Protein AF-A0A317N8S2-F1 (afdb_monomer)

pLDDT: mean 84.53, std 12.38, range [30.86, 96.38]

Structure (mmCIF, N/CA/C/O backbone):
data_AF-A0A317N8S2-F1
#
_entry.id   AF-A0A317N8S2-F1
#
loop_
_atom_site.group_PDB
_atom_site.id
_atom_site.type_symbol
_atom_site.label_atom_id
_atom_site.label_alt_id
_atom_site.label_comp_id
_atom_site.label_asym_id
_atom_site.label_entity_id
_atom_site.label_seq_id
_atom_site.pdbx_PDB_ins_code
_atom_site.Cartn_x
_atom_site.Cartn_y
_atom_site.Cartn_z
_atom_site.occupancy
_atom_site.B_iso_or_equiv
_atom_site.auth_seq_id
_atom_site.auth_comp_id
_atom_site.auth_asym_id
_atom_site.auth_atom_id
_atom_site.pdbx_PDB_model_num
ATOM 1 N N . MET A 1 1 ? -11.056 4.245 36.051 1.00 41.59 1 MET A N 1
ATOM 2 C CA . MET A 1 1 ? -9.838 5.083 36.009 1.00 41.59 1 MET A CA 1
ATOM 3 C C . MET A 1 1 ? -10.290 6.467 35.596 1.00 41.59 1 MET A C 1
ATOM 5 O O . MET A 1 1 ? -11.075 6.555 34.664 1.00 41.59 1 MET A O 1
ATOM 9 N N . SER A 1 2 ? -9.984 7.472 36.409 1.00 33.59 2 SER A N 1
ATOM 10 C CA . SER A 1 2 ? -10.695 8.750 36.468 1.00 33.59 2 SER A CA 1
ATOM 11 C C . SER A 1 2 ? -10.551 9.591 35.199 1.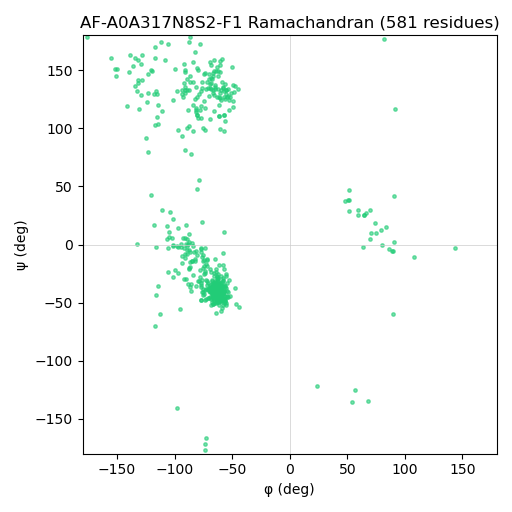00 33.59 2 SER A C 1
ATOM 13 O O . SER A 1 2 ? -9.474 9.685 34.622 1.00 33.59 2 SER A O 1
ATOM 15 N N . GLU A 1 3 ? -11.621 10.306 34.852 1.00 42.97 3 GLU A N 1
ATOM 16 C CA . GLU A 1 3 ? -11.682 11.401 33.867 1.00 42.97 3 GLU A CA 1
ATOM 17 C C . GLU A 1 3 ? -10.714 12.578 34.171 1.00 42.97 3 GLU A C 1
ATOM 19 O O . GLU A 1 3 ? -10.807 13.633 33.558 1.00 42.97 3 GLU A O 1
ATOM 24 N N . SER A 1 4 ? -9.783 12.438 35.125 1.00 50.69 4 SER A N 1
ATOM 25 C CA . SER A 1 4 ? -9.026 13.536 35.743 1.00 50.69 4 SER A CA 1
ATOM 26 C C . SER A 1 4 ? -7.596 13.732 35.229 1.00 50.69 4 SER A C 1
ATOM 28 O O . SER A 1 4 ? -6.905 14.603 35.747 1.00 50.69 4 SER A O 1
ATOM 30 N N . VAL A 1 5 ? -7.113 12.910 34.291 1.00 60.38 5 VAL A N 1
ATOM 31 C CA . VAL A 1 5 ? -5.731 13.012 33.761 1.00 60.38 5 VAL A CA 1
ATOM 32 C C . VAL A 1 5 ? -5.689 13.738 32.413 1.00 60.38 5 VAL A C 1
ATOM 34 O O . VAL A 1 5 ? -4.665 14.298 32.030 1.00 60.38 5 VAL A O 1
ATOM 37 N N . PHE A 1 6 ? -6.808 13.771 31.690 1.00 64.75 6 PHE A N 1
ATOM 38 C CA . PHE A 1 6 ? -6.904 14.443 30.399 1.00 64.75 6 PHE A CA 1
ATOM 39 C C . PHE A 1 6 ? -7.356 15.898 30.576 1.00 64.75 6 PHE A C 1
ATOM 41 O O . PHE A 1 6 ? -8.271 16.189 31.339 1.00 64.75 6 PHE A O 1
ATOM 48 N N . GLY A 1 7 ? -6.705 16.826 29.868 1.00 65.56 7 GLY A N 1
ATOM 49 C CA . GLY A 1 7 ? -7.027 18.261 29.911 1.00 65.56 7 GLY A CA 1
ATOM 50 C C . GLY A 1 7 ? -6.296 19.072 30.990 1.00 65.56 7 GLY A C 1
ATOM 51 O O . GLY A 1 7 ? -6.385 20.296 30.982 1.00 65.56 7 GLY A O 1
ATOM 52 N N . THR A 1 8 ? -5.530 18.424 31.872 1.00 72.75 8 THR A N 1
ATOM 53 C CA . THR A 1 8 ? -4.672 19.082 32.880 1.00 72.75 8 THR A CA 1
ATOM 54 C C . THR A 1 8 ? -3.206 19.203 32.453 1.00 72.75 8 THR A C 1
ATOM 56 O O . THR A 1 8 ? -2.386 19.743 33.197 1.00 72.75 8 THR A O 1
ATOM 59 N N . ASP A 1 9 ? -2.860 18.690 31.270 1.00 80.69 9 ASP A N 1
ATOM 60 C CA . ASP A 1 9 ? -1.496 18.717 30.749 1.00 80.69 9 ASP A CA 1
ATOM 61 C C . ASP A 1 9 ? -1.071 20.153 30.392 1.00 80.69 9 ASP A C 1
ATOM 63 O O . ASP A 1 9 ? -1.818 20.878 29.727 1.00 80.69 9 ASP A O 1
ATOM 67 N N . PRO A 1 10 ? 0.143 20.587 30.775 1.00 86.06 10 PRO A N 1
ATOM 68 C CA . PRO A 1 10 ? 0.639 21.897 30.383 1.00 86.06 10 PRO A CA 1
ATOM 69 C C . PRO A 1 10 ? 0.863 21.957 28.865 1.00 86.06 10 PRO A C 1
ATOM 71 O O . PRO A 1 10 ? 1.263 20.977 28.236 1.00 86.06 10 PRO A O 1
ATOM 74 N N . LEU A 1 11 ? 0.667 23.136 28.266 1.00 86.88 11 LEU A N 1
ATOM 75 C CA . LEU A 1 11 ? 0.679 23.311 26.806 1.00 86.88 11 LEU A CA 1
ATOM 76 C C . LEU A 1 11 ? 1.983 22.835 26.140 1.00 86.88 11 LEU A C 1
ATOM 78 O O . LEU A 1 11 ? 1.939 22.234 25.070 1.00 86.88 11 LEU A O 1
ATOM 82 N N . TRP A 1 12 ? 3.138 23.033 26.785 1.00 88.25 12 TRP A N 1
ATOM 83 C CA . TRP A 1 12 ? 4.425 22.547 26.268 1.00 88.25 12 TRP A CA 1
ATOM 84 C C . TRP A 1 12 ? 4.465 21.018 26.139 1.00 88.25 12 TRP A C 1
ATOM 86 O O . TRP A 1 12 ? 5.063 20.492 25.202 1.00 88.25 12 TRP A O 1
ATOM 96 N N . LEU A 1 13 ? 3.802 20.302 27.050 1.00 87.00 13 LEU A N 1
ATOM 97 C CA . LEU A 1 13 ? 3.746 18.847 27.045 1.00 87.00 13 LEU A CA 1
ATOM 98 C C . LEU A 1 13 ? 2.764 18.341 25.988 1.00 87.00 13 LEU A C 1
ATOM 100 O O . LEU A 1 13 ? 3.057 17.357 25.314 1.00 87.00 13 LEU A O 1
ATOM 104 N N . VAL A 1 14 ? 1.650 19.047 25.776 1.00 88.06 14 VAL A N 1
ATOM 105 C CA . VAL A 1 14 ? 0.721 18.771 24.667 1.00 88.06 14 VAL A CA 1
ATOM 106 C C . VAL A 1 14 ? 1.433 18.925 23.321 1.00 88.06 14 VAL A C 1
ATOM 108 O O . VAL A 1 14 ? 1.338 18.038 22.475 1.00 88.06 14 VAL A O 1
ATOM 111 N N . VAL A 1 15 ? 2.210 19.999 23.137 1.00 90.25 15 VAL A N 1
ATOM 112 C CA . VAL A 1 15 ? 3.013 20.212 21.920 1.00 90.25 15 VAL A CA 1
ATOM 113 C C . VAL A 1 15 ? 4.070 19.118 21.755 1.00 90.25 15 VAL A C 1
ATOM 115 O O . VAL A 1 15 ? 4.224 18.586 20.658 1.00 90.25 15 VAL A O 1
ATOM 118 N N . LEU A 1 16 ? 4.759 18.725 22.832 1.00 90.25 16 LEU A N 1
ATOM 119 C CA . LEU A 1 16 ? 5.744 17.641 22.791 1.00 90.25 16 LEU A CA 1
ATOM 120 C C . LEU A 1 16 ? 5.107 16.298 22.402 1.00 90.25 16 LEU A C 1
ATOM 122 O O . LEU A 1 16 ? 5.663 15.573 21.579 1.00 90.25 16 LEU A O 1
ATOM 126 N N . LYS A 1 17 ? 3.929 15.974 22.949 1.00 89.19 17 LYS A N 1
ATOM 127 C CA . LYS A 1 17 ? 3.160 14.775 22.582 1.00 89.19 17 LYS A CA 1
ATOM 128 C C . LYS A 1 17 ? 2.715 14.818 21.125 1.00 89.19 17 LYS A C 1
ATOM 130 O O . LYS A 1 17 ? 2.898 13.834 20.416 1.00 89.19 17 LYS A O 1
ATOM 135 N N . ALA A 1 18 ? 2.175 15.948 20.669 1.00 91.19 18 ALA A N 1
ATOM 136 C CA . ALA A 1 18 ? 1.756 16.128 19.282 1.00 91.19 18 ALA A CA 1
ATOM 137 C C . ALA A 1 18 ? 2.937 15.961 18.313 1.00 91.19 18 ALA A C 1
ATOM 139 O O . ALA A 1 18 ? 2.818 15.242 17.323 1.00 91.19 18 ALA A O 1
ATOM 140 N N . LEU A 1 19 ? 4.099 16.540 18.637 1.00 93.06 19 LEU A N 1
ATOM 141 C CA . LEU A 1 19 ? 5.333 16.343 17.876 1.00 93.06 19 LEU A CA 1
ATOM 142 C C . LEU A 1 19 ? 5.777 14.873 17.899 1.00 93.06 19 LEU A C 1
ATOM 144 O O . LEU A 1 19 ? 6.148 14.337 16.861 1.00 93.06 19 LEU A O 1
ATOM 148 N N . GLY A 1 20 ? 5.707 14.203 19.051 1.00 91.69 20 GLY A N 1
ATOM 149 C CA . GLY A 1 20 ? 6.035 12.782 19.179 1.00 91.69 20 GLY A CA 1
ATOM 150 C C . GLY A 1 20 ? 5.146 11.885 18.312 1.00 91.69 20 GLY A C 1
ATOM 151 O O . GLY A 1 20 ? 5.661 11.022 17.602 1.00 91.69 20 GLY A O 1
ATOM 152 N N . VAL A 1 21 ? 3.831 12.127 18.307 1.00 92.19 21 VAL A N 1
ATOM 153 C CA . VAL A 1 21 ? 2.875 11.429 17.429 1.00 92.19 21 VAL A CA 1
ATOM 154 C C . VAL A 1 21 ? 3.171 11.736 15.962 1.00 92.19 21 VAL A C 1
ATOM 156 O O . VAL A 1 21 ? 3.242 10.816 15.154 1.00 92.19 21 VAL A O 1
ATOM 159 N N . PHE A 1 22 ? 3.418 12.999 15.611 1.00 93.31 22 PHE A N 1
ATOM 160 C CA . PHE A 1 22 ? 3.774 13.387 14.246 1.00 93.31 22 PHE A CA 1
ATOM 161 C C . PHE A 1 22 ? 5.047 12.679 13.759 1.00 93.31 22 PHE A C 1
ATOM 163 O O . PHE A 1 22 ? 5.057 12.100 12.676 1.00 93.31 22 PHE A O 1
ATOM 170 N N . VAL A 1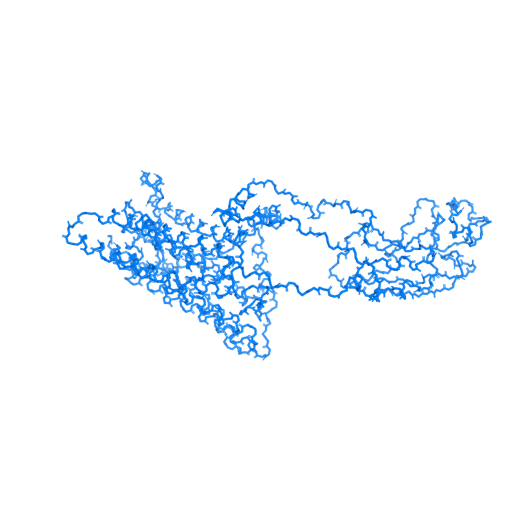 23 ? 6.105 12.653 14.576 1.00 94.31 23 VAL A N 1
ATOM 171 C CA . VAL A 1 23 ? 7.357 11.947 14.260 1.00 94.31 23 VAL A CA 1
ATOM 172 C C . VAL A 1 23 ? 7.117 10.444 14.124 1.00 94.31 23 VAL A C 1
ATOM 174 O O . VAL A 1 23 ? 7.598 9.842 13.166 1.00 94.31 23 VAL A O 1
ATOM 177 N N . TYR A 1 24 ? 6.339 9.834 15.023 1.00 93.56 24 TYR A N 1
ATOM 178 C CA . TYR A 1 24 ? 5.959 8.424 14.916 1.00 93.56 24 TYR A CA 1
ATOM 179 C C . TYR A 1 24 ? 5.260 8.129 13.579 1.00 93.56 24 TYR A C 1
ATOM 181 O O . TYR A 1 24 ? 5.645 7.197 12.873 1.00 93.56 24 TYR A O 1
ATOM 189 N N . LEU A 1 25 ? 4.299 8.965 13.181 1.00 93.56 25 LEU A N 1
ATOM 190 C CA . LEU A 1 25 ? 3.560 8.824 11.924 1.00 93.56 25 LEU A CA 1
ATOM 191 C C . LEU A 1 25 ? 4.368 9.163 10.675 1.00 93.56 25 LEU A C 1
ATOM 193 O O . LEU A 1 25 ? 3.988 8.731 9.598 1.00 93.56 25 LEU A O 1
ATOM 197 N N . MET A 1 26 ? 5.479 9.885 10.790 1.00 92.56 26 MET A N 1
ATOM 198 C CA . MET A 1 26 ? 6.426 10.057 9.685 1.00 92.56 26 MET A CA 1
ATOM 199 C C . MET A 1 26 ? 7.370 8.854 9.559 1.00 92.56 26 MET A C 1
ATOM 201 O O . MET A 1 26 ? 7.725 8.447 8.453 1.00 92.56 26 MET A O 1
ATOM 205 N N . LEU A 1 27 ? 7.758 8.248 10.685 1.00 93.31 27 LEU A N 1
ATOM 206 C CA . LEU A 1 27 ? 8.646 7.084 10.704 1.00 93.31 27 LEU A CA 1
ATOM 207 C C . LEU A 1 27 ? 7.943 5.801 10.250 1.00 93.31 27 LEU A C 1
ATOM 209 O O . LEU A 1 27 ? 8.550 5.006 9.533 1.00 93.31 27 LEU A O 1
ATOM 213 N N . VAL A 1 28 ? 6.679 5.593 10.635 1.00 93.62 28 VAL A N 1
ATOM 214 C CA . VAL A 1 28 ? 5.936 4.368 10.293 1.00 93.62 28 VAL A CA 1
ATOM 215 C C . VAL A 1 28 ? 5.840 4.154 8.772 1.00 93.62 28 VAL A C 1
ATOM 217 O O . VAL A 1 28 ? 6.314 3.111 8.327 1.00 93.62 28 VAL A O 1
ATOM 220 N N . PRO A 1 29 ? 5.343 5.099 7.946 1.00 91.62 29 PRO A N 1
ATOM 221 C CA . PRO A 1 29 ? 5.327 4.977 6.487 1.00 91.62 29 PRO A CA 1
ATOM 222 C C . PRO A 1 29 ? 6.717 4.779 5.884 1.00 91.62 29 PRO A C 1
ATOM 224 O O . PRO A 1 29 ? 6.897 3.926 5.021 1.00 91.62 29 PRO A O 1
ATOM 227 N N . LEU A 1 30 ? 7.721 5.523 6.361 1.00 92.25 30 LEU A N 1
ATOM 228 C CA . LEU A 1 30 ? 9.088 5.450 5.838 1.00 92.25 30 LEU A CA 1
ATOM 229 C C . LEU A 1 30 ? 9.668 4.037 5.980 1.00 92.25 30 LEU A C 1
ATOM 231 O O . LEU A 1 30 ? 10.250 3.499 5.029 1.00 92.25 30 LEU A O 1
ATOM 235 N N . ILE A 1 31 ? 9.479 3.429 7.154 1.00 93.44 31 ILE A N 1
ATOM 236 C CA . ILE A 1 31 ? 9.900 2.054 7.431 1.00 93.44 31 ILE A CA 1
ATOM 237 C C . ILE A 1 31 ? 8.979 1.064 6.706 1.00 93.44 31 ILE A C 1
ATOM 239 O O . ILE A 1 31 ? 9.474 0.073 6.174 1.00 93.44 31 ILE A O 1
ATOM 243 N N . ALA A 1 32 ? 7.669 1.326 6.640 1.00 92.94 32 ALA A N 1
ATOM 244 C CA . ALA A 1 32 ? 6.690 0.425 6.034 1.00 92.94 32 ALA A CA 1
ATOM 245 C C . ALA A 1 32 ? 6.937 0.255 4.533 1.00 92.94 32 ALA A C 1
ATOM 247 O O . ALA A 1 32 ? 6.977 -0.876 4.066 1.00 92.94 32 ALA A O 1
ATOM 248 N N . VAL A 1 33 ? 7.223 1.337 3.800 1.00 92.00 33 VAL A N 1
ATOM 249 C CA . VAL A 1 33 ? 7.585 1.292 2.371 1.00 92.00 33 VAL A CA 1
ATOM 250 C C . VAL A 1 33 ? 8.838 0.441 2.142 1.00 92.00 33 VAL A C 1
ATOM 252 O O . VAL A 1 33 ? 8.892 -0.383 1.227 1.00 92.00 33 VAL A O 1
ATOM 255 N N . TYR A 1 34 ? 9.861 0.613 2.982 1.00 92.88 34 TYR A N 1
ATOM 256 C CA . TYR A 1 34 ? 11.088 -0.181 2.894 1.00 92.88 34 TYR A CA 1
ATOM 257 C C . TYR A 1 34 ? 10.833 -1.663 3.212 1.00 92.88 34 TYR A C 1
ATOM 259 O O . TYR A 1 34 ? 11.289 -2.545 2.476 1.00 92.88 34 TYR A O 1
ATOM 267 N N . ALA A 1 35 ? 10.080 -1.939 4.280 1.00 92.50 35 ALA A N 1
ATOM 268 C CA . ALA A 1 35 ? 9.712 -3.288 4.690 1.00 92.50 35 ALA A CA 1
ATOM 269 C C . ALA A 1 35 ? 8.867 -3.985 3.616 1.00 92.50 35 ALA A C 1
ATOM 271 O O . ALA A 1 35 ? 9.172 -5.116 3.249 1.00 92.50 35 ALA A O 1
ATOM 272 N N . GLU A 1 36 ? 7.876 -3.297 3.048 1.00 92.38 36 GLU A N 1
ATOM 273 C CA . GLU A 1 36 ? 7.023 -3.796 1.970 1.00 92.38 36 GLU A CA 1
ATOM 274 C C . GLU A 1 36 ? 7.855 -4.231 0.761 1.00 92.38 36 GLU A C 1
ATOM 276 O O . GLU A 1 36 ? 7.719 -5.364 0.295 1.00 92.38 36 GLU A O 1
ATOM 281 N N . ARG A 1 37 ? 8.795 -3.392 0.301 1.00 92.19 37 ARG A N 1
ATOM 282 C CA . ARG A 1 37 ? 9.680 -3.734 -0.825 1.00 92.19 37 ARG A CA 1
ATOM 283 C C . ARG A 1 37 ? 10.501 -4.994 -0.562 1.00 92.19 37 ARG A C 1
ATOM 285 O O . ARG A 1 37 ? 10.671 -5.805 -1.469 1.00 92.19 37 ARG A O 1
ATOM 292 N N . LYS A 1 38 ? 11.022 -5.171 0.655 1.00 90.75 38 LYS A N 1
ATOM 293 C CA . LYS A 1 38 ? 11.816 -6.358 1.011 1.00 90.75 38 LYS A CA 1
ATOM 294 C C . LYS A 1 38 ? 10.975 -7.614 1.168 1.00 90.75 38 LYS A C 1
ATOM 296 O O . LYS A 1 38 ? 11.329 -8.649 0.614 1.00 90.75 38 LYS A O 1
ATOM 301 N N . VAL A 1 39 ? 9.873 -7.518 1.898 1.00 91.31 39 VAL A N 1
ATOM 302 C CA . VAL A 1 39 ? 9.007 -8.658 2.203 1.00 91.31 39 VAL A CA 1
ATOM 303 C C . VAL A 1 39 ? 8.356 -9.193 0.926 1.00 91.31 39 VAL A C 1
ATOM 305 O O . VAL A 1 39 ? 8.381 -10.401 0.698 1.00 91.31 39 VAL A O 1
ATOM 308 N N . VAL A 1 40 ? 7.868 -8.317 0.039 1.00 90.56 40 VAL A N 1
ATOM 309 C CA . VAL A 1 40 ? 7.331 -8.735 -1.269 1.00 90.56 40 VAL A CA 1
ATOM 310 C C . VAL A 1 40 ? 8.423 -9.346 -2.148 1.00 90.56 40 VAL A C 1
ATOM 312 O O . VAL A 1 40 ? 8.184 -10.360 -2.799 1.00 90.56 40 VAL A O 1
ATOM 315 N N . ALA A 1 41 ? 9.638 -8.785 -2.144 1.00 88.94 41 ALA A N 1
ATOM 316 C CA . ALA A 1 41 ? 10.762 -9.370 -2.871 1.00 88.94 41 ALA A CA 1
ATOM 317 C C . ALA A 1 41 ? 11.071 -10.801 -2.391 1.00 88.94 41 ALA A C 1
ATOM 319 O O . ALA A 1 41 ? 11.224 -11.695 -3.223 1.00 88.94 41 ALA A O 1
ATOM 320 N N . TRP A 1 42 ? 11.061 -11.047 -1.077 1.00 88.31 42 TRP A N 1
ATOM 321 C CA . TRP A 1 42 ? 11.250 -12.385 -0.508 1.00 88.31 42 TRP A CA 1
ATOM 322 C C . TRP A 1 42 ? 10.133 -13.360 -0.889 1.00 88.31 42 TRP A C 1
ATOM 324 O O . TRP A 1 42 ? 10.429 -14.481 -1.296 1.00 88.31 42 TRP A O 1
ATOM 334 N N . MET A 1 43 ? 8.864 -12.936 -0.852 1.00 88.12 43 MET A N 1
ATOM 335 C CA . MET A 1 43 ? 7.745 -13.766 -1.330 1.00 88.12 43 MET A CA 1
ATOM 336 C C . MET A 1 43 ? 7.911 -14.154 -2.809 1.00 88.12 43 MET A C 1
ATOM 338 O O . MET A 1 43 ? 7.584 -15.277 -3.193 1.00 88.12 43 MET A O 1
ATOM 342 N N . GLN A 1 44 ? 8.465 -13.245 -3.617 1.00 88.25 44 GLN A N 1
ATOM 343 C CA . GLN A 1 44 ? 8.729 -13.408 -5.051 1.00 88.25 44 GLN A CA 1
ATOM 344 C C . GLN A 1 44 ? 10.091 -14.054 -5.366 1.00 88.25 44 GLN A C 1
ATOM 346 O O . GLN A 1 44 ? 10.494 -14.076 -6.527 1.00 88.25 44 GLN A O 1
ATOM 351 N N . MET A 1 45 ? 10.818 -14.574 -4.367 1.00 85.88 45 MET A N 1
ATOM 352 C CA . MET A 1 45 ? 12.137 -15.208 -4.539 1.00 85.88 45 MET A CA 1
ATOM 353 C C . MET A 1 45 ? 13.216 -14.299 -5.160 1.00 85.88 45 MET A C 1
ATOM 355 O O . MET A 1 45 ? 14.200 -14.798 -5.723 1.00 85.88 45 MET A O 1
ATOM 359 N N . ARG A 1 46 ? 13.074 -12.975 -5.007 1.00 86.56 46 ARG A N 1
ATOM 360 C CA . ARG A 1 46 ? 14.030 -11.958 -5.464 1.00 86.56 46 ARG A CA 1
ATOM 361 C C . ARG A 1 46 ? 14.632 -11.142 -4.334 1.00 86.56 46 ARG A C 1
ATOM 363 O O . ARG A 1 46 ? 14.135 -11.105 -3.211 1.00 86.56 46 ARG A O 1
ATOM 370 N N . VAL A 1 47 ? 15.760 -10.506 -4.629 1.00 85.62 47 VAL A N 1
ATOM 371 C CA . VAL A 1 47 ? 16.458 -9.651 -3.667 1.00 85.62 47 VAL A CA 1
ATOM 372 C C . VAL A 1 47 ? 15.773 -8.282 -3.649 1.00 85.62 47 VAL A C 1
ATOM 374 O O . VAL A 1 47 ? 15.563 -7.674 -4.694 1.00 85.62 47 VAL A O 1
ATOM 377 N N . GLY A 1 48 ? 15.379 -7.814 -2.461 1.00 87.75 48 GLY A N 1
ATOM 378 C CA . GLY A 1 48 ? 14.856 -6.457 -2.270 1.00 87.75 48 GLY A CA 1
ATOM 379 C C . GLY A 1 48 ? 15.959 -5.386 -2.339 1.00 87.75 48 GLY A C 1
ATOM 380 O O . GLY A 1 48 ? 17.109 -5.703 -2.639 1.00 87.75 48 GLY A O 1
ATOM 381 N N . PRO A 1 49 ? 15.655 -4.118 -2.011 1.00 88.69 49 PRO A N 1
ATOM 382 C CA . PRO A 1 49 ? 16.645 -3.039 -2.036 1.00 88.69 49 PRO A CA 1
ATOM 383 C C . PRO A 1 49 ? 17.906 -3.382 -1.220 1.00 88.69 49 PRO A C 1
ATOM 385 O O . PRO A 1 49 ? 17.803 -3.707 -0.036 1.00 88.69 49 PRO A O 1
ATOM 388 N N . ASN A 1 50 ? 19.090 -3.314 -1.844 1.00 87.75 50 ASN A N 1
ATOM 389 C CA . ASN A 1 50 ? 20.378 -3.674 -1.227 1.00 87.75 50 ASN A CA 1
ATOM 390 C C . ASN A 1 50 ? 21.511 -2.643 -1.437 1.00 87.75 50 ASN A C 1
ATOM 392 O O . ASN A 1 50 ? 22.617 -2.880 -0.959 1.00 87.75 50 ASN A O 1
ATOM 396 N N . ARG A 1 51 ? 21.259 -1.518 -2.128 1.00 86.19 51 ARG A N 1
ATOM 397 C CA . ARG A 1 51 ? 22.303 -0.552 -2.537 1.00 86.19 51 ARG A CA 1
ATOM 398 C C . ARG A 1 51 ? 22.494 0.625 -1.589 1.00 86.19 51 ARG A C 1
ATOM 400 O O . ARG A 1 51 ? 23.608 0.882 -1.147 1.00 86.19 51 ARG A O 1
ATOM 407 N N . ILE A 1 52 ? 21.426 1.370 -1.302 1.00 86.62 52 ILE A N 1
ATOM 408 C CA . ILE A 1 52 ? 21.541 2.631 -0.559 1.00 86.62 52 ILE A CA 1
ATOM 409 C C . ILE A 1 52 ? 21.572 2.344 0.950 1.00 86.62 52 ILE A C 1
ATOM 411 O O . ILE A 1 52 ? 20.536 2.163 1.594 1.00 86.62 52 ILE A O 1
ATOM 415 N N . GLY A 1 53 ? 22.780 2.302 1.515 1.00 86.44 53 GLY A N 1
ATOM 416 C CA . GLY A 1 53 ? 23.021 1.973 2.922 1.00 86.44 53 GLY A CA 1
ATOM 417 C C . GLY A 1 53 ? 23.039 0.466 3.212 1.00 86.44 53 GLY A C 1
ATOM 418 O O . GLY A 1 53 ? 22.791 -0.347 2.316 1.00 86.44 53 GLY A O 1
ATOM 419 N N . PRO A 1 54 ? 23.311 0.062 4.468 1.00 85.88 54 PRO A N 1
ATOM 420 C CA . PRO A 1 54 ? 23.372 -1.345 4.853 1.00 85.88 54 PRO A CA 1
ATOM 421 C C . PRO A 1 54 ? 22.015 -2.015 4.614 1.00 85.88 54 PRO A C 1
ATOM 423 O O . PRO A 1 54 ? 21.014 -1.699 5.256 1.00 85.88 54 PRO A O 1
ATOM 426 N N . GLY A 1 55 ? 21.970 -2.910 3.625 1.00 82.69 55 GLY A N 1
ATOM 427 C CA . GLY A 1 55 ? 20.744 -3.584 3.213 1.00 82.69 55 GLY A CA 1
ATOM 428 C C . GLY A 1 55 ? 19.670 -2.657 2.633 1.00 82.69 55 GLY A C 1
ATOM 429 O O . GLY A 1 55 ? 18.504 -3.016 2.727 1.00 82.69 55 GLY A O 1
ATOM 430 N N . GLY A 1 56 ? 20.013 -1.495 2.066 1.00 87.50 56 GLY A N 1
ATOM 431 C CA . GLY A 1 56 ? 19.043 -0.609 1.404 1.00 87.50 56 GLY A CA 1
ATOM 432 C C . GLY A 1 56 ? 18.200 0.272 2.337 1.00 87.50 56 GLY A C 1
ATOM 433 O O . GLY A 1 56 ? 17.206 0.843 1.891 1.00 87.50 56 GLY A O 1
ATOM 434 N N . MET A 1 57 ? 18.561 0.380 3.621 1.00 88.19 57 MET A N 1
ATOM 435 C CA . MET A 1 57 ? 17.776 1.094 4.642 1.00 88.19 57 MET A CA 1
ATOM 436 C C . MET A 1 57 ? 17.515 2.575 4.315 1.00 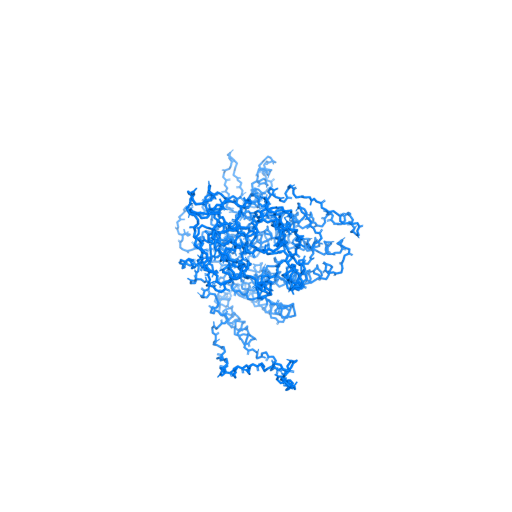88.19 57 MET A C 1
ATOM 438 O O . MET A 1 57 ? 16.490 3.120 4.715 1.00 88.19 57 MET A O 1
ATOM 442 N N . PHE A 1 58 ? 18.408 3.234 3.573 1.00 91.31 58 PHE A N 1
ATOM 443 C CA . PHE A 1 58 ? 18.267 4.655 3.239 1.00 91.31 58 PHE A CA 1
ATOM 444 C C . PHE A 1 58 ? 17.484 4.907 1.941 1.00 91.31 58 PHE A C 1
ATOM 446 O O . PHE A 1 58 ? 17.338 6.057 1.530 1.00 91.31 58 PHE A O 1
ATOM 453 N N . GLN A 1 59 ? 16.930 3.865 1.309 1.00 92.81 59 GLN A N 1
ATOM 454 C CA . GLN A 1 59 ? 16.164 4.003 0.069 1.00 92.81 59 GLN A CA 1
ATOM 455 C C . GLN A 1 59 ? 14.946 4.924 0.225 1.00 92.81 59 GLN A C 1
ATOM 457 O O . GLN A 1 59 ? 14.759 5.818 -0.593 1.00 92.81 59 GLN A O 1
ATOM 462 N N . SER A 1 60 ? 14.137 4.751 1.276 1.00 90.62 60 SER A N 1
ATOM 463 C CA . SER A 1 60 ? 12.943 5.585 1.486 1.00 90.62 60 SER A CA 1
ATOM 464 C C . SER A 1 60 ? 13.293 7.067 1.682 1.00 90.62 60 SER A C 1
ATOM 466 O O . SER A 1 60 ? 12.536 7.941 1.272 1.00 90.62 60 SER A O 1
ATOM 468 N N . ILE A 1 61 ? 14.460 7.362 2.271 1.00 90.62 61 ILE A N 1
ATOM 469 C CA . ILE A 1 61 ? 14.957 8.738 2.421 1.00 90.62 61 ILE A CA 1
ATOM 470 C C . ILE A 1 61 ? 15.347 9.306 1.054 1.00 90.62 61 ILE A C 1
ATOM 472 O O . ILE A 1 61 ? 14.959 10.426 0.730 1.00 90.62 61 ILE A O 1
ATOM 476 N N . ALA A 1 62 ? 16.064 8.531 0.233 1.00 92.38 62 ALA A N 1
ATOM 477 C CA . ALA A 1 62 ? 16.421 8.935 -1.126 1.00 92.38 62 ALA A CA 1
ATOM 478 C C . ALA A 1 62 ? 15.177 9.206 -1.990 1.00 92.38 62 ALA A C 1
ATOM 480 O O . ALA A 1 62 ? 15.146 10.189 -2.729 1.00 92.38 62 ALA A O 1
ATOM 481 N N . ASP A 1 63 ? 14.127 8.393 -1.844 1.00 91.62 63 ASP A N 1
ATOM 482 C CA . ASP A 1 63 ? 12.848 8.605 -2.524 1.00 91.62 63 ASP A CA 1
ATOM 483 C C . ASP A 1 63 ? 12.171 9.906 -2.056 1.00 91.62 63 ASP A C 1
ATOM 485 O O . ASP A 1 63 ? 11.676 10.670 -2.881 1.00 91.62 63 ASP A O 1
ATOM 489 N N . GLY A 1 64 ? 12.207 10.211 -0.754 1.00 90.06 64 GLY A N 1
ATOM 490 C CA . GLY A 1 64 ? 11.702 11.477 -0.212 1.00 90.06 64 GLY A CA 1
ATOM 491 C C . GLY A 1 64 ? 12.455 12.701 -0.746 1.00 90.06 64 GLY A C 1
ATOM 492 O O . GLY A 1 64 ? 11.833 13.665 -1.191 1.00 90.06 64 GLY A O 1
ATOM 493 N N . VAL A 1 65 ? 13.792 12.645 -0.780 1.00 92.00 65 VAL A N 1
ATOM 494 C CA . VAL A 1 65 ? 14.636 13.709 -1.358 1.00 92.00 65 VAL A CA 1
ATOM 495 C C . VAL A 1 65 ? 14.350 13.879 -2.848 1.00 92.00 65 VAL A C 1
ATOM 497 O O . VAL A 1 65 ? 14.206 15.004 -3.323 1.00 92.00 65 VAL A O 1
ATOM 500 N N . LYS A 1 66 ? 14.196 12.772 -3.584 1.00 92.56 66 LYS A N 1
ATOM 501 C CA . LYS A 1 66 ? 13.791 12.797 -4.991 1.00 92.56 66 LYS A CA 1
ATOM 502 C C . LYS A 1 66 ? 12.463 13.525 -5.162 1.00 92.56 66 LYS A C 1
ATOM 504 O O . LYS A 1 66 ? 12.379 14.378 -6.034 1.00 92.56 66 LYS A O 1
ATOM 509 N N . MET A 1 67 ? 11.450 13.215 -4.353 1.00 92.31 67 MET A N 1
ATOM 510 C CA . MET A 1 67 ? 10.148 13.880 -4.461 1.00 92.31 67 MET A CA 1
ATOM 511 C C . MET A 1 67 ? 10.228 15.373 -4.134 1.00 92.31 67 MET A C 1
ATOM 513 O O . MET A 1 67 ? 9.537 16.146 -4.781 1.00 92.31 67 MET A O 1
ATOM 517 N N . ALA A 1 68 ? 11.094 15.791 -3.206 1.00 91.06 68 ALA A N 1
ATOM 518 C CA . ALA A 1 68 ? 11.293 17.205 -2.880 1.00 91.06 68 ALA A CA 1
ATOM 519 C C . ALA A 1 68 ? 12.032 17.994 -3.978 1.00 91.06 68 ALA A C 1
ATOM 521 O O . ALA A 1 68 ? 11.740 19.166 -4.191 1.00 91.06 68 ALA A O 1
ATOM 522 N N . LEU A 1 69 ? 12.987 17.362 -4.671 1.00 93.12 69 LEU A N 1
ATOM 523 C CA . LEU A 1 69 ? 13.746 17.976 -5.770 1.00 93.12 69 LEU A CA 1
ATOM 524 C C . LEU A 1 69 ? 13.051 17.844 -7.130 1.00 93.12 69 LEU A C 1
ATOM 526 O O . LEU A 1 69 ? 13.445 18.498 -8.096 1.00 93.12 69 LEU A O 1
ATOM 530 N N . LYS A 1 70 ? 12.046 16.970 -7.236 1.00 94.06 70 LYS A N 1
ATOM 531 C CA . LYS A 1 70 ? 11.299 16.762 -8.472 1.00 94.06 70 LYS A CA 1
ATOM 532 C C . LYS A 1 70 ? 10.468 18.003 -8.785 1.00 94.06 70 LYS A C 1
ATOM 534 O O . LYS A 1 70 ? 9.826 18.570 -7.906 1.00 94.06 70 LYS A O 1
ATOM 539 N N . GLU A 1 71 ? 10.446 18.372 -10.060 1.00 92.19 71 GLU A N 1
ATOM 540 C CA . GLU A 1 71 ? 9.635 19.472 -10.575 1.00 92.19 71 GLU A CA 1
ATOM 541 C C . GLU A 1 71 ? 8.141 19.275 -10.267 1.00 92.19 71 GLU A C 1
ATOM 543 O O . GLU A 1 71 ? 7.552 18.230 -10.570 1.00 92.19 71 GLU A O 1
ATOM 548 N N . ASP A 1 72 ? 7.539 20.291 -9.650 1.00 90.56 72 ASP A N 1
ATOM 549 C CA . ASP A 1 72 ? 6.112 20.342 -9.351 1.00 90.56 72 ASP A CA 1
ATOM 550 C C . ASP A 1 72 ? 5.350 20.975 -10.524 1.00 90.56 72 ASP A C 1
ATOM 552 O O . ASP A 1 72 ? 5.337 22.194 -10.697 1.00 90.56 72 ASP A O 1
ATOM 556 N N . ILE A 1 73 ? 4.731 20.129 -11.348 1.00 88.88 73 ILE A N 1
ATOM 557 C CA . ILE A 1 73 ? 3.993 20.541 -12.544 1.00 88.88 73 ILE A CA 1
ATOM 558 C C . ILE A 1 73 ? 2.526 20.771 -12.166 1.00 88.88 73 ILE A C 1
ATOM 560 O O . ILE A 1 73 ? 1.890 19.923 -11.541 1.00 88.88 73 ILE A O 1
ATOM 564 N N . ILE A 1 74 ? 1.976 21.921 -12.564 1.00 91.06 74 ILE A N 1
ATOM 565 C CA . ILE A 1 74 ? 0.542 22.222 -12.471 1.00 91.06 74 ILE A CA 1
ATOM 566 C C . ILE A 1 74 ? 0.017 22.368 -13.904 1.00 91.06 74 ILE A C 1
ATOM 568 O O . ILE A 1 74 ? 0.377 23.349 -14.565 1.00 91.06 74 ILE A O 1
ATOM 572 N N . PRO A 1 75 ? -0.803 21.425 -14.407 1.00 88.94 75 PRO A N 1
ATOM 573 C CA . PRO A 1 75 ? -1.329 21.508 -15.767 1.00 88.94 75 PRO A CA 1
ATOM 574 C C . PRO A 1 75 ? -2.181 22.769 -15.994 1.00 88.94 75 PRO A C 1
ATOM 576 O O . PRO A 1 75 ? -2.715 23.373 -15.066 1.00 88.94 75 PRO A O 1
ATOM 579 N N . ALA A 1 76 ? -2.343 23.194 -17.247 1.00 87.94 76 ALA A N 1
ATOM 580 C CA . ALA A 1 76 ? -3.133 24.393 -17.551 1.00 87.94 76 ALA A CA 1
ATOM 581 C C . ALA A 1 76 ? -4.654 24.171 -17.422 1.00 87.94 76 ALA A C 1
ATOM 583 O O . ALA A 1 76 ? -5.388 25.129 -17.193 1.00 87.94 76 ALA A O 1
ATOM 584 N N . ILE A 1 77 ? -5.112 22.923 -17.576 1.00 89.38 77 ILE A N 1
ATOM 585 C CA . ILE A 1 77 ? -6.534 22.548 -17.599 1.00 89.38 77 ILE A CA 1
ATOM 586 C C . ILE A 1 77 ? -7.151 22.385 -16.198 1.00 89.38 77 ILE A C 1
ATOM 588 O O . ILE A 1 77 ? -8.372 22.333 -16.079 1.00 89.38 77 ILE A O 1
ATOM 592 N N . VAL A 1 78 ? -6.327 22.309 -15.144 1.00 91.56 78 VAL A N 1
ATOM 593 C CA . VAL A 1 78 ? -6.792 21.989 -13.784 1.00 91.56 78 VAL A CA 1
ATOM 594 C C . VAL A 1 78 ? -7.402 23.183 -13.049 1.00 91.56 78 VAL A C 1
ATOM 596 O O . VAL A 1 78 ? -6.994 24.336 -13.225 1.00 91.56 78 VAL A O 1
ATOM 599 N N . ASP A 1 79 ? -8.323 22.888 -12.131 1.00 92.56 79 ASP A N 1
ATOM 600 C CA . ASP A 1 79 ? -8.791 23.848 -11.126 1.00 92.56 79 ASP A CA 1
ATOM 601 C C . ASP A 1 79 ? -7.695 24.047 -10.066 1.00 92.56 79 ASP A C 1
ATOM 603 O O . ASP A 1 79 ? -7.522 23.224 -9.167 1.00 92.56 79 ASP A O 1
ATOM 607 N N . LYS A 1 80 ? -6.910 25.126 -10.186 1.00 91.31 80 LYS A N 1
ATOM 608 C CA . LYS A 1 80 ? -5.700 25.331 -9.367 1.00 91.31 80 LYS A CA 1
ATOM 609 C C . LYS A 1 80 ? -5.963 25.331 -7.850 1.00 91.31 80 LYS A C 1
ATOM 611 O O . LYS A 1 80 ? -5.206 24.654 -7.150 1.00 91.31 80 LYS A O 1
ATOM 616 N N . PRO A 1 81 ? -6.965 26.060 -7.310 1.00 93.19 81 PRO A N 1
ATOM 617 C CA . PRO A 1 81 ? -7.253 26.027 -5.877 1.00 93.19 81 PRO A CA 1
ATOM 618 C C . PRO A 1 81 ? -7.544 24.619 -5.355 1.00 93.19 81 PRO A C 1
ATOM 620 O O . PRO A 1 81 ? -6.930 24.195 -4.375 1.00 93.19 81 PRO A O 1
ATOM 623 N N . ILE A 1 82 ? -8.441 23.880 -6.014 1.00 94.44 82 ILE A N 1
ATOM 624 C CA . ILE A 1 82 ? -8.840 22.545 -5.554 1.00 94.44 82 ILE A CA 1
ATOM 625 C C . ILE A 1 82 ? -7.693 21.551 -5.756 1.00 94.44 82 ILE A C 1
ATOM 627 O O . ILE A 1 82 ? -7.432 20.736 -4.873 1.00 94.44 82 ILE A O 1
ATOM 631 N N . PHE A 1 83 ? -6.952 21.669 -6.859 1.00 92.81 83 PHE A N 1
ATOM 632 C CA . PHE A 1 83 ? -5.817 20.805 -7.170 1.00 92.81 83 PHE A CA 1
ATOM 633 C C . PHE A 1 83 ? -4.734 20.864 -6.086 1.00 92.81 83 PHE A C 1
ATOM 635 O O . PHE A 1 83 ? -4.203 19.829 -5.692 1.00 92.81 83 PHE A O 1
ATOM 642 N N . VAL A 1 84 ? -4.435 22.052 -5.549 1.00 92.94 84 VAL A N 1
ATOM 643 C CA . VAL A 1 84 ? -3.459 22.220 -4.455 1.00 92.94 84 VAL A CA 1
ATOM 644 C C . VAL A 1 84 ? -4.036 21.806 -3.098 1.00 92.94 84 VAL A C 1
ATOM 646 O O . VAL A 1 84 ? -3.308 21.270 -2.263 1.00 92.94 84 VAL A O 1
ATOM 649 N N . LEU A 1 85 ? -5.331 22.034 -2.866 1.00 94.25 85 LEU A N 1
ATOM 650 C CA . LEU A 1 85 ? -5.974 21.762 -1.581 1.00 94.25 85 LEU A CA 1
ATOM 651 C C . LEU A 1 85 ? -6.297 20.272 -1.369 1.00 94.25 85 LEU A C 1
ATOM 653 O O . LEU A 1 85 ? -6.250 19.797 -0.237 1.00 94.25 85 LEU A O 1
ATOM 657 N N . ALA A 1 86 ? -6.592 19.521 -2.431 1.00 94.31 86 ALA A N 1
ATOM 658 C CA . ALA A 1 86 ? -7.004 18.120 -2.344 1.00 94.31 86 ALA A CA 1
ATOM 659 C C . ALA A 1 86 ? -5.993 17.203 -1.611 1.00 94.31 86 ALA A C 1
ATOM 661 O O . ALA A 1 86 ? -6.416 16.498 -0.690 1.00 94.31 86 ALA A O 1
ATOM 662 N N . PRO A 1 87 ? -4.671 17.247 -1.896 1.00 93.81 87 PRO A N 1
ATOM 663 C CA . PRO A 1 87 ? -3.690 16.487 -1.117 1.00 93.81 87 PRO A CA 1
ATOM 664 C C . PRO A 1 87 ? -3.661 16.885 0.366 1.00 93.81 87 PRO A C 1
ATOM 666 O O . PRO A 1 87 ? -3.545 16.030 1.240 1.00 93.81 87 PRO A O 1
ATOM 669 N N . ILE A 1 88 ? -3.809 18.179 0.669 1.00 94.50 88 ILE A N 1
ATOM 670 C CA . ILE A 1 88 ? -3.800 18.700 2.045 1.00 94.50 88 ILE A CA 1
ATOM 671 C C . ILE A 1 88 ? -5.017 18.174 2.822 1.00 94.50 88 ILE A C 1
ATOM 673 O O . ILE A 1 88 ? -4.877 17.735 3.965 1.00 94.50 88 ILE A O 1
ATOM 677 N N . ILE A 1 89 ? -6.192 18.158 2.182 1.00 94.50 89 ILE A N 1
ATOM 678 C CA . ILE A 1 89 ? -7.430 17.590 2.740 1.00 94.50 89 ILE A CA 1
ATOM 679 C C . ILE A 1 89 ? -7.296 16.084 2.979 1.00 94.50 89 ILE A C 1
ATOM 681 O O . ILE A 1 89 ? -7.922 15.579 3.898 1.00 94.50 89 ILE A O 1
ATOM 685 N N . SER A 1 90 ? -6.487 15.361 2.203 1.00 92.06 90 SER A N 1
ATOM 686 C CA . SER A 1 90 ? -6.242 13.932 2.439 1.00 92.06 90 SER A CA 1
ATOM 687 C C . SER A 1 90 ? -5.277 13.695 3.611 1.00 92.06 90 SER A C 1
ATOM 689 O O . SER A 1 90 ? -5.508 12.830 4.456 1.00 92.06 90 SER A O 1
ATOM 691 N N . VAL A 1 91 ? -4.222 14.510 3.716 1.00 93.50 91 VAL A N 1
ATOM 692 C CA . VAL A 1 91 ? -3.169 14.359 4.732 1.00 93.50 91 VAL A CA 1
ATOM 693 C C . VAL A 1 91 ? -3.634 14.750 6.136 1.00 93.50 91 VAL A C 1
ATOM 695 O O . VAL A 1 91 ? -3.380 14.012 7.088 1.00 93.50 91 VAL A O 1
ATOM 698 N N . ILE A 1 92 ? -4.298 15.901 6.296 1.00 94.31 92 ILE A N 1
ATOM 699 C CA . ILE A 1 92 ? -4.673 16.425 7.623 1.00 94.31 92 ILE A CA 1
ATOM 700 C C . ILE A 1 92 ? -5.501 15.403 8.431 1.00 94.31 92 ILE A C 1
ATOM 702 O O . ILE A 1 92 ? -5.116 15.105 9.567 1.00 94.31 92 ILE A O 1
ATOM 706 N N . PRO A 1 93 ? -6.574 14.805 7.877 1.00 92.38 93 PRO A N 1
ATOM 707 C CA . PRO A 1 93 ? -7.348 13.771 8.552 1.00 92.38 93 PRO A CA 1
ATOM 708 C C . PRO A 1 93 ? -6.533 12.550 8.974 1.00 92.38 93 PRO A C 1
ATOM 710 O O . PRO A 1 93 ? -6.715 12.049 10.084 1.00 92.38 93 PRO A O 1
ATOM 713 N N . ALA A 1 94 ? -5.602 12.104 8.124 1.00 91.69 94 ALA A N 1
ATOM 714 C CA . ALA A 1 94 ? -4.780 10.931 8.397 1.00 91.69 94 ALA A CA 1
ATOM 715 C C . ALA A 1 94 ? -3.941 11.118 9.676 1.00 91.69 94 ALA A C 1
ATOM 717 O O . ALA A 1 94 ? -3.862 10.213 10.506 1.00 91.69 94 ALA A O 1
ATOM 718 N N . PHE A 1 95 ? -3.384 12.317 9.883 1.00 93.62 95 PHE A N 1
ATOM 719 C CA . PHE A 1 95 ? -2.655 12.660 11.108 1.00 93.62 95 PHE A CA 1
ATOM 720 C C . PHE A 1 95 ? -3.582 12.913 12.305 1.00 93.62 95 PHE A C 1
ATOM 722 O O . PHE A 1 95 ? -3.284 12.478 13.419 1.00 93.62 95 PHE A O 1
ATOM 729 N N . MET A 1 96 ? -4.708 13.603 12.098 1.00 93.25 96 MET A N 1
ATOM 730 C CA . MET A 1 96 ? -5.634 13.947 13.182 1.00 93.25 96 MET A CA 1
ATOM 731 C C . MET A 1 96 ? -6.277 12.719 13.836 1.00 93.25 96 MET A C 1
ATOM 733 O O . MET A 1 96 ? -6.506 12.729 15.045 1.00 93.25 96 MET A O 1
ATOM 737 N N . ALA A 1 97 ? -6.517 11.643 13.081 1.00 92.06 97 ALA A N 1
ATOM 738 C CA . ALA A 1 97 ? -7.128 10.422 13.607 1.00 92.06 97 ALA A CA 1
ATOM 739 C C . ALA A 1 97 ? -6.342 9.799 14.782 1.00 92.06 97 ALA A C 1
ATOM 741 O O . ALA A 1 97 ? -6.935 9.229 15.699 1.00 92.06 97 ALA A O 1
ATOM 742 N N . PHE A 1 98 ? -5.016 9.963 14.815 1.00 92.12 98 PHE A N 1
ATOM 743 C CA . PHE A 1 98 ? -4.162 9.446 15.889 1.00 92.12 98 PHE A CA 1
ATOM 744 C C . PHE A 1 98 ? -4.223 10.244 17.196 1.00 92.12 98 PHE A C 1
ATOM 746 O O . PHE A 1 98 ? -3.734 9.761 18.218 1.00 92.12 98 PHE A O 1
ATOM 753 N N . ALA A 1 99 ? -4.844 11.429 17.208 1.00 90.94 99 ALA A N 1
ATOM 754 C CA . ALA A 1 99 ? -4.969 12.248 18.415 1.00 90.94 99 ALA A CA 1
ATOM 755 C C . ALA A 1 99 ? -5.695 11.515 19.560 1.00 90.94 99 ALA A C 1
ATOM 757 O O . ALA A 1 99 ? -5.388 11.724 20.734 1.00 90.94 99 ALA A O 1
ATOM 758 N N . VAL A 1 100 ? -6.636 10.632 19.220 1.00 91.69 100 VAL A N 1
ATOM 759 C CA . VAL A 1 100 ? -7.492 9.927 20.184 1.00 91.69 100 VAL A CA 1
ATOM 760 C C . VAL A 1 100 ? -7.106 8.460 20.398 1.00 91.69 100 VAL A C 1
ATOM 762 O O . VAL A 1 100 ? -7.825 7.728 21.072 1.00 91.69 100 VAL A O 1
ATOM 765 N N . ILE A 1 101 ? -5.997 7.989 19.823 1.00 92.62 101 ILE A N 1
ATOM 766 C CA . ILE A 1 101 ? -5.576 6.587 19.943 1.00 92.62 101 ILE A CA 1
ATOM 767 C C . ILE A 1 101 ? -4.617 6.430 21.140 1.00 92.62 101 ILE A C 1
ATOM 769 O O . ILE A 1 101 ? -3.621 7.151 21.212 1.00 92.62 101 ILE A O 1
ATOM 773 N N . PRO A 1 102 ? -4.873 5.496 22.078 1.00 91.12 102 PRO A N 1
ATOM 774 C CA . PRO A 1 102 ? -4.012 5.280 23.238 1.00 91.12 102 PRO A CA 1
ATOM 775 C C . PRO A 1 102 ? -2.795 4.412 22.896 1.00 91.12 102 PRO A C 1
ATOM 777 O O . PRO A 1 102 ? -2.931 3.228 22.585 1.00 91.12 102 PRO A O 1
ATOM 780 N N . PHE A 1 103 ? -1.592 4.969 23.038 1.00 87.75 103 PHE A N 1
ATOM 781 C CA . PHE A 1 103 ? -0.335 4.249 22.800 1.00 87.75 103 PHE A CA 1
ATOM 782 C C . PHE A 1 103 ? 0.156 3.480 24.036 1.00 87.75 103 PHE A C 1
ATOM 784 O O . PHE A 1 103 ? 0.987 2.580 23.922 1.00 87.75 103 PHE A O 1
ATOM 791 N N . GLY A 1 104 ? -0.320 3.838 25.229 1.00 85.62 104 GLY A N 1
ATOM 792 C CA . GLY A 1 104 ? 0.163 3.291 26.494 1.00 85.62 104 GLY A CA 1
ATOM 793 C C . GLY A 1 104 ? -0.617 3.803 27.709 1.00 85.62 104 GLY A C 1
ATOM 794 O O . GLY A 1 104 ? -1.532 4.616 27.551 1.00 85.62 104 GLY A O 1
ATOM 795 N N . PRO A 1 105 ? -0.265 3.330 28.918 1.00 82.75 105 PRO A N 1
ATOM 796 C CA . PRO A 1 105 ? -0.829 3.802 30.178 1.00 82.75 105 PRO A CA 1
ATOM 797 C C . PRO A 1 105 ? -0.310 5.202 30.540 1.00 82.75 105 PRO A C 1
ATOM 799 O O . PRO A 1 105 ? 0.298 5.910 29.735 1.00 82.75 105 PRO A O 1
ATOM 802 N N . GLU A 1 106 ? -0.542 5.596 31.787 1.00 83.12 106 GLU A N 1
ATOM 803 C CA . GLU A 1 106 ? 0.069 6.769 32.398 1.00 83.12 106 GLU A CA 1
ATOM 804 C C . GLU A 1 106 ? 1.579 6.581 32.576 1.00 83.12 106 GLU A C 1
ATOM 806 O O . GLU A 1 106 ? 2.054 5.572 33.103 1.00 83.12 106 GLU A O 1
ATOM 811 N N . VAL A 1 107 ? 2.338 7.581 32.133 1.00 79.88 107 VAL A N 1
ATOM 812 C CA . VAL A 1 107 ? 3.795 7.612 32.201 1.00 79.88 107 VAL A CA 1
ATOM 813 C C . VAL A 1 107 ? 4.248 8.953 32.770 1.00 79.88 107 VAL A C 1
ATOM 815 O O . VAL A 1 107 ? 3.681 10.005 32.471 1.00 79.88 107 VAL A O 1
ATOM 818 N N . SER A 1 108 ? 5.293 8.931 33.597 1.00 75.56 108 SER A N 1
ATOM 819 C CA . SER A 1 108 ? 5.936 10.145 34.096 1.00 75.56 108 SER A CA 1
ATOM 820 C C . SER A 1 108 ? 6.909 10.712 33.054 1.00 75.56 108 SER A C 1
ATOM 822 O O . SER A 1 108 ? 7.928 10.085 32.758 1.00 75.56 108 SER A O 1
ATOM 824 N N . ILE A 1 109 ? 6.636 11.911 32.539 1.00 74.88 109 ILE A N 1
ATOM 825 C CA . ILE A 1 109 ? 7.543 12.678 31.677 1.00 74.88 109 ILE A CA 1
ATOM 826 C C . ILE A 1 109 ? 8.007 13.901 32.468 1.00 74.88 109 ILE A C 1
ATOM 828 O O . ILE A 1 109 ? 7.197 14.757 32.813 1.00 74.88 109 ILE A O 1
ATOM 832 N N . LEU A 1 110 ? 9.308 13.975 32.777 1.00 73.31 110 LEU A N 1
ATOM 833 C CA . LEU A 1 110 ? 9.929 15.114 33.477 1.00 73.31 110 LEU A CA 1
ATOM 834 C C . LEU A 1 110 ? 9.188 15.535 34.769 1.00 73.31 110 LEU A C 1
ATOM 836 O O . LEU A 1 110 ? 9.054 16.718 35.061 1.00 73.31 110 LEU A O 1
ATOM 840 N N . GLY A 1 111 ? 8.686 14.561 35.537 1.00 68.88 111 GLY A N 1
ATOM 841 C CA . GLY A 1 111 ? 7.965 14.799 36.796 1.00 68.88 111 GLY A CA 1
ATOM 842 C C . GLY A 1 111 ? 6.446 14.989 36.668 1.00 68.88 111 GLY A C 1
ATOM 843 O O . GLY A 1 111 ? 5.774 15.023 37.693 1.00 68.88 111 GLY A O 1
ATOM 844 N N . HIS A 1 112 ? 5.887 15.036 35.452 1.00 76.69 112 HIS A N 1
ATOM 845 C CA . HIS A 1 112 ? 4.438 15.062 35.214 1.00 76.69 112 HIS A CA 1
ATOM 846 C C . HIS A 1 112 ? 3.923 13.679 34.800 1.00 76.69 112 HIS A C 1
ATOM 848 O O . HIS A 1 112 ? 4.405 13.097 33.829 1.00 76.69 112 HIS A O 1
ATOM 854 N N . THR A 1 113 ? 2.939 13.145 35.522 1.00 77.00 113 THR A N 1
ATOM 855 C CA . THR A 1 113 ? 2.240 11.899 35.175 1.00 77.00 113 THR A CA 1
ATOM 856 C C . THR A 1 113 ? 1.176 12.185 34.134 1.00 77.00 113 THR A C 1
ATOM 858 O O . THR A 1 113 ? 0.213 12.890 34.430 1.00 77.00 113 THR A O 1
ATOM 861 N N . THR A 1 114 ? 1.339 11.655 32.924 1.00 78.19 114 THR A N 1
ATOM 862 C CA . THR A 1 114 ? 0.380 11.890 31.845 1.00 78.19 114 THR A CA 1
ATOM 863 C C . THR A 1 114 ? 0.133 10.628 31.036 1.00 78.19 114 THR A C 1
ATOM 865 O O . THR A 1 114 ? 1.023 9.791 30.888 1.00 78.19 114 THR A O 1
ATOM 868 N N . ALA A 1 115 ? -1.077 10.477 30.506 1.00 81.69 115 ALA A N 1
ATOM 869 C CA . ALA A 1 115 ? -1.408 9.360 29.631 1.00 81.69 115 ALA A CA 1
ATOM 870 C C . ALA A 1 115 ? -0.663 9.469 28.292 1.00 81.69 115 ALA A C 1
ATOM 872 O O . ALA A 1 115 ? -0.504 10.568 27.745 1.00 81.69 115 ALA A O 1
ATOM 873 N N . LEU A 1 116 ? -0.239 8.329 27.738 1.00 82.75 116 LEU A N 1
ATOM 874 C CA . LEU A 1 116 ? 0.388 8.243 26.414 1.00 82.75 116 LEU A CA 1
ATOM 875 C C . LEU A 1 116 ? -0.673 8.302 25.293 1.00 82.75 116 LEU A C 1
ATOM 877 O O . LEU A 1 116 ? -0.811 7.402 24.466 1.00 82.75 116 LEU A O 1
ATOM 881 N N . GLN A 1 117 ? -1.466 9.367 25.324 1.00 86.12 117 GLN A N 1
ATOM 882 C CA . GLN A 1 117 ? -2.554 9.713 24.415 1.00 86.12 117 GLN A CA 1
ATOM 883 C C . GLN A 1 117 ? -2.652 11.247 24.395 1.00 86.12 117 GLN A C 1
ATOM 885 O O . GLN A 1 117 ? -2.381 11.889 25.415 1.00 86.12 117 GLN A O 1
ATOM 890 N N . LEU A 1 118 ? -2.984 11.852 23.246 1.00 85.56 118 LEU A N 1
ATOM 891 C CA . LEU A 1 118 ? -3.048 13.317 23.140 1.00 85.56 118 LEU A CA 1
ATOM 892 C C . LEU A 1 118 ? -4.326 13.863 23.785 1.00 85.56 118 LEU A C 1
ATOM 894 O O . LEU A 1 118 ? -4.272 14.803 24.572 1.00 85.56 118 LEU A O 1
ATOM 898 N N . THR A 1 119 ? -5.473 13.267 23.468 1.00 86.88 119 THR A N 1
ATOM 899 C CA . THR A 1 119 ? -6.761 13.608 24.076 1.00 86.88 119 THR A CA 1
ATOM 900 C C . THR A 1 119 ? -7.681 12.394 24.077 1.00 86.88 119 THR A C 1
ATOM 902 O O . THR A 1 119 ? -7.571 11.536 23.202 1.00 86.88 119 THR A O 1
ATOM 905 N N . ASP A 1 120 ? -8.584 12.313 25.047 1.00 84.75 120 ASP A N 1
ATOM 906 C CA . ASP A 1 120 ? -9.650 11.317 25.069 1.00 84.75 120 ASP A CA 1
ATOM 907 C C . ASP A 1 120 ? -10.997 12.029 25.150 1.00 84.75 120 ASP A C 1
ATOM 909 O O . ASP A 1 120 ? -11.185 12.937 25.958 1.00 84.75 120 ASP A O 1
ATOM 913 N N . MET A 1 121 ? -11.922 11.641 24.276 1.00 88.25 121 MET A N 1
ATOM 914 C CA . MET A 1 121 ? -13.254 12.234 24.190 1.00 88.25 121 MET A CA 1
ATOM 915 C C . MET A 1 121 ? -14.300 11.129 24.356 1.00 88.25 121 MET A C 1
ATOM 917 O O . MET A 1 121 ? -14.094 10.028 23.840 1.00 88.25 121 MET A O 1
ATOM 921 N N . PRO A 1 122 ? -15.470 11.407 24.964 1.00 89.69 122 PRO A N 1
ATOM 922 C CA . PRO A 1 122 ? -16.529 10.404 25.112 1.00 89.69 122 PRO A CA 1
ATOM 923 C C . PRO A 1 122 ? -16.979 9.764 23.790 1.00 89.69 122 PRO A C 1
ATOM 925 O O . PRO A 1 122 ? -17.452 8.634 23.784 1.00 89.69 122 PRO A O 1
ATOM 928 N N . VAL A 1 123 ? -16.810 10.476 22.672 1.00 91.25 123 VAL A N 1
ATOM 929 C CA . VAL A 1 123 ? -17.175 10.056 21.308 1.00 91.25 123 VAL A CA 1
ATOM 930 C C . VAL A 1 123 ? -15.948 9.803 20.415 1.00 91.25 123 VAL A C 1
ATOM 932 O O . VAL A 1 123 ? -16.016 9.985 19.201 1.00 91.25 123 VAL A O 1
ATOM 935 N N . ALA A 1 124 ? -14.814 9.389 20.994 1.00 91.56 124 ALA A N 1
ATOM 936 C CA . ALA A 1 124 ? -13.529 9.255 20.297 1.00 91.56 124 ALA A CA 1
ATOM 937 C C . ALA A 1 124 ? -13.589 8.419 19.004 1.00 91.56 124 ALA A C 1
ATOM 939 O O . ALA A 1 124 ? -13.048 8.832 17.981 1.00 91.56 124 ALA A O 1
ATOM 940 N N . VAL A 1 125 ? -14.271 7.269 19.001 1.00 91.38 125 VAL A N 1
ATOM 941 C CA . VAL A 1 125 ? -14.356 6.431 17.786 1.00 91.38 125 VAL A CA 1
ATOM 942 C C . VAL A 1 125 ? -15.232 7.070 16.696 1.00 91.38 125 VAL A C 1
ATOM 944 O O . VAL A 1 125 ? -14.926 6.940 15.513 1.00 91.38 125 VAL A O 1
ATOM 947 N N . LEU A 1 126 ? -16.278 7.818 17.067 1.00 92.12 126 LEU A N 1
ATOM 948 C CA . LEU A 1 126 ? -17.093 8.573 16.103 1.00 92.12 126 LEU A CA 1
ATOM 949 C C . LEU A 1 126 ? -16.316 9.750 15.502 1.00 92.12 126 LEU A C 1
ATOM 951 O O . LEU A 1 126 ? -16.476 10.049 14.323 1.00 92.12 126 LEU A O 1
ATOM 955 N N . TYR A 1 127 ? -15.451 10.389 16.294 1.00 93.38 127 TYR A N 1
ATOM 956 C CA . TYR A 1 127 ? -14.529 11.416 15.808 1.00 93.38 127 TYR A CA 1
ATOM 957 C C . TYR A 1 127 ? -13.596 10.865 14.722 1.00 93.38 127 TYR A C 1
ATOM 959 O O . TYR A 1 127 ? -13.412 11.513 13.695 1.00 93.38 127 TYR A O 1
ATOM 967 N N . ILE A 1 128 ? -13.067 9.651 14.908 1.00 91.94 128 ILE A N 1
ATOM 968 C CA . ILE A 1 128 ? -12.233 8.988 13.898 1.00 91.94 128 ILE A CA 1
ATOM 969 C C . ILE A 1 128 ? -13.024 8.755 12.610 1.00 91.94 128 ILE A C 1
ATOM 971 O O . ILE A 1 128 ? -12.540 9.156 11.560 1.00 91.94 128 ILE A O 1
ATOM 975 N N . LEU A 1 129 ? -14.235 8.186 12.690 1.00 91.19 129 LEU A N 1
ATOM 976 C CA . LEU A 1 129 ? -15.095 7.980 11.514 1.00 91.19 129 LEU A CA 1
ATOM 977 C C . LEU A 1 129 ? -15.380 9.290 10.765 1.00 91.19 129 LEU A C 1
ATOM 979 O O . LEU A 1 129 ? -15.273 9.356 9.548 1.00 91.19 129 LEU A O 1
ATOM 983 N N . ALA A 1 130 ? -15.701 10.364 11.491 1.00 92.75 130 ALA A N 1
ATOM 984 C CA . ALA A 1 130 ? -15.974 11.658 10.873 1.00 92.75 130 ALA A CA 1
ATOM 985 C C . ALA A 1 130 ? -14.748 12.207 10.128 1.00 92.75 130 ALA A C 1
ATOM 987 O O . ALA A 1 130 ? -14.874 12.811 9.065 1.00 92.75 130 ALA A O 1
ATOM 988 N N . ILE A 1 131 ? -13.556 11.993 10.681 1.00 92.00 131 ILE A N 1
ATOM 989 C CA . ILE A 1 131 ? -12.304 12.450 10.087 1.00 92.00 131 ILE A CA 1
ATOM 990 C C . ILE A 1 131 ? -11.898 11.587 8.894 1.00 92.00 131 ILE A C 1
ATOM 992 O O . ILE A 1 131 ? -11.528 12.145 7.863 1.00 92.00 131 ILE A O 1
ATOM 996 N N . THR A 1 132 ? -12.008 10.260 8.975 1.00 87.25 132 THR A N 1
ATOM 997 C CA . THR A 1 132 ? -11.721 9.372 7.836 1.00 87.25 132 THR A CA 1
ATOM 998 C C . THR A 1 132 ? -12.624 9.690 6.647 1.00 87.25 132 THR A C 1
ATOM 1000 O O . THR A 1 132 ? -12.109 9.873 5.542 1.00 87.25 132 THR A O 1
ATOM 1003 N N . SER A 1 133 ? -13.919 9.940 6.884 1.00 90.19 133 SER A N 1
ATOM 1004 C CA . SER A 1 133 ? -14.855 10.429 5.862 1.00 90.19 133 SER A CA 1
ATOM 1005 C C . SER A 1 133 ? -14.378 11.729 5.191 1.00 90.19 133 SER A C 1
ATOM 1007 O O . SER A 1 133 ? -14.542 11.901 3.983 1.00 90.19 133 SER A O 1
ATOM 1009 N N . ILE A 1 134 ? -13.758 12.657 5.940 1.00 92.25 134 ILE A N 1
ATOM 1010 C CA . ILE A 1 134 ? -13.180 13.891 5.370 1.00 92.25 134 ILE A CA 1
ATOM 1011 C C . ILE A 1 134 ? -12.015 13.564 4.423 1.00 92.25 134 ILE A C 1
ATOM 1013 O O . ILE A 1 134 ? -11.895 14.183 3.364 1.00 92.25 134 ILE A O 1
ATOM 1017 N N . GLY A 1 135 ? -11.195 12.563 4.753 1.00 89.69 135 GLY A N 1
ATOM 1018 C CA . GLY A 1 135 ? -10.098 12.101 3.899 1.00 89.69 135 GLY A CA 1
ATOM 1019 C C . GLY A 1 135 ? -10.564 11.652 2.508 1.00 89.69 135 GLY A C 1
ATOM 1020 O O . GLY A 1 135 ? -9.897 11.941 1.512 1.00 89.69 135 GLY A O 1
ATOM 1021 N N . VAL A 1 136 ? -11.753 11.042 2.417 1.00 90.69 136 VAL A N 1
ATOM 1022 C CA . VAL A 1 136 ? -12.364 10.604 1.148 1.00 90.69 136 VAL A CA 1
ATOM 1023 C C . VAL A 1 136 ? -12.694 11.780 0.226 1.00 90.69 136 VAL A C 1
ATOM 1025 O O . VAL A 1 136 ? -12.554 11.663 -0.994 1.00 90.69 136 VAL A O 1
ATOM 1028 N N . TYR A 1 137 ? -13.061 12.944 0.774 1.00 91.75 137 TYR A N 1
ATOM 1029 C CA . TYR A 1 137 ? -13.266 14.146 -0.043 1.00 91.75 137 TYR A CA 1
ATOM 1030 C C . TYR A 1 137 ? -11.980 14.582 -0.745 1.00 91.75 137 TYR A C 1
ATOM 1032 O O . TYR A 1 137 ? -12.048 15.042 -1.883 1.00 91.75 137 TYR A O 1
ATOM 1040 N N . GLY A 1 138 ? -10.811 14.385 -0.125 1.00 92.38 138 GLY A N 1
ATOM 1041 C CA . GLY A 1 138 ? -9.521 14.643 -0.769 1.00 92.38 138 GLY A CA 1
ATOM 1042 C C . GLY A 1 138 ? -9.357 13.853 -2.071 1.00 92.38 138 GLY A C 1
ATOM 1043 O O . GLY A 1 138 ? -8.912 14.408 -3.072 1.00 92.38 138 GLY A O 1
ATOM 1044 N N . ILE A 1 139 ? -9.806 12.594 -2.091 1.00 89.94 139 ILE A N 1
ATOM 1045 C CA . ILE A 1 139 ? -9.744 11.701 -3.259 1.00 89.94 139 ILE A CA 1
ATOM 1046 C C . ILE A 1 139 ? -10.686 12.171 -4.381 1.00 89.94 139 ILE A C 1
ATOM 1048 O O . ILE A 1 139 ? -10.275 12.264 -5.540 1.00 89.94 139 ILE A O 1
ATOM 1052 N N . VAL A 1 140 ? -11.941 12.511 -4.051 1.00 91.75 140 VAL A N 1
ATOM 1053 C CA . VAL A 1 140 ? -12.921 13.011 -5.040 1.00 91.75 140 VAL A CA 1
ATOM 1054 C C . VAL A 1 140 ? -12.445 14.316 -5.661 1.00 91.75 140 VAL A C 1
ATOM 1056 O O . VAL A 1 140 ? -12.470 14.481 -6.880 1.00 91.75 140 VAL A O 1
ATOM 1059 N N . LEU A 1 141 ? -12.020 15.255 -4.813 1.00 93.62 141 LEU A N 1
ATOM 1060 C CA . LEU A 1 141 ? -11.588 16.582 -5.233 1.00 93.62 141 LEU A CA 1
ATOM 1061 C C . LEU A 1 141 ? -10.324 16.509 -6.095 1.00 93.62 141 LEU A C 1
ATOM 1063 O O . LEU A 1 141 ? -10.203 17.276 -7.048 1.00 93.62 141 LEU A O 1
ATOM 1067 N N . ALA A 1 142 ? -9.422 15.564 -5.823 1.00 92.12 142 ALA A N 1
ATOM 1068 C CA . ALA A 1 142 ? -8.256 15.297 -6.661 1.00 92.12 142 ALA A CA 1
ATOM 1069 C C . ALA A 1 142 ? -8.653 14.820 -8.067 1.00 92.12 142 ALA A C 1
ATOM 1071 O O . ALA A 1 142 ? -8.214 15.391 -9.068 1.00 92.12 142 ALA A O 1
ATOM 1072 N N . GLY A 1 143 ? -9.553 13.834 -8.152 1.00 90.88 143 GLY A N 1
ATOM 1073 C CA . GLY A 1 143 ? -10.061 13.333 -9.432 1.00 90.88 143 GLY A CA 1
ATOM 1074 C C . GLY A 1 143 ? -10.814 14.401 -10.234 1.00 90.88 143 GLY A C 1
ATOM 1075 O O . GLY A 1 143 ? -10.628 14.506 -11.442 1.00 90.88 143 GLY A O 1
ATOM 1076 N N . TRP A 1 144 ? -11.622 15.232 -9.567 1.00 92.44 144 TRP A N 1
ATOM 1077 C CA . TRP A 1 144 ? -12.369 16.322 -10.206 1.00 92.44 144 TRP A CA 1
ATOM 1078 C C . TRP A 1 144 ? -11.469 17.473 -10.673 1.00 92.44 144 TRP A C 1
ATOM 1080 O O . TRP A 1 144 ? -11.595 17.940 -11.804 1.00 92.44 144 TRP A O 1
ATOM 1090 N N . SER A 1 145 ? -10.543 17.926 -9.824 1.00 94.00 145 SER A N 1
ATOM 1091 C CA . SER A 1 145 ? -9.677 19.074 -10.130 1.00 94.00 145 SER A CA 1
ATOM 1092 C C . SER A 1 145 ? -8.654 18.797 -11.228 1.00 94.00 145 SER A C 1
ATOM 1094 O O . SER A 1 145 ? -8.215 19.742 -11.877 1.00 94.00 145 SER A O 1
ATOM 1096 N N . SER A 1 146 ? -8.335 17.523 -11.478 1.00 90.19 146 SER A N 1
ATOM 1097 C CA . SER A 1 146 ? -7.414 17.060 -12.525 1.00 90.19 146 SER A CA 1
ATOM 1098 C C . SER A 1 146 ? -7.854 17.419 -13.956 1.00 90.19 146 SER A C 1
ATOM 1100 O O . SER A 1 146 ? -7.036 17.408 -14.871 1.00 90.19 146 SER A O 1
ATOM 1102 N N . GLY A 1 147 ? -9.126 17.771 -14.182 1.00 86.50 147 GLY A N 1
ATOM 1103 C CA . GLY A 1 147 ? -9.600 18.277 -15.480 1.00 86.50 147 GLY A CA 1
ATOM 1104 C C . GLY A 1 147 ? -9.638 17.240 -16.615 1.00 86.50 147 GLY A C 1
ATOM 1105 O O . GLY A 1 147 ? -9.968 17.590 -17.748 1.00 86.50 147 GLY A O 1
ATOM 1106 N N . SER A 1 148 ? -9.343 15.969 -16.326 1.00 87.06 148 SER A N 1
ATOM 1107 C CA . SER A 1 148 ? -9.399 14.843 -17.261 1.00 87.06 148 SER A CA 1
ATOM 1108 C C . SER A 1 148 ? -10.385 13.764 -16.785 1.00 87.06 148 SER A C 1
ATOM 1110 O O . SER A 1 148 ? -10.649 13.587 -15.595 1.00 87.06 148 SER A O 1
ATOM 1112 N N . THR A 1 149 ? -10.991 13.040 -17.731 1.00 88.62 149 THR A N 1
ATOM 1113 C CA . THR A 1 149 ? -12.059 12.065 -17.436 1.00 88.62 149 THR A CA 1
ATOM 1114 C C . THR A 1 149 ? -11.545 10.789 -16.768 1.00 88.62 149 THR A C 1
ATOM 1116 O O . THR A 1 149 ? -12.273 10.192 -15.974 1.00 88.62 149 THR A O 1
ATOM 1119 N N . TYR A 1 150 ? -10.304 10.377 -17.050 1.00 87.56 150 TYR A N 1
ATOM 1120 C CA . TYR A 1 150 ? -9.708 9.171 -16.466 1.00 87.56 150 TYR A CA 1
ATOM 1121 C C . TYR A 1 150 ? -9.480 9.305 -14.948 1.00 87.56 150 TYR A C 1
ATOM 1123 O O . TYR A 1 150 ? -10.011 8.465 -14.212 1.00 87.56 150 TYR A O 1
ATOM 1131 N N . PRO A 1 151 ? -8.827 10.371 -14.435 1.00 89.06 151 PRO A N 1
ATOM 1132 C CA . PRO A 1 151 ? -8.702 10.596 -12.997 1.00 89.06 151 PRO A CA 1
ATOM 1133 C C . PRO A 1 151 ? -10.031 10.818 -12.290 1.00 89.0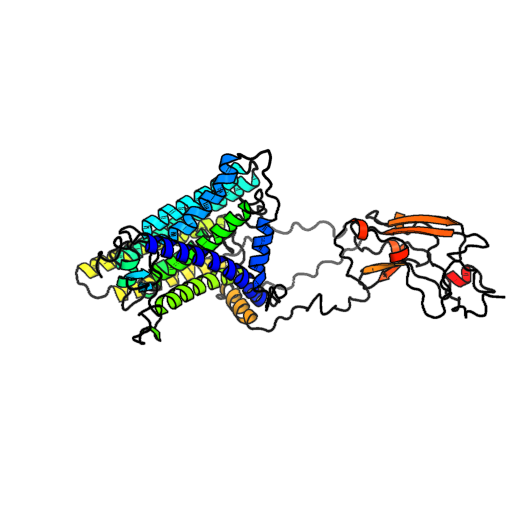6 151 PRO A C 1
ATOM 1135 O O . PRO A 1 151 ? -10.203 10.360 -11.161 1.00 89.06 151 PRO A O 1
ATOM 1138 N N . LEU A 1 152 ? -11.001 11.454 -12.957 1.00 89.44 152 LEU A N 1
ATOM 1139 C CA . LEU A 1 152 ? -12.344 11.615 -12.408 1.00 89.44 152 LEU A CA 1
ATOM 1140 C C . LEU A 1 152 ? -13.023 10.258 -12.184 1.00 89.44 152 LEU A C 1
ATOM 1142 O O . LEU A 1 152 ? -13.564 10.006 -11.107 1.00 89.44 152 LEU A O 1
ATOM 1146 N N . LEU A 1 153 ? -12.971 9.359 -13.170 1.00 88.38 153 LEU A N 1
ATOM 1147 C CA . LEU A 1 153 ? -13.562 8.026 -13.052 1.00 88.38 153 LEU A CA 1
ATOM 1148 C C . LEU A 1 153 ? -12.833 7.172 -11.999 1.00 88.38 153 LEU A C 1
ATOM 1150 O O . LEU A 1 153 ? -13.486 6.455 -11.238 1.00 88.38 153 LEU A O 1
ATOM 1154 N N . GLY A 1 154 ? -11.505 7.298 -11.902 1.00 87.12 154 GLY A N 1
ATOM 1155 C CA . GLY A 1 154 ? -10.705 6.677 -10.842 1.00 87.12 154 GLY A CA 1
ATOM 1156 C C . GLY A 1 154 ? -11.070 7.185 -9.442 1.00 87.12 154 GLY A C 1
ATOM 1157 O O . GLY A 1 154 ? -11.301 6.381 -8.538 1.00 87.12 154 GLY A O 1
ATOM 1158 N N . GLY A 1 155 ? -11.201 8.504 -9.272 1.00 88.81 155 GLY A N 1
ATOM 1159 C CA . GLY A 1 155 ? -11.620 9.136 -8.019 1.00 88.81 155 GLY A CA 1
ATOM 1160 C C . GLY A 1 155 ? -13.025 8.709 -7.585 1.00 88.81 155 GLY A C 1
ATOM 1161 O O . GLY A 1 155 ? -13.210 8.282 -6.450 1.00 88.81 155 GLY A O 1
ATOM 1162 N N . LEU A 1 156 ? -14.002 8.719 -8.501 1.00 89.12 156 LEU A N 1
ATOM 1163 C CA . LEU A 1 156 ? -15.378 8.291 -8.208 1.00 89.12 156 LEU A CA 1
ATOM 1164 C C . LEU A 1 156 ? -15.464 6.816 -7.789 1.00 89.12 156 LEU A C 1
ATOM 1166 O O . LEU A 1 156 ? -16.193 6.487 -6.851 1.00 89.12 156 LEU A O 1
ATOM 1170 N N . ARG A 1 157 ? -14.711 5.925 -8.451 1.00 87.56 157 ARG A N 1
ATOM 1171 C CA . ARG A 1 157 ? -14.657 4.499 -8.084 1.00 87.56 157 ARG A CA 1
ATOM 1172 C C . ARG A 1 157 ? -14.033 4.297 -6.707 1.00 87.56 157 ARG A C 1
ATOM 1174 O O . ARG A 1 157 ? -14.612 3.561 -5.911 1.00 87.56 157 ARG A O 1
ATOM 1181 N N . SER A 1 158 ? -12.914 4.973 -6.433 1.00 87.44 158 SER A N 1
ATOM 1182 C CA . SER A 1 158 ? -12.248 4.965 -5.123 1.00 87.44 158 SER A CA 1
ATOM 1183 C C . SER A 1 158 ? -13.210 5.380 -4.015 1.00 87.44 158 SER A C 1
ATOM 1185 O O . SER A 1 158 ? -13.444 4.646 -3.064 1.00 87.44 158 SER A O 1
ATOM 1187 N N . THR A 1 159 ? -13.876 6.518 -4.185 1.00 89.50 159 THR A N 1
ATOM 1188 C CA . THR A 1 159 ? -14.813 7.051 -3.197 1.00 89.50 159 THR A CA 1
ATOM 1189 C C . THR A 1 159 ? -16.008 6.141 -2.958 1.00 89.50 159 THR A C 1
ATOM 1191 O O . THR A 1 159 ? -16.361 5.893 -1.808 1.00 89.50 159 THR A O 1
ATOM 1194 N N . ALA A 1 160 ? -16.623 5.607 -4.018 1.00 90.00 160 ALA A N 1
ATOM 1195 C CA . ALA A 1 160 ? -17.742 4.678 -3.875 1.00 90.00 160 ALA A CA 1
ATOM 1196 C C . ALA A 1 160 ? -17.342 3.409 -3.104 1.00 90.00 160 ALA A C 1
ATOM 1198 O O . ALA A 1 160 ? -18.129 2.890 -2.306 1.00 90.00 160 ALA A O 1
ATOM 1199 N N . GLN A 1 161 ? -16.117 2.931 -3.330 1.00 89.44 161 GLN A N 1
ATOM 1200 C CA . GLN A 1 161 ? -15.521 1.837 -2.577 1.00 89.44 161 GLN A CA 1
ATOM 1201 C C . GLN A 1 161 ? -15.331 2.221 -1.108 1.00 89.44 161 GLN A C 1
ATOM 1203 O O . GLN A 1 161 ? -15.907 1.559 -0.247 1.00 89.44 161 GLN A O 1
ATOM 1208 N N . VAL A 1 162 ? -14.573 3.281 -0.825 1.00 90.00 162 VAL A N 1
ATOM 1209 C CA . VAL A 1 162 ? -14.196 3.654 0.544 1.00 90.00 162 VAL A CA 1
ATOM 1210 C C . VAL A 1 162 ? -15.453 3.861 1.391 1.00 90.00 162 VAL A C 1
ATOM 1212 O O . VAL A 1 162 ? -15.619 3.183 2.397 1.00 90.00 162 VAL A O 1
ATOM 1215 N N . ILE A 1 163 ? -16.438 4.619 0.893 1.00 91.75 163 ILE A N 1
ATOM 1216 C CA . ILE A 1 163 ? -17.722 4.840 1.587 1.00 91.75 163 ILE A CA 1
ATOM 1217 C C . ILE A 1 163 ? -18.465 3.522 1.871 1.00 91.75 163 ILE A C 1
ATOM 1219 O O . ILE A 1 163 ? -19.029 3.333 2.949 1.00 91.75 163 ILE A O 1
ATOM 1223 N N . SER A 1 164 ? -18.491 2.584 0.917 1.00 91.81 164 SER A N 1
ATOM 1224 C CA . SER A 1 164 ? -19.208 1.311 1.102 1.00 91.81 164 SER A CA 1
ATOM 1225 C C . SER A 1 164 ? -18.583 0.449 2.200 1.00 91.81 164 SER A C 1
ATOM 1227 O O . SER A 1 164 ? -19.300 -0.219 2.952 1.00 91.81 164 SER A O 1
ATOM 1229 N N . TYR A 1 165 ? -17.255 0.459 2.302 1.00 92.12 165 TYR A N 1
ATOM 1230 C CA . TYR A 1 165 ? -16.527 -0.302 3.315 1.00 92.12 165 TYR A CA 1
ATOM 1231 C C . TYR A 1 165 ? -16.438 0.431 4.653 1.00 92.12 165 TYR A C 1
ATOM 1233 O O . TYR A 1 165 ? -16.434 -0.230 5.691 1.00 92.12 165 TYR A O 1
ATOM 1241 N N . GLU A 1 166 ? -16.509 1.758 4.654 1.00 92.44 166 GLU A N 1
ATOM 1242 C CA . GLU A 1 166 ? -16.657 2.576 5.854 1.00 92.44 166 GLU A CA 1
ATOM 1243 C C . GLU A 1 166 ? -17.961 2.242 6.596 1.00 92.44 166 GLU A C 1
ATOM 1245 O O . GLU A 1 166 ? -17.953 2.047 7.812 1.00 92.44 166 GLU A O 1
ATOM 1250 N N . ILE A 1 167 ? -19.074 2.047 5.871 1.00 93.38 167 ILE A N 1
ATOM 1251 C CA . ILE A 1 167 ? -20.349 1.594 6.460 1.00 93.38 167 ILE A CA 1
ATOM 1252 C C . ILE A 1 167 ? -20.193 0.210 7.105 1.00 93.38 167 ILE A C 1
ATOM 1254 O O . ILE A 1 167 ? -20.615 -0.004 8.245 1.00 93.38 167 ILE A O 1
ATOM 1258 N N . ALA A 1 168 ? -19.579 -0.741 6.391 1.00 93.81 168 ALA A N 1
ATOM 1259 C CA . ALA A 1 168 ? -19.343 -2.083 6.920 1.00 93.81 168 ALA A CA 1
ATOM 1260 C C . ALA A 1 168 ? -18.462 -2.040 8.180 1.00 93.81 168 ALA A C 1
ATOM 1262 O O . ALA A 1 168 ? -18.775 -2.703 9.170 1.00 93.81 168 ALA A O 1
ATOM 1263 N N . MET A 1 169 ? -17.412 -1.215 8.167 1.00 93.50 169 MET A N 1
ATOM 1264 C CA . MET A 1 169 ? -16.518 -0.967 9.294 1.00 93.50 169 MET A CA 1
ATOM 1265 C C . MET A 1 169 ? -17.266 -0.357 10.490 1.00 93.50 169 MET A C 1
ATOM 1267 O O . MET A 1 169 ? -17.172 -0.887 11.598 1.00 93.50 169 MET A O 1
ATOM 1271 N N . ALA A 1 170 ? -18.076 0.682 10.283 1.00 93.88 170 ALA A N 1
ATOM 1272 C CA . ALA A 1 170 ? -18.846 1.342 11.339 1.00 93.88 170 ALA A CA 1
ATOM 1273 C C . ALA A 1 170 ? -19.830 0.390 12.045 1.00 93.88 170 ALA A C 1
ATOM 1275 O O . ALA A 1 170 ? -19.979 0.434 13.269 1.00 93.88 170 ALA A O 1
ATOM 1276 N N . LEU A 1 171 ? -20.451 -0.538 11.307 1.00 94.06 171 LEU A N 1
ATOM 1277 C CA . LEU A 1 171 ? -21.322 -1.566 11.889 1.00 94.06 171 LEU A CA 1
ATOM 1278 C C . LEU A 1 171 ? -20.564 -2.518 12.826 1.00 94.06 171 LEU A C 1
ATOM 1280 O O . LEU A 1 171 ? -21.113 -2.954 13.839 1.00 94.06 171 LEU A O 1
ATOM 1284 N N . THR A 1 172 ? -19.288 -2.806 12.552 1.00 94.56 172 THR A N 1
ATOM 1285 C CA . THR A 1 172 ? -18.466 -3.593 13.487 1.00 94.56 172 THR A CA 1
ATOM 1286 C C . THR A 1 172 ? -18.190 -2.829 14.784 1.00 94.56 172 THR A C 1
ATOM 1288 O O . THR A 1 172 ? -18.203 -3.435 15.858 1.00 94.56 172 THR A O 1
ATOM 1291 N N . PHE A 1 173 ? -18.039 -1.501 14.729 1.00 94.56 173 PHE A N 1
ATOM 1292 C CA . PHE A 1 173 ? -17.826 -0.671 15.920 1.00 94.56 173 PHE A CA 1
ATOM 1293 C C . PHE A 1 173 ? -19.034 -0.666 16.852 1.00 94.56 173 PHE A C 1
ATOM 1295 O O . PHE A 1 173 ? -18.858 -0.728 18.067 1.00 94.56 173 PHE A O 1
ATOM 1302 N N . ALA A 1 174 ? -20.251 -0.709 16.304 1.00 94.31 174 ALA A N 1
ATOM 1303 C CA . ALA A 1 174 ? -21.469 -0.814 17.105 1.00 94.31 174 ALA A CA 1
ATOM 1304 C C . ALA A 1 174 ? -21.432 -2.025 18.057 1.00 94.31 174 ALA A C 1
ATOM 1306 O O . ALA A 1 174 ? -21.802 -1.908 19.224 1.00 94.31 174 ALA A O 1
ATOM 1307 N N . THR A 1 175 ? -20.907 -3.172 17.607 1.00 94.19 175 THR A N 1
ATOM 1308 C CA . THR A 1 175 ? -20.761 -4.356 18.477 1.00 94.19 175 THR A CA 1
ATOM 1309 C C . THR A 1 175 ? -19.762 -4.153 19.611 1.00 94.19 175 THR A C 1
ATOM 1311 O O . THR A 1 175 ? -19.988 -4.635 20.721 1.00 94.19 175 THR A O 1
ATOM 1314 N N . VAL A 1 176 ? -18.686 -3.407 19.353 1.00 94.31 176 VAL A N 1
ATOM 1315 C CA . VAL A 1 176 ? -17.679 -3.073 20.364 1.00 94.31 176 VAL A CA 1
ATOM 1316 C C . VAL A 1 176 ? -18.288 -2.148 21.412 1.00 94.31 176 VAL A C 1
ATOM 1318 O O . VAL A 1 176 ? -18.136 -2.416 22.599 1.00 94.31 176 VAL A O 1
ATOM 1321 N N . PHE A 1 177 ? -19.051 -1.132 20.996 1.00 94.06 177 PHE A N 1
ATOM 1322 C CA . PHE A 1 177 ? -19.710 -0.190 21.909 1.00 94.06 177 PHE A CA 1
ATOM 1323 C C . PHE A 1 177 ? -20.741 -0.866 22.815 1.00 94.06 177 PHE A C 1
ATOM 1325 O O . PHE A 1 177 ? -20.823 -0.551 24.001 1.00 94.06 177 PHE A O 1
ATOM 1332 N N . LEU A 1 178 ? -21.509 -1.821 22.278 1.00 92.38 178 LEU A N 1
ATOM 1333 C CA . LEU A 1 178 ? -22.486 -2.586 23.059 1.00 92.38 178 LEU A CA 1
ATOM 1334 C C . LEU A 1 178 ? -21.825 -3.414 24.169 1.00 92.38 178 LEU A C 1
ATOM 1336 O O . LEU A 1 178 ? -22.409 -3.584 25.243 1.00 92.38 178 LEU A O 1
ATOM 1340 N N . LEU A 1 179 ? -20.614 -3.923 23.920 1.00 89.88 179 LEU A N 1
ATOM 1341 C CA . LEU A 1 179 ? -19.878 -4.742 24.879 1.00 89.88 179 LEU A CA 1
ATOM 1342 C C . LEU A 1 179 ? -19.060 -3.903 25.872 1.00 89.88 179 LEU A C 1
ATOM 1344 O O . LEU A 1 179 ? -19.032 -4.239 27.055 1.00 89.88 179 LEU A O 1
ATOM 1348 N N . SER A 1 180 ? -18.428 -2.816 25.416 1.00 91.12 180 SER A N 1
ATOM 1349 C CA . SER A 1 180 ? -17.612 -1.925 26.253 1.00 91.12 180 SER A CA 1
ATOM 1350 C C . SER A 1 180 ? -18.444 -0.964 27.105 1.00 91.12 180 SER A C 1
ATOM 1352 O O . SER A 1 180 ? -17.984 -0.528 28.157 1.00 91.12 180 SER A O 1
ATOM 1354 N N . GLY A 1 181 ? -19.653 -0.603 26.658 1.00 91.12 181 GLY A N 1
ATOM 1355 C CA . GLY A 1 181 ? -20.492 0.416 27.294 1.00 91.12 181 GLY A CA 1
ATOM 1356 C C . GLY A 1 181 ? -19.972 1.852 27.138 1.00 91.12 181 GLY A C 1
ATOM 1357 O O . GLY A 1 181 ? -20.483 2.753 27.796 1.00 91.12 181 GLY A O 1
ATOM 1358 N N . THR A 1 182 ? -18.960 2.081 26.295 1.00 92.62 182 THR A N 1
ATOM 1359 C CA . THR A 1 182 ? -18.357 3.401 26.057 1.00 92.62 182 THR A CA 1
ATOM 1360 C C . THR A 1 182 ? -17.798 3.523 24.640 1.00 92.62 182 THR A C 1
ATOM 1362 O O . THR A 1 182 ? -17.370 2.536 24.038 1.00 92.62 182 THR A O 1
ATOM 1365 N N . MET A 1 183 ? -17.790 4.749 24.115 1.00 92.88 183 MET A N 1
ATOM 1366 C CA . MET A 1 183 ? -17.198 5.111 22.821 1.00 92.88 183 MET A CA 1
ATOM 1367 C C . MET A 1 183 ? -15.817 5.784 22.965 1.00 92.88 183 MET A C 1
ATOM 1369 O O . MET A 1 183 ? -15.186 6.105 21.955 1.00 92.88 183 MET A O 1
ATOM 1373 N N . ALA A 1 184 ? -15.331 5.973 24.200 1.00 92.62 184 ALA A N 1
ATOM 1374 C CA . ALA A 1 184 ? -13.976 6.446 24.489 1.00 92.62 184 ALA A CA 1
ATOM 1375 C C . ALA A 1 184 ? -12.949 5.322 24.275 1.00 92.62 184 ALA A C 1
ATOM 1377 O O . ALA A 1 184 ? -13.145 4.192 24.732 1.00 92.62 184 ALA A O 1
ATOM 1378 N N . THR A 1 185 ? -11.833 5.617 23.606 1.00 91.31 185 THR A N 1
ATOM 1379 C CA . THR A 1 185 ? -10.820 4.610 23.240 1.00 91.31 185 THR A CA 1
ATOM 1380 C C . THR A 1 185 ? -10.090 4.063 24.464 1.00 91.31 185 THR A C 1
ATOM 1382 O O . THR A 1 185 ? -9.851 2.857 24.542 1.00 91.31 185 THR A O 1
ATOM 1385 N N . SER A 1 186 ? -9.801 4.908 25.459 1.00 89.88 186 SER A N 1
ATOM 1386 C CA . SER A 1 186 ? -9.204 4.471 26.729 1.00 89.88 186 SER A CA 1
ATOM 1387 C C . SER A 1 186 ? -10.160 3.555 27.515 1.00 89.88 186 SER A C 1
ATOM 1389 O O . SER A 1 186 ? -9.766 2.505 28.035 1.00 89.88 186 SER A O 1
ATOM 1391 N N . GLY A 1 187 ? -11.452 3.898 27.515 1.00 89.88 187 GLY A N 1
ATOM 1392 C CA . GLY A 1 187 ? -12.523 3.116 28.125 1.00 89.88 187 GLY A CA 1
ATOM 1393 C C . GLY A 1 187 ? -12.681 1.739 27.476 1.00 89.88 187 GLY A C 1
ATOM 1394 O O . GLY A 1 187 ? -12.812 0.735 28.171 1.00 89.88 187 GLY A O 1
ATOM 1395 N N . ILE A 1 188 ? -12.568 1.658 26.149 1.00 92.94 188 ILE A N 1
ATOM 1396 C CA . ILE A 1 188 ? -12.602 0.379 25.428 1.00 92.94 188 ILE A CA 1
ATOM 1397 C C . ILE A 1 188 ? -11.401 -0.501 25.809 1.00 92.94 188 ILE A C 1
ATOM 1399 O O . ILE A 1 188 ? -11.589 -1.670 26.137 1.00 92.94 188 ILE A O 1
ATOM 1403 N N . VAL A 1 189 ? -10.181 0.047 25.856 1.00 91.62 189 VAL A N 1
ATOM 1404 C CA . VAL A 1 189 ? -8.975 -0.726 26.225 1.00 91.62 189 VAL A CA 1
ATOM 1405 C C . VAL A 1 189 ? -9.047 -1.252 27.662 1.00 91.62 189 VAL A C 1
ATOM 1407 O O . VAL A 1 189 ? -8.625 -2.379 27.949 1.00 91.62 189 VAL A O 1
ATOM 1410 N N . THR A 1 190 ? -9.598 -0.456 28.580 1.00 89.06 190 THR A N 1
ATOM 1411 C CA . THR A 1 190 ? -9.806 -0.884 29.973 1.00 89.06 190 THR A CA 1
ATOM 1412 C C . THR A 1 190 ? -10.872 -1.975 30.079 1.00 89.06 190 THR A C 1
ATOM 1414 O O . THR A 1 190 ? -10.633 -2.967 30.765 1.00 89.06 190 THR A O 1
ATOM 1417 N N . ALA A 1 191 ? -11.971 -1.880 29.322 1.00 90.19 191 ALA A N 1
ATOM 1418 C CA . ALA A 1 191 ? -13.025 -2.899 29.256 1.00 90.19 191 ALA A CA 1
ATOM 1419 C C . ALA A 1 191 ? -12.572 -4.247 28.654 1.00 90.19 191 ALA A C 1
ATOM 1421 O O . ALA A 1 191 ? -13.272 -5.250 28.784 1.00 90.19 191 ALA A O 1
ATOM 1422 N N . GLN A 1 192 ? -11.394 -4.291 28.026 1.00 89.44 192 GLN A N 1
ATOM 1423 C CA . GLN A 1 192 ? -10.753 -5.510 27.519 1.00 89.44 192 GLN A CA 1
ATOM 1424 C C . GLN A 1 192 ? -9.834 -6.193 28.549 1.00 89.44 192 GLN A C 1
ATOM 1426 O O . GLN A 1 192 ? -8.987 -7.015 28.188 1.00 89.44 192 GLN A O 1
ATOM 1431 N N . GLU A 1 193 ? -9.962 -5.854 29.835 1.00 82.62 193 GLU A N 1
ATOM 1432 C CA . GLU A 1 193 ? -9.249 -6.548 30.909 1.00 82.62 193 GLU A CA 1
ATOM 1433 C C . GLU A 1 193 ? -9.728 -7.998 31.033 1.00 82.62 193 GLU A C 1
ATOM 1435 O O . GLU A 1 193 ? -10.923 -8.273 31.106 1.00 82.62 193 GLU A O 1
ATOM 1440 N N . GLY A 1 194 ? -8.791 -8.946 31.039 1.00 81.69 194 GLY A N 1
ATOM 1441 C CA . GLY A 1 194 ? -9.086 -10.379 31.105 1.00 81.69 194 GLY A CA 1
ATOM 1442 C C . GLY A 1 194 ? -9.258 -11.035 29.733 1.00 81.69 194 GLY A C 1
ATOM 1443 O O . GLY A 1 194 ? -8.490 -11.936 29.405 1.00 81.69 194 GLY A O 1
ATOM 1444 N N . THR A 1 195 ? -10.213 -10.590 28.910 1.00 84.44 195 THR A N 1
ATOM 1445 C CA . THR A 1 195 ? -10.476 -11.200 27.590 1.00 84.44 195 THR A CA 1
ATOM 1446 C C . THR A 1 195 ? -10.512 -10.179 26.463 1.00 84.44 195 THR A C 1
ATOM 1448 O O . THR A 1 195 ? -11.277 -9.217 26.503 1.00 84.44 195 THR A O 1
ATOM 1451 N N . TRP A 1 196 ? -9.740 -10.438 25.408 1.00 90.38 196 TRP A N 1
ATOM 1452 C CA . TRP A 1 196 ? -9.755 -9.628 24.192 1.00 90.38 196 TRP A CA 1
ATOM 1453 C C . TRP A 1 196 ? -11.043 -9.804 23.399 1.00 90.38 196 TRP A C 1
ATOM 1455 O O . TRP A 1 196 ? -11.606 -10.899 23.316 1.00 90.38 196 TRP A O 1
ATOM 1465 N N . TYR A 1 197 ? -11.467 -8.727 22.742 1.00 92.25 197 TYR A N 1
ATOM 1466 C CA . TYR A 1 197 ? -12.695 -8.746 21.957 1.00 92.25 197 TYR A CA 1
ATOM 1467 C C . TYR A 1 197 ? -12.573 -9.543 20.662 1.00 92.25 197 TYR A C 1
ATOM 1469 O O . TYR A 1 197 ? -13.605 -9.959 20.157 1.00 92.25 197 TYR A O 1
ATOM 1477 N N . VAL A 1 198 ? -11.369 -9.862 20.169 1.00 90.94 198 VAL A N 1
ATOM 1478 C CA . VAL A 1 198 ? -11.221 -10.823 19.054 1.00 90.94 198 VAL A CA 1
ATOM 1479 C C . VAL A 1 198 ? -11.924 -12.149 19.344 1.00 90.94 198 VAL A C 1
ATOM 1481 O O . VAL A 1 198 ? -12.579 -12.696 18.462 1.00 90.94 198 VAL A O 1
ATOM 1484 N N . PHE A 1 199 ? -11.835 -12.661 20.574 1.00 89.25 199 PHE A N 1
ATOM 1485 C CA . PHE A 1 199 ? -12.434 -13.954 20.913 1.00 89.25 199 PHE A CA 1
ATOM 1486 C C . PHE A 1 199 ? -13.955 -13.876 21.077 1.00 89.25 199 PHE A C 1
ATOM 1488 O O . PHE A 1 199 ? -14.650 -14.843 20.787 1.00 89.25 199 PHE A O 1
ATOM 1495 N N . LEU A 1 200 ? -14.475 -12.731 21.525 1.00 89.44 200 LEU A N 1
ATOM 1496 C CA . LEU A 1 200 ? -15.908 -12.531 21.769 1.00 89.44 200 LEU A CA 1
ATOM 1497 C C . LEU A 1 200 ? -16.657 -12.047 20.518 1.00 89.44 200 LEU A C 1
ATOM 1499 O O . LEU A 1 200 ? -17.816 -12.390 20.317 1.00 89.44 200 LEU A O 1
ATOM 1503 N N . LEU A 1 201 ? -16.001 -11.250 19.677 1.00 92.62 201 LEU A N 1
ATOM 1504 C CA . LEU A 1 201 ? -16.565 -10.561 18.517 1.00 92.62 201 LEU A CA 1
ATOM 1505 C C . LEU A 1 201 ? -15.847 -10.984 17.227 1.00 92.62 201 LEU A C 1
ATOM 1507 O O . LEU A 1 201 ? -15.541 -10.149 16.376 1.00 92.62 201 LEU A O 1
ATOM 1511 N N . LEU A 1 202 ? -15.579 -12.284 17.074 1.00 92.69 202 LEU A N 1
ATOM 1512 C CA . LEU A 1 202 ? -14.835 -12.824 15.932 1.00 92.69 202 LEU A CA 1
ATOM 1513 C C . LEU A 1 202 ? -15.432 -12.427 14.561 1.00 92.69 202 LEU A C 1
ATOM 1515 O O . LEU A 1 202 ? -14.657 -11.985 13.710 1.00 92.69 202 LEU A O 1
ATOM 1519 N N . PRO A 1 203 ? -16.764 -12.481 14.327 1.00 93.75 203 PRO A N 1
ATOM 1520 C CA . PRO A 1 203 ? -17.340 -11.999 13.069 1.00 93.75 203 PRO A CA 1
ATOM 1521 C C . PRO A 1 203 ? -17.056 -10.516 12.814 1.00 93.75 203 PRO A C 1
ATOM 1523 O O . PRO A 1 203 ? -16.643 -10.157 11.713 1.00 93.75 203 PRO A O 1
ATOM 1526 N N . SER A 1 204 ? -17.213 -9.659 13.831 1.00 94.94 204 SER A N 1
ATOM 1527 C CA . SER A 1 204 ? -16.892 -8.229 13.727 1.00 94.94 204 SER A CA 1
ATOM 1528 C C . SER A 1 204 ? -15.430 -8.010 13.373 1.00 94.94 204 SER A C 1
ATOM 1530 O O . SER A 1 204 ? -15.136 -7.187 12.516 1.00 94.94 204 SER A O 1
ATOM 1532 N N . PHE A 1 205 ? -14.521 -8.759 14.001 1.00 95.44 205 PHE A N 1
ATOM 1533 C CA . PHE A 1 205 ? -13.091 -8.657 13.734 1.00 95.44 205 PHE A CA 1
ATOM 1534 C C . PHE A 1 205 ? -12.754 -9.026 12.284 1.00 95.44 205 PHE A C 1
ATOM 1536 O O . PHE A 1 205 ? -12.042 -8.286 11.616 1.00 95.44 205 PHE A O 1
ATOM 1543 N N . LEU A 1 206 ? -13.302 -10.126 11.763 1.00 93.56 206 LEU A N 1
ATOM 1544 C CA . LEU A 1 206 ? -13.047 -10.541 10.380 1.00 93.56 206 LEU A CA 1
ATOM 1545 C C . LEU A 1 206 ? -13.648 -9.572 9.358 1.00 93.56 206 LEU A C 1
ATOM 1547 O O . LEU A 1 206 ? -12.985 -9.236 8.378 1.00 93.56 206 LEU A O 1
ATOM 1551 N N . ILE A 1 207 ? -14.874 -9.089 9.592 1.00 94.50 207 ILE A N 1
ATOM 1552 C CA . ILE A 1 207 ? -15.500 -8.070 8.738 1.00 94.50 207 ILE A CA 1
ATOM 1553 C C . ILE A 1 207 ? -14.671 -6.783 8.770 1.00 94.50 207 ILE A C 1
ATOM 1555 O O . ILE A 1 207 ? -14.421 -6.199 7.718 1.00 94.50 207 ILE A O 1
ATOM 1559 N N . TYR A 1 208 ? -14.182 -6.386 9.948 1.00 95.38 208 TYR A N 1
ATOM 1560 C CA . TYR A 1 208 ? -13.290 -5.243 10.108 1.00 95.38 208 TYR A CA 1
ATOM 1561 C C . TYR A 1 208 ? -11.983 -5.430 9.327 1.00 95.38 208 TYR A C 1
ATOM 1563 O O . TYR A 1 208 ? -11.589 -4.532 8.592 1.00 95.38 208 TYR A O 1
ATOM 1571 N N . CYS A 1 209 ? -11.346 -6.605 9.410 1.00 93.12 209 CYS A N 1
ATOM 1572 C CA . CYS A 1 209 ? -10.125 -6.912 8.661 1.00 93.12 209 CYS A CA 1
ATOM 1573 C C . CYS A 1 209 ? -10.311 -6.825 7.142 1.00 93.12 209 CYS A C 1
ATOM 1575 O O . CYS A 1 209 ? -9.396 -6.403 6.447 1.00 93.12 209 CYS A O 1
ATOM 1577 N N . VAL A 1 210 ? -11.477 -7.199 6.610 1.00 91.50 210 VAL A N 1
ATOM 1578 C CA . VAL A 1 210 ? -11.765 -7.018 5.178 1.00 91.50 210 VAL A CA 1
ATOM 1579 C C . VAL A 1 210 ? -12.053 -5.546 4.867 1.00 91.50 210 VAL A C 1
ATOM 1581 O O . VAL A 1 210 ? -11.549 -5.017 3.877 1.00 91.50 210 VAL A O 1
ATOM 1584 N N . ALA A 1 211 ? -12.823 -4.867 5.720 1.00 93.00 211 ALA A N 1
ATOM 1585 C CA . ALA A 1 211 ? -13.217 -3.480 5.508 1.00 93.00 211 ALA A CA 1
ATOM 1586 C C . ALA A 1 211 ? -12.050 -2.490 5.590 1.00 93.00 211 ALA A C 1
ATOM 1588 O O . ALA A 1 211 ? -11.967 -1.597 4.755 1.00 93.00 211 ALA A O 1
ATOM 1589 N N . MET A 1 212 ? -11.095 -2.696 6.500 1.00 92.44 212 MET A N 1
ATOM 1590 C CA . MET A 1 212 ? -9.897 -1.856 6.601 1.00 92.44 212 MET A CA 1
ATOM 1591 C C . MET A 1 212 ? -9.002 -1.924 5.352 1.00 92.44 212 MET A C 1
ATOM 1593 O O . MET A 1 212 ? -8.306 -0.958 5.040 1.00 92.44 212 MET A O 1
ATOM 1597 N N . VAL A 1 213 ? -9.021 -3.040 4.610 1.00 90.44 213 VAL A N 1
ATOM 1598 C CA . VAL A 1 213 ? -8.318 -3.140 3.317 1.00 90.44 213 VAL A CA 1
ATOM 1599 C C . VAL A 1 213 ? -9.075 -2.382 2.229 1.00 90.44 213 VAL A C 1
ATOM 1601 O O . VAL A 1 213 ? -8.453 -1.713 1.409 1.00 90.44 213 VAL A O 1
ATOM 1604 N N . GLY A 1 214 ? -10.411 -2.432 2.248 1.00 88.81 214 GLY A N 1
ATOM 1605 C CA . GLY A 1 214 ? -11.245 -1.632 1.348 1.00 88.81 214 GLY A CA 1
ATOM 1606 C C . GLY A 1 214 ? -11.096 -0.124 1.564 1.00 88.81 214 GLY A C 1
ATOM 1607 O O . GLY A 1 214 ? -11.012 0.613 0.587 1.00 88.81 214 GLY A O 1
ATOM 1608 N N . GLU A 1 215 ? -10.995 0.308 2.822 1.00 89.19 215 GLU A N 1
ATOM 1609 C CA . GLU A 1 215 ? -10.819 1.708 3.240 1.00 89.19 215 GLU A CA 1
ATOM 1610 C C . GLU A 1 215 ? -9.490 2.313 2.762 1.00 89.19 215 GLU A C 1
ATOM 1612 O O . GLU A 1 215 ? -9.411 3.477 2.382 1.00 89.19 215 GLU A O 1
ATOM 1617 N N . THR A 1 216 ? -8.423 1.515 2.776 1.00 87.69 216 THR A N 1
ATOM 1618 C CA . THR A 1 216 ? -7.062 1.972 2.449 1.00 87.69 216 THR A CA 1
ATOM 1619 C C . THR A 1 216 ? -6.733 1.881 0.960 1.00 87.69 216 THR A C 1
ATOM 1621 O O . THR A 1 216 ? -5.625 2.232 0.577 1.00 87.69 216 THR A O 1
ATOM 1624 N N . ASN A 1 217 ? -7.671 1.423 0.118 1.00 81.19 217 ASN A N 1
ATOM 1625 C CA . ASN A 1 217 ? -7.492 1.221 -1.328 1.00 81.19 217 ASN A CA 1
ATOM 1626 C C . ASN A 1 217 ? -6.259 0.378 -1.702 1.00 81.19 217 ASN A C 1
ATOM 1628 O O . ASN A 1 217 ? -5.705 0.534 -2.784 1.00 81.19 217 ASN A O 1
ATOM 1632 N N . ARG A 1 218 ? -5.822 -0.541 -0.831 1.00 81.75 218 ARG A N 1
ATOM 1633 C CA . ARG A 1 218 ? -4.609 -1.335 -1.067 1.00 81.75 218 ARG A CA 1
ATOM 1634 C C . ARG A 1 218 ? -4.915 -2.641 -1.791 1.00 81.75 218 ARG A C 1
ATOM 1636 O O . ARG A 1 218 ? -5.966 -3.252 -1.602 1.00 81.75 218 ARG A O 1
ATOM 1643 N N . ALA A 1 219 ? -3.952 -3.121 -2.579 1.00 72.75 219 ALA A N 1
ATOM 1644 C CA . ALA A 1 219 ? -4.013 -4.433 -3.223 1.00 72.75 219 ALA A CA 1
ATOM 1645 C C . ALA A 1 219 ? -4.341 -5.533 -2.190 1.00 72.75 219 ALA A C 1
ATOM 1647 O O . ALA A 1 219 ? -3.684 -5.592 -1.147 1.00 72.75 219 ALA A O 1
ATOM 1648 N N . PRO A 1 220 ? -5.327 -6.410 -2.452 1.00 67.00 220 PRO A N 1
ATOM 1649 C CA . PRO A 1 220 ? -5.989 -6.709 -3.736 1.00 67.00 220 PRO A CA 1
ATOM 1650 C C . PRO A 1 220 ? -7.155 -5.787 -4.152 1.00 67.00 220 PRO A C 1
ATOM 1652 O O . PRO A 1 220 ? -7.725 -5.990 -5.225 1.00 67.00 220 PRO A O 1
ATOM 1655 N N . PHE A 1 221 ? -7.522 -4.801 -3.334 1.00 73.56 221 PHE A N 1
ATOM 1656 C CA . PHE A 1 221 ? -8.669 -3.902 -3.541 1.00 73.56 221 PHE A CA 1
ATOM 1657 C C . PHE A 1 221 ? -8.251 -2.509 -4.025 1.00 73.56 221 PHE A C 1
ATOM 1659 O O . PHE A 1 221 ? -8.935 -1.514 -3.798 1.00 73.56 221 PHE A O 1
ATOM 1666 N N . ASP A 1 222 ? -7.119 -2.461 -4.718 1.00 74.19 222 ASP A N 1
ATOM 1667 C CA . ASP A 1 222 ? -6.601 -1.270 -5.368 1.00 74.19 222 ASP A CA 1
ATOM 1668 C C . ASP A 1 222 ? -7.212 -1.127 -6.770 1.00 74.19 222 ASP A C 1
ATOM 1670 O O . ASP A 1 222 ? -6.640 -1.523 -7.786 1.00 74.19 222 ASP A O 1
ATOM 1674 N N . LEU A 1 223 ? -8.454 -0.652 -6.793 1.00 67.31 223 LEU A N 1
ATOM 1675 C CA . LEU A 1 223 ? -9.238 -0.405 -8.003 1.00 67.31 223 LEU A CA 1
ATOM 1676 C C . LEU A 1 223 ? -8.874 0.912 -8.722 1.00 67.31 223 LEU A C 1
ATOM 1678 O O . LEU A 1 223 ? -9.003 0.947 -9.948 1.00 67.31 223 LEU A O 1
ATOM 1682 N N . PRO A 1 224 ? -8.446 1.986 -8.025 1.00 62.12 224 PRO A N 1
ATOM 1683 C CA . PRO A 1 224 ? -8.053 3.245 -8.661 1.00 62.12 224 PRO A CA 1
ATOM 1684 C C . PRO A 1 224 ? -6.583 3.311 -9.112 1.00 62.12 224 PRO A C 1
ATOM 1686 O O . PRO A 1 224 ? -6.334 3.899 -10.162 1.00 62.12 224 PRO A O 1
ATOM 1689 N N . GLU A 1 225 ? -5.619 2.738 -8.377 1.00 67.25 225 GLU A N 1
ATOM 1690 C CA . GLU A 1 225 ? -4.176 2.801 -8.705 1.00 67.25 225 GLU A CA 1
ATOM 1691 C C . GLU A 1 225 ? -3.749 1.676 -9.681 1.00 67.25 225 GLU A C 1
ATOM 1693 O O . GLU A 1 225 ? -2.657 1.707 -10.252 1.00 67.25 225 GLU A O 1
ATOM 1698 N N . ALA A 1 226 ? -4.644 0.733 -10.010 1.00 65.81 226 ALA A N 1
ATOM 1699 C CA . ALA A 1 226 ? -4.376 -0.337 -10.971 1.00 65.81 226 ALA A CA 1
ATOM 1700 C C . ALA A 1 226 ? -3.928 0.174 -12.360 1.00 65.81 226 ALA A C 1
ATOM 1702 O O . ALA A 1 226 ? -4.739 0.585 -13.195 1.00 65.81 226 ALA A O 1
ATOM 1703 N N . GLU A 1 227 ? -2.629 0.017 -12.642 1.00 61.00 227 GLU A N 1
ATOM 1704 C CA . GLU A 1 227 ? -1.981 0.341 -13.925 1.00 61.00 227 GLU A CA 1
ATOM 1705 C C . GLU A 1 227 ? -2.664 -0.317 -15.137 1.00 61.00 227 GLU A C 1
ATOM 1707 O O . GLU A 1 227 ? -2.675 0.248 -16.224 1.00 61.00 227 GLU A O 1
ATOM 1712 N N . GLY A 1 228 ? -3.263 -1.499 -14.945 1.00 58.84 228 GLY A N 1
ATOM 1713 C CA . GLY A 1 228 ? -3.962 -2.245 -15.997 1.00 58.84 228 GLY A CA 1
ATOM 1714 C C . GLY A 1 228 ? -5.389 -1.774 -16.306 1.00 58.84 228 GLY A C 1
ATOM 1715 O O . GLY A 1 228 ? -5.964 -2.264 -17.273 1.00 58.84 228 GLY A O 1
ATOM 1716 N N . GLU A 1 229 ? -5.971 -0.867 -15.509 1.00 68.06 229 GLU A N 1
ATOM 1717 C CA . GLU A 1 229 ? -7.296 -0.286 -15.781 1.00 68.06 229 GLU A CA 1
ATOM 1718 C C . GLU A 1 229 ? -7.219 1.228 -16.019 1.00 68.06 229 GLU A C 1
ATOM 1720 O O . GLU A 1 229 ? -7.441 1.681 -17.138 1.00 68.06 229 GLU A O 1
ATOM 1725 N N . LEU A 1 230 ? -6.926 2.017 -14.978 1.00 73.75 230 LEU A N 1
ATOM 1726 C CA . LEU A 1 230 ? -7.047 3.484 -15.007 1.00 73.75 230 LEU A CA 1
ATOM 1727 C C . LEU A 1 230 ? -5.718 4.222 -14.803 1.00 73.75 230 LEU A C 1
ATOM 1729 O O . LEU A 1 230 ? -5.740 5.415 -14.524 1.00 73.75 230 LEU A O 1
ATOM 1733 N N . VAL A 1 231 ? -4.578 3.537 -14.968 1.00 62.88 231 VAL A N 1
ATOM 1734 C CA . VAL A 1 231 ? -3.229 4.143 -15.060 1.00 62.88 231 VAL A CA 1
ATOM 1735 C C . VAL A 1 231 ? -2.925 5.117 -13.902 1.00 62.88 231 VAL A C 1
ATOM 1737 O O . VAL A 1 231 ? -2.306 6.158 -14.091 1.00 62.88 231 VAL A O 1
ATOM 1740 N N . GLY A 1 232 ? -3.374 4.794 -12.684 1.00 68.94 232 GLY A N 1
ATOM 1741 C CA . GLY A 1 232 ? -3.119 5.630 -11.508 1.00 68.94 232 GLY A CA 1
ATOM 1742 C C . GLY A 1 232 ? -4.189 6.690 -11.218 1.00 68.94 232 GLY A C 1
ATOM 1743 O O . GLY A 1 232 ? -3.854 7.828 -10.890 1.00 68.94 232 GLY A O 1
ATOM 1744 N N . GLY A 1 233 ? -5.470 6.333 -11.351 1.00 82.50 233 GLY A N 1
ATOM 1745 C CA . GLY A 1 233 ? -6.661 7.031 -10.845 1.00 82.50 233 GLY A CA 1
ATOM 1746 C C . GLY A 1 233 ? -6.533 8.536 -10.573 1.00 82.50 233 GLY A C 1
ATOM 1747 O O . GLY A 1 233 ? -6.243 9.328 -11.458 1.00 82.50 233 GLY A O 1
ATOM 1748 N N . PHE A 1 234 ? -6.783 8.958 -9.331 1.00 83.25 234 PHE A N 1
ATOM 1749 C CA . PHE A 1 234 ? -6.816 10.380 -8.953 1.00 83.25 234 PHE A CA 1
ATOM 1750 C C . PHE A 1 234 ? -5.428 11.032 -8.790 1.00 83.25 234 PHE A C 1
ATOM 1752 O O . PHE A 1 234 ? -5.348 12.229 -8.529 1.00 83.25 234 PHE A O 1
ATOM 1759 N N . HIS A 1 235 ? -4.341 10.267 -8.927 1.00 87.69 235 HIS A N 1
ATOM 1760 C CA . HIS A 1 235 ? -2.961 10.719 -8.720 1.00 87.69 235 HIS A CA 1
ATOM 1761 C C . HIS A 1 235 ? -2.184 10.905 -10.038 1.00 87.69 235 HIS A C 1
ATOM 1763 O O . HIS A 1 235 ? -1.058 11.395 -10.005 1.00 87.69 235 HIS A O 1
ATOM 1769 N N . THR A 1 236 ? -2.796 10.598 -11.193 1.00 87.62 236 THR A N 1
ATOM 1770 C CA . THR A 1 236 ? -2.156 10.637 -12.525 1.00 87.62 236 THR A CA 1
ATOM 1771 C C . THR A 1 236 ? -1.561 12.008 -12.874 1.00 87.62 236 THR A C 1
ATOM 1773 O O . THR A 1 236 ? -0.468 12.080 -13.427 1.00 87.62 236 THR A O 1
ATOM 1776 N N . GLU A 1 237 ? -2.253 13.100 -12.535 1.00 89.38 237 GLU A N 1
ATOM 1777 C CA . GLU A 1 237 ? -1.830 14.471 -12.876 1.00 89.38 237 GLU A CA 1
ATOM 1778 C C . GLU A 1 237 ? -0.888 15.099 -11.830 1.00 89.38 237 GLU A C 1
ATOM 1780 O O . GLU A 1 237 ? -0.402 16.217 -12.007 1.00 89.38 237 GLU A O 1
ATOM 1785 N N . TYR A 1 238 ? -0.634 14.413 -10.712 1.00 90.31 238 TYR A N 1
ATOM 1786 C CA . TYR A 1 238 ? 0.138 14.953 -9.596 1.00 90.31 238 TYR A CA 1
ATOM 1787 C C . TYR A 1 238 ? 1.624 14.589 -9.699 1.00 90.31 238 TYR A C 1
ATOM 1789 O O . TYR A 1 238 ? 1.990 13.431 -9.874 1.00 90.31 238 TYR A O 1
ATOM 1797 N N . SER A 1 239 ? 2.498 15.581 -9.502 1.00 90.50 239 SER A N 1
ATOM 1798 C CA . SER A 1 239 ? 3.958 15.409 -9.435 1.00 90.50 239 SER A CA 1
ATOM 1799 C C . SER A 1 239 ? 4.508 15.794 -8.052 1.00 90.50 239 SER A C 1
ATOM 1801 O O . SER A 1 239 ? 3.810 16.391 -7.225 1.00 90.50 239 SER A O 1
ATOM 1803 N N . SER A 1 240 ? 5.787 15.479 -7.816 1.00 92.81 240 SER A N 1
ATOM 1804 C CA . SER A 1 240 ? 6.592 16.008 -6.706 1.00 92.81 240 SER A CA 1
ATOM 1805 C C . SER A 1 240 ? 5.933 15.802 -5.326 1.00 92.81 240 SER A C 1
ATOM 1807 O O . SER A 1 240 ? 5.421 14.723 -5.012 1.00 92.81 240 SER A O 1
ATOM 1809 N N . LEU A 1 241 ? 5.942 16.830 -4.478 1.00 91.69 241 LEU A N 1
ATOM 1810 C CA . LEU A 1 241 ? 5.411 16.811 -3.118 1.00 91.69 241 LEU A CA 1
ATOM 1811 C C . LEU A 1 241 ? 3.894 16.595 -3.055 1.00 91.69 241 LEU A C 1
ATOM 1813 O O . LEU A 1 241 ? 3.420 15.981 -2.103 1.00 91.69 241 LEU A O 1
ATOM 1817 N N . LYS A 1 242 ? 3.121 17.050 -4.052 1.00 92.88 242 LYS A N 1
ATOM 1818 C CA . LYS A 1 242 ? 1.661 16.851 -4.055 1.00 92.88 242 LYS A CA 1
ATOM 1819 C C . LYS A 1 242 ? 1.287 15.384 -4.246 1.00 92.88 242 LYS A C 1
ATOM 1821 O O . LYS A 1 242 ? 0.427 14.882 -3.528 1.00 92.88 242 LYS A O 1
ATOM 1826 N N . PHE A 1 243 ? 1.998 14.686 -5.130 1.00 91.38 243 PHE A N 1
ATOM 1827 C CA . PHE A 1 243 ? 1.904 13.231 -5.248 1.00 91.38 243 PHE A CA 1
ATOM 1828 C C . PHE A 1 243 ? 2.338 12.535 -3.950 1.00 91.38 243 PHE A C 1
ATOM 1830 O O . PHE A 1 243 ? 1.634 11.668 -3.433 1.00 91.38 243 PHE A O 1
ATOM 1837 N N . ALA A 1 244 ? 3.475 12.955 -3.383 1.00 92.19 244 ALA A N 1
ATOM 1838 C CA . ALA A 1 244 ? 3.995 12.371 -2.149 1.00 92.19 244 ALA A CA 1
ATOM 1839 C C . ALA A 1 244 ? 3.025 12.523 -0.963 1.00 92.19 244 ALA A C 1
ATOM 1841 O O . ALA A 1 244 ? 2.957 11.626 -0.129 1.00 92.19 244 ALA A O 1
ATOM 1842 N N . MET A 1 245 ? 2.250 13.613 -0.901 1.00 92.75 245 MET A N 1
ATOM 1843 C CA . MET A 1 245 ? 1.217 13.827 0.117 1.00 92.75 245 MET A CA 1
ATOM 1844 C C . MET A 1 245 ? 0.083 12.797 0.043 1.00 92.75 245 MET A C 1
ATOM 1846 O O . MET A 1 245 ? -0.319 12.296 1.089 1.00 92.75 245 MET A O 1
ATOM 1850 N N . PHE A 1 246 ? -0.397 12.422 -1.149 1.00 91.19 246 PHE A N 1
ATOM 1851 C CA . PHE A 1 246 ? -1.407 11.361 -1.270 1.00 91.19 246 PHE A CA 1
ATOM 1852 C C . PHE A 1 246 ? -0.873 10.009 -0.809 1.00 91.19 246 PHE A C 1
ATOM 1854 O O . PHE A 1 246 ? -1.514 9.344 0.001 1.00 91.19 246 PHE A O 1
ATOM 1861 N N . MET A 1 247 ? 0.334 9.642 -1.250 1.00 89.19 247 MET A N 1
ATOM 1862 C CA . MET A 1 247 ? 0.962 8.397 -0.802 1.00 89.19 247 MET A CA 1
ATOM 1863 C C . MET A 1 247 ? 1.187 8.417 0.713 1.00 89.19 247 MET A C 1
ATOM 1865 O O . MET A 1 247 ? 0.900 7.443 1.401 1.00 89.19 247 MET A O 1
ATOM 1869 N N . LEU A 1 248 ? 1.655 9.538 1.267 1.00 91.88 248 LEU A N 1
ATOM 1870 C CA . LEU A 1 248 ? 1.814 9.689 2.709 1.00 91.88 248 LEU A CA 1
ATOM 1871 C C . LEU A 1 248 ? 0.477 9.497 3.437 1.00 91.88 248 LEU A C 1
ATOM 1873 O O . LEU A 1 248 ? 0.433 8.747 4.408 1.00 91.88 248 LEU A O 1
ATOM 1877 N N . ALA A 1 249 ? -0.601 10.125 2.963 1.00 92.69 249 ALA A N 1
ATOM 1878 C CA . ALA A 1 249 ? -1.930 9.987 3.549 1.00 92.69 249 ALA A CA 1
ATOM 1879 C C . ALA A 1 249 ? -2.425 8.533 3.524 1.00 92.69 249 ALA A C 1
ATOM 1881 O O . ALA A 1 249 ? -2.925 8.055 4.540 1.00 92.69 249 ALA A O 1
ATOM 1882 N N . GLU A 1 250 ? -2.230 7.804 2.422 1.00 90.62 250 GLU A N 1
ATOM 1883 C CA . GLU A 1 250 ? -2.615 6.391 2.304 1.00 90.62 250 GLU A CA 1
ATOM 1884 C C . GLU A 1 250 ? -1.861 5.504 3.307 1.00 90.62 250 GLU A C 1
ATOM 1886 O O . GLU A 1 250 ? -2.479 4.746 4.059 1.00 90.62 250 GLU A O 1
ATOM 1891 N N . TYR A 1 251 ? -0.531 5.638 3.396 1.00 91.69 251 TYR A N 1
ATOM 1892 C CA . TYR A 1 251 ? 0.272 4.852 4.342 1.00 91.69 251 TYR A CA 1
ATOM 1893 C C . TYR A 1 251 ? 0.001 5.229 5.805 1.00 91.69 251 TYR A C 1
ATOM 1895 O O . TYR A 1 251 ? 0.003 4.353 6.674 1.00 91.69 251 TYR A O 1
ATOM 1903 N N . VAL A 1 252 ? -0.242 6.510 6.100 1.00 94.31 252 VAL A N 1
ATOM 1904 C CA . VAL A 1 252 ? -0.655 6.938 7.444 1.00 94.31 252 VAL A CA 1
ATOM 1905 C C . VAL A 1 252 ? -2.039 6.373 7.764 1.00 94.31 252 VAL A C 1
ATOM 1907 O O . VAL A 1 252 ? -2.217 5.831 8.851 1.00 94.31 252 VAL A O 1
ATOM 1910 N N . ASN A 1 253 ? -2.986 6.388 6.820 1.00 92.69 253 ASN A N 1
ATOM 1911 C CA . ASN A 1 253 ? -4.305 5.790 7.023 1.00 92.69 253 ASN A CA 1
ATOM 1912 C C . ASN A 1 253 ? -4.211 4.273 7.254 1.00 92.69 253 ASN 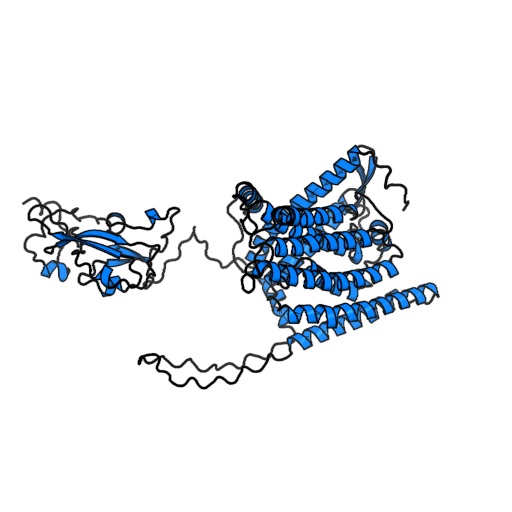A C 1
ATOM 1914 O O . ASN A 1 253 ? -4.873 3.749 8.146 1.00 92.69 253 ASN A O 1
ATOM 1918 N N . MET A 1 254 ? -3.316 3.573 6.548 1.00 92.94 254 MET A N 1
ATOM 1919 C CA . MET A 1 254 ? -3.015 2.157 6.795 1.00 92.94 254 MET A CA 1
ATOM 1920 C C . MET A 1 254 ? -2.536 1.911 8.236 1.00 92.94 254 MET A C 1
ATOM 1922 O O . MET A 1 254 ? -2.959 0.946 8.885 1.00 92.94 254 MET A O 1
ATOM 1926 N N . ALA A 1 255 ? -1.701 2.803 8.775 1.00 94.50 255 ALA A N 1
ATOM 1927 C CA . ALA A 1 255 ? -1.311 2.763 10.180 1.00 94.50 255 ALA A CA 1
ATOM 1928 C C . ALA A 1 255 ? -2.493 3.076 11.116 1.00 94.50 255 ALA A C 1
ATOM 1930 O O . ALA A 1 255 ? -2.640 2.402 12.137 1.00 94.50 255 ALA A O 1
ATOM 1931 N N . THR A 1 256 ? -3.361 4.031 10.764 1.00 94.12 256 THR A N 1
ATOM 1932 C CA . THR A 1 256 ? -4.557 4.412 11.536 1.00 94.12 256 THR A CA 1
ATOM 1933 C C . THR A 1 256 ? -5.531 3.248 11.675 1.00 94.12 256 THR A C 1
ATOM 1935 O O . THR A 1 256 ? -5.901 2.890 12.794 1.00 94.12 256 THR A O 1
ATOM 1938 N N . VAL A 1 257 ? -5.914 2.598 10.573 1.00 94.38 257 VAL A N 1
ATOM 1939 C CA . VAL A 1 257 ? -6.841 1.455 10.623 1.00 94.38 257 VAL A CA 1
ATOM 1940 C C . VAL A 1 257 ? -6.225 0.252 11.346 1.00 94.38 257 VAL A C 1
ATOM 1942 O O . VAL A 1 257 ? -6.902 -0.447 12.095 1.00 94.38 257 VAL A O 1
ATOM 1945 N N . SER A 1 258 ? -4.910 0.051 11.233 1.00 95.38 258 SER A N 1
ATOM 1946 C CA . SER A 1 258 ? -4.182 -0.980 11.992 1.00 95.38 258 SER A CA 1
ATOM 1947 C C . SER A 1 258 ? -4.155 -0.690 13.500 1.00 95.38 258 SER A C 1
ATOM 1949 O O . SER A 1 258 ? -4.299 -1.592 14.335 1.00 95.38 258 SER A O 1
ATOM 1951 N N . ALA A 1 259 ? -3.992 0.581 13.866 1.00 95.31 259 ALA A N 1
ATOM 1952 C CA . ALA A 1 259 ? -4.039 1.056 15.242 1.00 95.31 259 ALA A CA 1
ATOM 1953 C C . ALA A 1 259 ? -5.444 0.927 15.842 1.00 95.31 259 ALA A C 1
ATOM 1955 O O . ALA A 1 259 ? -5.587 0.465 16.973 1.00 95.31 259 ALA A O 1
ATOM 1956 N N . LEU A 1 260 ? -6.487 1.234 15.073 1.00 94.88 260 LEU A N 1
ATOM 1957 C CA . LEU A 1 260 ? -7.880 1.010 15.459 1.00 94.88 260 LEU A CA 1
ATOM 1958 C C . LEU A 1 260 ? -8.190 -0.468 15.686 1.00 94.88 260 LEU A C 1
ATOM 1960 O O . LEU A 1 260 ? -8.757 -0.809 16.723 1.00 94.88 260 LEU A O 1
ATOM 1964 N N . ALA A 1 261 ? -7.770 -1.351 14.774 1.00 95.44 261 ALA A N 1
ATOM 1965 C CA . ALA A 1 261 ? -7.908 -2.800 14.940 1.00 95.44 261 ALA A CA 1
ATOM 1966 C C . ALA A 1 261 ? -7.305 -3.261 16.277 1.00 95.44 261 ALA A C 1
ATOM 1968 O O . ALA A 1 261 ? -7.908 -4.015 17.047 1.00 95.44 261 ALA A O 1
ATOM 1969 N N . THR A 1 262 ? -6.109 -2.746 16.568 1.00 95.12 262 THR A N 1
ATOM 1970 C CA . THR A 1 262 ? -5.355 -3.046 17.783 1.00 95.12 262 THR A CA 1
ATOM 1971 C C . THR A 1 262 ? -6.086 -2.556 19.035 1.00 95.12 262 THR A C 1
ATOM 1973 O O . THR A 1 262 ? -6.233 -3.315 19.994 1.00 95.12 262 THR A O 1
ATOM 1976 N N . THR A 1 263 ? -6.585 -1.320 19.019 1.00 94.38 263 THR A N 1
ATOM 1977 C CA . THR A 1 263 ? -7.297 -0.688 20.140 1.00 94.38 263 THR A CA 1
ATOM 1978 C C . THR A 1 263 ? -8.662 -1.312 20.401 1.00 94.38 263 THR A C 1
ATOM 1980 O O . THR A 1 263 ? -9.015 -1.518 21.555 1.00 94.38 263 THR A O 1
ATOM 1983 N N . LEU A 1 264 ? -9.429 -1.635 19.359 1.00 94.44 264 LEU A N 1
ATOM 1984 C CA . LEU A 1 264 ? -10.807 -2.106 19.506 1.00 94.44 264 LEU A CA 1
ATOM 1985 C C . LEU A 1 264 ? -10.901 -3.613 19.742 1.00 94.44 264 LEU A C 1
ATOM 1987 O O . LEU A 1 264 ? -11.779 -4.055 20.478 1.00 94.44 264 LEU A O 1
ATOM 1991 N N . PHE A 1 265 ? -10.007 -4.419 19.162 1.00 94.56 265 PHE A N 1
ATOM 1992 C CA . PHE A 1 265 ? -10.133 -5.880 19.203 1.00 94.56 265 PHE A CA 1
ATOM 1993 C C . PHE A 1 265 ? -9.023 -6.587 19.990 1.00 94.56 265 PHE A C 1
ATOM 1995 O O . PHE A 1 265 ? -9.311 -7.574 20.673 1.00 94.56 265 PHE A O 1
ATOM 2002 N N . LEU A 1 266 ? -7.781 -6.090 19.939 1.00 92.62 266 LEU A N 1
ATOM 2003 C CA . LEU A 1 266 ? -6.602 -6.749 20.525 1.00 92.62 266 LEU A CA 1
ATOM 2004 C C . LEU A 1 266 ? -6.146 -6.162 21.872 1.00 92.62 266 LEU A C 1
ATOM 2006 O O . LEU A 1 266 ? -4.984 -6.332 22.246 1.00 92.62 266 LEU A O 1
ATOM 2010 N N . GLY A 1 267 ? -7.005 -5.468 22.620 1.00 87.56 267 GLY A N 1
ATOM 2011 C CA . GLY A 1 267 ? -6.637 -4.958 23.948 1.00 87.56 267 GLY A CA 1
ATOM 2012 C C . GLY A 1 267 ? -5.687 -3.755 23.930 1.00 87.56 267 GLY A C 1
ATOM 2013 O O . GLY A 1 267 ? -5.008 -3.510 24.929 1.00 87.56 267 GLY A O 1
ATOM 2014 N N . GLY A 1 268 ? -5.566 -3.044 22.804 1.00 89.69 268 GLY A N 1
ATOM 2015 C CA . GLY A 1 268 ? -4.715 -1.861 22.660 1.00 89.69 268 GLY A CA 1
ATOM 2016 C C . GLY A 1 268 ? -3.252 -2.132 23.009 1.00 89.69 268 GLY A C 1
ATOM 2017 O O . GLY A 1 268 ? -2.625 -3.060 22.488 1.00 89.69 268 GLY A O 1
ATOM 2018 N N . TRP A 1 269 ? -2.715 -1.334 23.927 1.00 87.38 269 TRP A N 1
ATOM 2019 C CA . TRP A 1 269 ? -1.330 -1.408 24.396 1.00 87.38 269 TRP A CA 1
ATOM 2020 C C . TRP A 1 269 ? -1.045 -2.543 25.393 1.00 87.38 269 TRP A C 1
ATOM 2022 O O . TRP A 1 269 ? 0.111 -2.769 25.751 1.00 87.38 269 TRP A O 1
ATOM 2032 N N . ARG A 1 270 ? -2.064 -3.280 25.855 1.00 85.69 270 ARG A N 1
ATOM 2033 C CA . ARG A 1 270 ? -1.881 -4.367 26.833 1.00 85.69 270 ARG A CA 1
ATOM 2034 C C . ARG A 1 270 ? -1.111 -5.539 26.225 1.00 85.69 270 ARG A C 1
ATOM 2036 O O . ARG A 1 270 ? -1.322 -5.892 25.065 1.00 85.69 270 ARG A O 1
ATOM 2043 N N . ALA A 1 271 ? -0.246 -6.177 27.002 1.00 83.19 271 ALA A N 1
ATOM 2044 C CA . ALA A 1 271 ? 0.574 -7.286 26.526 1.00 83.19 271 ALA A CA 1
ATOM 2045 C C . ALA A 1 271 ? -0.272 -8.501 26.068 1.00 83.19 271 ALA A C 1
ATOM 2047 O O . ALA A 1 271 ? -1.315 -8.784 26.666 1.00 83.19 271 ALA A O 1
ATOM 2048 N N . PRO A 1 272 ? 0.162 -9.239 25.026 1.00 79.50 272 PRO A N 1
ATOM 2049 C CA . PRO A 1 272 ? -0.443 -10.512 24.640 1.00 79.50 272 PRO A CA 1
ATOM 2050 C C . PRO A 1 272 ? -0.279 -11.579 25.726 1.00 79.50 272 PRO A C 1
ATOM 2052 O O . PRO A 1 272 ? 0.728 -11.621 26.436 1.00 79.50 272 PRO A O 1
ATOM 2055 N N . PHE A 1 273 ? -1.244 -12.493 25.814 1.00 71.50 273 PHE A N 1
ATOM 2056 C CA . PHE A 1 273 ? -1.078 -13.732 26.573 1.00 71.50 273 PHE A CA 1
ATOM 2057 C C . PHE A 1 273 ? 0.016 -14.588 25.904 1.00 71.50 273 PHE A C 1
ATOM 2059 O O . PHE A 1 273 ? -0.021 -14.714 24.678 1.00 71.50 273 PHE A O 1
ATOM 2066 N N . PRO A 1 274 ? 0.992 -15.180 26.626 1.00 70.38 274 PRO A N 1
ATOM 2067 C CA . PRO A 1 274 ? 1.156 -15.287 28.085 1.00 70.38 274 PRO A CA 1
ATOM 2068 C C . PRO A 1 274 ? 2.036 -14.200 28.738 1.00 70.38 274 PRO A C 1
ATOM 2070 O O . PRO A 1 274 ? 2.194 -14.191 29.957 1.00 70.38 274 PRO A O 1
ATOM 2073 N N . ILE A 1 275 ? 2.617 -13.277 27.965 1.00 74.06 275 ILE A N 1
ATOM 2074 C CA . ILE A 1 275 ? 3.545 -12.236 28.460 1.00 74.06 275 ILE A CA 1
ATOM 2075 C C . ILE A 1 275 ? 2.841 -11.264 29.423 1.00 74.06 275 ILE A C 1
ATOM 2077 O O . ILE A 1 275 ? 3.472 -10.690 30.307 1.00 74.06 275 ILE A O 1
ATOM 2081 N N . SER A 1 276 ? 1.514 -11.150 29.323 1.00 67.94 276 SER A N 1
ATOM 2082 C CA . SER A 1 276 ? 0.661 -10.424 30.269 1.00 67.94 276 SER A CA 1
ATOM 2083 C C . SER A 1 276 ? 0.751 -10.906 31.724 1.00 67.94 276 SER A C 1
ATOM 2085 O O . SER A 1 276 ? 0.326 -10.177 32.614 1.00 67.94 276 SER A O 1
ATOM 2087 N N . LEU A 1 277 ? 1.280 -12.111 31.979 1.00 69.25 277 LEU A N 1
ATOM 2088 C CA . LEU A 1 277 ? 1.505 -12.647 33.329 1.00 69.25 277 LEU A CA 1
ATOM 2089 C C . LEU A 1 277 ? 2.707 -11.995 34.030 1.00 69.25 277 LEU A C 1
ATOM 2091 O O . LEU A 1 277 ? 2.826 -12.065 35.253 1.00 69.25 277 LEU A O 1
ATOM 2095 N N . TRP A 1 278 ? 3.605 -11.357 33.276 1.00 76.50 278 TRP A N 1
ATOM 2096 C CA . TRP A 1 278 ? 4.715 -10.613 33.853 1.00 76.50 278 TRP A CA 1
ATOM 2097 C C . TRP A 1 278 ? 4.224 -9.262 34.384 1.00 76.50 278 TRP A C 1
ATOM 2099 O O . TRP A 1 278 ? 3.758 -8.414 33.624 1.00 76.50 278 TRP A O 1
ATOM 2109 N N . ALA A 1 279 ? 4.385 -9.037 35.693 1.00 65.81 279 ALA A N 1
ATOM 2110 C CA . ALA A 1 279 ? 3.891 -7.847 36.393 1.00 65.81 279 ALA A CA 1
ATOM 2111 C C . ALA A 1 279 ? 4.370 -6.506 35.792 1.00 65.81 279 ALA A C 1
ATOM 2113 O O . ALA A 1 279 ? 3.664 -5.507 35.892 1.00 65.81 279 ALA A O 1
ATOM 2114 N N . GLY A 1 280 ? 5.538 -6.480 35.135 1.00 72.88 280 GLY A N 1
ATOM 2115 C CA . GLY A 1 280 ? 6.082 -5.278 34.493 1.00 72.88 280 GLY A CA 1
ATOM 2116 C C . GLY A 1 280 ? 5.575 -5.012 33.070 1.00 72.88 280 GLY A C 1
ATOM 2117 O O . GLY A 1 280 ? 5.737 -3.899 32.572 1.00 72.88 280 GLY A O 1
ATOM 2118 N N . ALA A 1 281 ? 4.941 -5.992 32.413 1.00 74.50 281 ALA A N 1
ATOM 2119 C CA . ALA A 1 281 ? 4.641 -5.939 30.978 1.00 74.50 281 ALA A CA 1
ATOM 2120 C C . ALA A 1 281 ? 3.631 -4.844 30.592 1.00 74.50 281 ALA A C 1
ATOM 2122 O O . ALA A 1 281 ? 3.671 -4.345 29.468 1.00 74.50 281 ALA A O 1
ATOM 2123 N N . ASN A 1 282 ? 2.753 -4.462 31.523 1.00 77.81 282 ASN A N 1
ATOM 2124 C CA . ASN A 1 282 ? 1.711 -3.448 31.337 1.00 77.81 282 ASN A CA 1
ATOM 2125 C C . ASN A 1 282 ? 2.035 -2.111 32.033 1.00 77.81 282 ASN A C 1
ATOM 2127 O O . ASN A 1 282 ? 1.162 -1.255 32.143 1.00 77.81 282 ASN A O 1
ATOM 2131 N N . SER A 1 283 ? 3.268 -1.928 32.514 1.00 77.69 283 SER A N 1
ATOM 2132 C CA . SER A 1 283 ? 3.689 -0.732 33.255 1.00 77.69 283 SER A CA 1
ATOM 2133 C C . SER A 1 283 ? 4.827 0.013 32.554 1.00 77.69 283 SER A C 1
ATOM 2135 O O . SER A 1 283 ? 5.665 -0.590 31.879 1.00 77.69 283 SER A O 1
ATOM 2137 N N . GLY A 1 284 ? 4.868 1.336 32.727 1.00 80.56 284 GLY A N 1
ATOM 2138 C CA . GLY A 1 284 ? 5.901 2.196 32.151 1.00 80.56 284 GLY A CA 1
ATOM 2139 C C . GLY A 1 284 ? 5.818 2.285 30.625 1.00 80.56 284 GLY A C 1
ATOM 2140 O O . GLY A 1 284 ? 4.741 2.458 30.063 1.00 80.56 284 GLY A O 1
ATOM 2141 N N . TRP A 1 285 ? 6.970 2.172 29.957 1.00 83.12 285 TRP A N 1
ATOM 2142 C CA . TRP A 1 285 ? 7.098 2.353 28.503 1.00 83.12 285 TRP A CA 1
ATOM 2143 C C . TRP A 1 285 ? 6.934 1.059 27.683 1.00 83.12 285 TRP A C 1
ATOM 2145 O O . TRP A 1 285 ? 6.783 1.131 26.466 1.00 83.12 285 TRP A O 1
ATOM 2155 N N . TRP A 1 286 ? 6.923 -0.123 28.313 1.00 85.62 286 TRP A N 1
ATOM 2156 C CA . TRP A 1 286 ? 6.740 -1.414 27.624 1.00 85.62 286 TRP A CA 1
ATOM 2157 C C . TRP A 1 286 ? 5.441 -1.521 26.802 1.00 85.62 286 TRP A C 1
ATOM 2159 O O . TRP A 1 286 ? 5.500 -2.008 25.673 1.00 85.62 286 TRP A O 1
ATOM 2169 N N . PRO A 1 287 ? 4.288 -1.027 27.290 1.00 87.69 287 PRO A N 1
ATOM 2170 C CA . PRO A 1 287 ? 3.049 -0.918 26.517 1.00 87.69 287 PRO A CA 1
ATOM 2171 C C . PRO A 1 287 ? 3.164 -0.314 25.118 1.00 87.69 287 PRO A C 1
ATOM 2173 O O . PRO A 1 287 ? 2.519 -0.804 24.190 1.00 87.69 287 PRO A O 1
ATOM 2176 N N . LEU A 1 288 ? 4.022 0.696 24.943 1.00 88.75 288 LEU A N 1
ATOM 2177 C CA . LEU A 1 288 ? 4.246 1.324 23.641 1.00 88.75 288 LEU A CA 1
ATOM 2178 C C . LEU A 1 288 ? 4.819 0.319 22.633 1.00 88.75 288 LEU A C 1
ATOM 2180 O O . LEU A 1 288 ? 4.435 0.323 21.463 1.00 88.75 288 LEU A O 1
ATOM 2184 N N . LEU A 1 289 ? 5.706 -0.571 23.089 1.00 89.75 289 LEU A N 1
ATOM 2185 C CA . LEU A 1 289 ? 6.286 -1.623 22.259 1.00 89.75 289 LEU A CA 1
ATOM 2186 C C . LEU A 1 289 ? 5.219 -2.639 21.845 1.00 89.75 289 LEU A C 1
ATOM 2188 O O . LEU A 1 289 ? 5.162 -2.999 20.673 1.00 89.75 289 LEU A O 1
ATOM 2192 N N . TRP A 1 290 ? 4.343 -3.063 22.762 1.00 90.50 290 TRP A N 1
ATOM 2193 C CA . TRP A 1 290 ? 3.262 -4.004 22.441 1.00 90.50 290 TRP A CA 1
ATOM 2194 C C . TRP A 1 290 ? 2.260 -3.416 21.457 1.00 90.50 290 TRP A C 1
ATOM 2196 O O . TRP A 1 290 ? 1.876 -4.091 20.503 1.00 90.50 290 TRP A O 1
ATOM 2206 N N . PHE A 1 291 ? 1.863 -2.161 21.669 1.00 93.06 291 PHE A N 1
ATOM 2207 C CA . PHE A 1 291 ? 1.001 -1.439 20.743 1.00 93.06 291 PHE A CA 1
ATOM 2208 C C . PHE A 1 291 ? 1.636 -1.369 19.350 1.00 93.06 291 PHE A C 1
ATOM 2210 O O . PHE A 1 291 ? 1.038 -1.810 18.369 1.00 93.06 291 PHE A O 1
ATOM 2217 N N . THR A 1 292 ? 2.889 -0.911 19.278 1.00 93.56 292 THR A N 1
ATOM 2218 C CA . THR A 1 292 ? 3.638 -0.785 18.022 1.00 93.56 292 THR A CA 1
ATOM 2219 C C . THR A 1 292 ? 3.782 -2.140 17.322 1.00 93.56 292 THR A C 1
ATOM 2221 O O . THR A 1 292 ? 3.514 -2.245 16.130 1.00 93.56 292 THR A O 1
ATOM 2224 N N . LEU A 1 293 ? 4.123 -3.207 18.049 1.00 93.56 293 LEU A N 1
ATOM 2225 C CA . LEU A 1 293 ? 4.268 -4.558 17.497 1.00 93.56 293 LEU A CA 1
ATOM 2226 C C . LEU A 1 293 ? 2.960 -5.083 16.882 1.00 93.56 293 LEU A C 1
ATOM 2228 O O . LEU A 1 293 ? 2.977 -5.683 15.806 1.00 93.56 293 LEU A O 1
ATOM 2232 N N . LYS A 1 294 ? 1.818 -4.849 17.539 1.00 94.69 294 LYS A N 1
ATOM 2233 C CA . LYS A 1 294 ? 0.501 -5.247 17.017 1.00 94.69 294 LYS A CA 1
ATOM 2234 C C . LYS A 1 294 ? 0.128 -4.454 15.767 1.00 94.69 294 LYS A C 1
ATOM 2236 O O . LYS A 1 294 ? -0.308 -5.056 14.789 1.00 94.69 294 LYS A O 1
ATOM 2241 N N . VAL A 1 295 ? 0.384 -3.143 15.752 1.00 95.19 295 VAL A N 1
ATOM 2242 C CA . VAL A 1 295 ? 0.215 -2.312 14.548 1.00 95.19 295 VAL A CA 1
ATOM 2243 C C . VAL A 1 295 ? 1.070 -2.856 13.401 1.00 95.19 295 VAL A C 1
ATOM 2245 O O . VAL A 1 295 ? 0.547 -3.102 12.318 1.00 95.19 295 VAL A O 1
ATOM 2248 N N . TRP A 1 296 ? 2.351 -3.147 13.646 1.00 95.38 296 TRP A N 1
ATOM 2249 C CA . TRP A 1 296 ? 3.245 -3.743 12.647 1.00 95.38 296 TRP A CA 1
ATOM 2250 C C . TRP A 1 296 ? 2.810 -5.133 12.183 1.00 95.38 296 TRP A C 1
ATOM 2252 O O . TRP A 1 296 ? 3.061 -5.493 11.037 1.00 95.38 296 TRP A O 1
ATOM 2262 N N . THR A 1 297 ? 2.123 -5.900 13.030 1.00 94.50 297 THR A N 1
ATOM 2263 C CA . THR A 1 297 ? 1.541 -7.189 12.637 1.00 94.50 297 THR A CA 1
ATOM 2264 C C . THR A 1 297 ? 0.445 -6.991 11.589 1.00 94.50 297 THR A C 1
ATOM 2266 O O . THR A 1 297 ? 0.442 -7.690 10.579 1.00 94.50 297 THR A O 1
ATOM 2269 N N . PHE A 1 298 ? -0.442 -6.004 11.760 1.00 94.75 298 PHE A N 1
ATOM 2270 C CA . PHE A 1 298 ? -1.438 -5.671 10.733 1.00 94.75 298 PHE A CA 1
ATOM 2271 C C . PHE A 1 298 ? -0.807 -5.077 9.472 1.00 94.75 298 PHE A C 1
ATOM 2273 O O . PHE A 1 298 ? -1.194 -5.461 8.372 1.00 94.75 298 PHE A O 1
ATOM 2280 N N . LEU A 1 299 ? 0.212 -4.220 9.604 1.00 94.12 299 LEU A N 1
ATOM 2281 C CA . LEU A 1 299 ? 0.979 -3.732 8.450 1.00 94.12 299 LEU A CA 1
ATOM 2282 C C . LEU A 1 299 ? 1.628 -4.886 7.671 1.00 94.12 299 LEU A C 1
ATOM 2284 O O . LEU A 1 299 ? 1.584 -4.910 6.445 1.00 94.12 299 LEU A O 1
ATOM 2288 N N . PHE A 1 300 ? 2.175 -5.886 8.363 1.00 93.62 300 PHE A N 1
ATOM 2289 C CA . PHE A 1 300 ? 2.683 -7.095 7.720 1.00 93.62 300 PHE A CA 1
ATOM 2290 C C . PHE A 1 300 ? 1.571 -7.871 7.000 1.00 93.62 300 PHE A C 1
ATOM 2292 O O . PHE A 1 300 ? 1.788 -8.332 5.881 1.00 93.62 300 PHE A O 1
ATOM 2299 N N . VAL A 1 301 ? 0.373 -7.974 7.589 1.00 92.25 301 VAL A N 1
ATOM 2300 C CA . VAL A 1 301 ? -0.788 -8.590 6.925 1.00 92.25 301 VAL A CA 1
ATOM 2301 C C . VAL A 1 301 ? -1.148 -7.843 5.638 1.00 92.25 301 VAL A C 1
ATOM 2303 O O . VAL A 1 301 ? -1.349 -8.503 4.625 1.00 92.25 301 VAL A O 1
ATOM 2306 N N . PHE A 1 302 ? -1.145 -6.506 5.615 1.00 91.50 302 PHE A N 1
ATOM 2307 C CA . PHE A 1 302 ? -1.347 -5.734 4.378 1.00 91.50 302 PHE A CA 1
ATOM 2308 C C . PHE A 1 302 ? -0.339 -6.105 3.285 1.00 91.50 302 PHE A C 1
ATOM 2310 O O . PHE A 1 302 ? -0.717 -6.397 2.149 1.00 91.50 302 PHE A O 1
ATOM 2317 N N . VAL A 1 303 ? 0.947 -6.149 3.639 1.00 91.19 303 VAL A N 1
ATOM 2318 C CA . VAL A 1 303 ? 2.018 -6.534 2.711 1.00 91.19 303 VAL A CA 1
ATOM 2319 C C . VAL A 1 303 ? 1.838 -7.976 2.224 1.00 91.19 303 VAL A C 1
ATOM 2321 O O . VAL A 1 303 ? 2.046 -8.276 1.047 1.00 91.19 303 VAL A O 1
ATOM 2324 N N . TRP A 1 304 ? 1.411 -8.877 3.108 1.00 90.50 304 TRP A N 1
ATOM 2325 C CA . TRP A 1 304 ? 1.183 -10.280 2.779 1.00 90.50 304 TRP A CA 1
ATOM 2326 C C . TRP A 1 304 ? -0.023 -10.494 1.867 1.00 90.50 304 TRP A C 1
ATOM 2328 O O . TRP A 1 304 ? 0.070 -11.275 0.915 1.00 90.50 304 TRP A O 1
ATOM 2338 N N . LEU A 1 305 ? -1.115 -9.757 2.086 1.00 88.75 305 LEU A N 1
ATOM 2339 C CA . LEU A 1 305 ? -2.274 -9.746 1.195 1.00 88.75 305 LEU A CA 1
ATOM 2340 C C . LEU A 1 305 ? -1.873 -9.276 -0.207 1.00 88.75 305 LEU A C 1
ATOM 2342 O O . LEU A 1 305 ? -2.191 -9.957 -1.182 1.00 88.75 305 LEU A O 1
ATOM 2346 N N . ARG A 1 306 ? -1.093 -8.191 -0.306 1.00 86.50 306 ARG A N 1
ATOM 2347 C CA . ARG A 1 306 ? -0.571 -7.671 -1.581 1.00 86.50 306 ARG A CA 1
ATOM 2348 C C . ARG A 1 306 ? 0.300 -8.682 -2.328 1.00 86.50 306 ARG A C 1
ATOM 2350 O O . ARG A 1 306 ? 0.219 -8.768 -3.548 1.00 86.50 306 ARG A O 1
ATOM 2357 N N . GLY A 1 307 ? 1.154 -9.417 -1.618 1.00 83.38 307 GLY A N 1
ATOM 2358 C CA . GLY A 1 307 ? 2.049 -10.406 -2.225 1.00 83.38 307 GLY A CA 1
ATOM 2359 C C . GLY A 1 307 ? 1.367 -11.711 -2.649 1.00 83.38 307 GLY A C 1
ATOM 2360 O O . GLY A 1 307 ? 1.974 -12.487 -3.383 1.00 83.38 307 GLY A O 1
ATOM 2361 N N . THR A 1 308 ? 0.135 -11.961 -2.191 1.00 85.19 308 THR A N 1
ATOM 2362 C CA . THR A 1 308 ? -0.532 -13.265 -2.325 1.00 85.19 308 THR A CA 1
ATOM 2363 C C . THR A 1 308 ? -1.788 -13.226 -3.189 1.00 85.19 308 THR A C 1
ATOM 2365 O O . THR A 1 308 ? -2.017 -14.144 -3.976 1.00 85.19 308 THR A O 1
ATOM 2368 N N . LEU A 1 309 ? -2.636 -12.210 -3.014 1.00 82.88 309 LEU A N 1
ATOM 2369 C CA . LEU A 1 309 ? -3.963 -12.183 -3.619 1.00 82.88 309 LEU A CA 1
ATOM 2370 C C . LEU A 1 309 ? -3.958 -11.477 -4.983 1.00 82.88 309 LEU A C 1
ATOM 2372 O O . LEU A 1 309 ? -3.342 -10.418 -5.123 1.00 82.88 309 LEU A O 1
ATOM 2376 N N . PRO A 1 310 ? -4.684 -12.011 -5.984 1.00 80.81 310 PRO A N 1
ATOM 2377 C CA . PRO A 1 310 ? -4.924 -11.297 -7.230 1.00 80.81 310 PRO A CA 1
ATOM 2378 C C . PRO A 1 310 ? -5.863 -10.108 -6.995 1.00 80.81 310 PRO A C 1
ATOM 2380 O O . PRO A 1 310 ? -6.658 -10.098 -6.052 1.00 80.81 310 PRO A O 1
ATOM 2383 N N . ARG A 1 311 ? -5.806 -9.113 -7.885 1.00 78.62 311 ARG A N 1
ATOM 2384 C CA . ARG A 1 311 ? -6.732 -7.974 -7.851 1.00 78.62 311 ARG A CA 1
ATOM 2385 C C . ARG A 1 311 ? -8.165 -8.440 -8.121 1.00 78.62 311 ARG A C 1
ATOM 2387 O O . ARG A 1 311 ? -8.388 -9.245 -9.025 1.00 78.62 311 ARG A O 1
ATOM 2394 N N . LEU A 1 312 ? -9.129 -7.916 -7.364 1.00 77.12 312 LEU A N 1
ATOM 2395 C CA . LEU A 1 312 ? -10.553 -8.140 -7.629 1.00 77.12 312 LEU A CA 1
ATOM 2396 C C . LEU A 1 312 ? -11.116 -7.057 -8.546 1.00 77.12 312 LEU A C 1
ATOM 2398 O O . LEU A 1 312 ? -10.708 -5.903 -8.476 1.00 77.12 312 LEU A O 1
ATOM 2402 N N . ARG A 1 313 ? -12.107 -7.417 -9.366 1.00 80.44 313 ARG A N 1
ATOM 2403 C CA . ARG A 1 313 ? -12.864 -6.451 -10.173 1.00 80.44 313 ARG A CA 1
ATOM 2404 C C . ARG A 1 313 ? -13.822 -5.640 -9.293 1.00 80.44 313 ARG A C 1
ATOM 2406 O O . ARG A 1 313 ? -14.412 -6.189 -8.360 1.00 80.44 313 ARG A O 1
ATOM 2413 N N . TYR A 1 314 ? -14.063 -4.378 -9.667 1.00 79.81 314 TYR A N 1
ATOM 2414 C CA . TYR A 1 314 ? -14.965 -3.450 -8.963 1.00 79.81 314 TYR A CA 1
ATOM 2415 C C . TYR A 1 314 ? -16.317 -4.078 -8.606 1.00 79.81 314 TYR A C 1
ATOM 2417 O O . TYR A 1 314 ? -16.714 -4.082 -7.446 1.00 79.81 314 TYR A O 1
ATOM 2425 N N . ASP A 1 315 ? -16.989 -4.695 -9.580 1.00 82.25 315 ASP A N 1
ATOM 2426 C CA . ASP A 1 315 ? -18.321 -5.278 -9.378 1.00 82.25 315 ASP A CA 1
ATOM 2427 C C . ASP A 1 315 ? -18.318 -6.411 -8.342 1.00 82.25 315 ASP A C 1
ATOM 2429 O O . ASP A 1 315 ? -19.230 -6.524 -7.523 1.00 82.25 315 ASP A O 1
ATOM 2433 N N . GLN A 1 316 ? -17.297 -7.272 -8.362 1.00 83.25 316 GLN A N 1
ATOM 2434 C CA . GLN A 1 316 ? -17.176 -8.387 -7.416 1.00 83.25 316 GLN A CA 1
ATOM 2435 C C . GLN A 1 316 ? -16.919 -7.869 -6.004 1.00 83.25 316 GLN A C 1
ATOM 2437 O O . GLN A 1 316 ? -17.509 -8.364 -5.044 1.00 83.25 316 GLN A O 1
ATOM 2442 N N . PHE A 1 317 ? -16.084 -6.838 -5.900 1.00 84.00 317 PHE A N 1
ATOM 2443 C CA . PHE A 1 317 ? -15.758 -6.207 -4.638 1.00 84.00 317 PHE A CA 1
ATOM 2444 C C . PHE A 1 317 ? -16.981 -5.508 -4.028 1.00 84.00 317 PHE A C 1
ATOM 2446 O O . PHE A 1 317 ? -17.387 -5.832 -2.917 1.00 84.00 317 PHE A O 1
ATOM 2453 N N . MET A 1 318 ? -17.691 -4.677 -4.792 1.00 88.19 318 MET A N 1
ATOM 2454 C CA . MET A 1 318 ? -18.916 -4.024 -4.310 1.00 88.19 318 MET A CA 1
ATOM 2455 C C . MET A 1 318 ? -19.995 -5.034 -3.894 1.00 88.19 318 MET A C 1
ATOM 2457 O O . MET A 1 318 ? -20.672 -4.841 -2.882 1.00 88.19 318 MET A O 1
ATOM 2461 N N . ASN A 1 319 ? -20.129 -6.150 -4.623 1.00 88.38 319 ASN A N 1
ATOM 2462 C CA . ASN A 1 319 ? -21.025 -7.239 -4.233 1.00 88.38 319 ASN A CA 1
ATOM 2463 C C . ASN A 1 319 ? -20.612 -7.887 -2.900 1.00 88.38 319 ASN A C 1
ATOM 2465 O O . ASN A 1 319 ? -21.493 -8.215 -2.107 1.00 88.38 319 ASN A O 1
ATOM 2469 N N . LEU A 1 320 ? -19.314 -8.055 -2.626 1.00 87.88 320 LEU A N 1
ATOM 2470 C CA . LEU A 1 320 ? -18.823 -8.582 -1.349 1.00 87.88 320 LEU A CA 1
ATOM 2471 C C . LEU A 1 320 ? -19.243 -7.677 -0.181 1.00 87.88 320 LEU A C 1
ATOM 2473 O O . LEU A 1 320 ? -19.806 -8.167 0.799 1.00 87.88 320 LEU A O 1
ATOM 2477 N N . GLY A 1 321 ? -19.033 -6.364 -0.300 1.00 89.44 321 GLY A N 1
ATOM 2478 C CA . GLY A 1 321 ? -19.447 -5.394 0.717 1.00 89.44 321 GLY A CA 1
ATOM 2479 C C . GLY A 1 321 ? -20.958 -5.403 0.966 1.00 89.44 321 GLY A C 1
ATOM 2480 O O . GLY A 1 321 ? -21.415 -5.669 2.080 1.00 89.44 321 GLY A O 1
ATOM 2481 N N . TRP A 1 322 ? -21.743 -5.178 -0.090 1.00 92.50 322 TRP A N 1
ATOM 2482 C CA . TRP A 1 322 ? -23.188 -4.958 0.018 1.00 92.50 322 TRP A CA 1
ATOM 2483 C C . TRP A 1 322 ? -24.019 -6.222 0.240 1.00 92.50 322 TRP A C 1
ATOM 2485 O O . TRP A 1 322 ? -25.050 -6.155 0.907 1.00 92.50 322 TRP A O 1
ATOM 2495 N N . LYS A 1 323 ? -23.611 -7.374 -0.307 1.00 89.44 323 LYS A N 1
ATOM 2496 C CA . LYS A 1 323 ? -24.396 -8.617 -0.196 1.00 89.44 323 LYS A CA 1
ATOM 2497 C C . LYS A 1 323 ? -23.928 -9.537 0.924 1.00 89.44 323 LYS A C 1
ATOM 2499 O O . LYS A 1 323 ? -24.734 -10.337 1.388 1.00 89.44 323 LYS A O 1
ATOM 2504 N N . LEU A 1 324 ? -22.664 -9.450 1.350 1.00 89.56 324 LEU A N 1
ATOM 2505 C CA . LEU A 1 324 ? -22.122 -10.319 2.397 1.00 89.56 324 LEU A CA 1
ATOM 2506 C C . LEU A 1 324 ? -21.793 -9.550 3.677 1.00 89.56 324 LEU A C 1
ATOM 2508 O O . LEU A 1 324 ? -22.361 -9.863 4.721 1.00 89.56 324 LEU A O 1
ATOM 2512 N N . LEU A 1 325 ? -20.903 -8.556 3.621 1.00 92.44 325 LEU A N 1
ATOM 2513 C CA . LEU A 1 325 ? -20.351 -7.938 4.833 1.00 92.44 325 LEU A CA 1
ATOM 2514 C C . LEU A 1 325 ? -21.394 -7.133 5.620 1.00 92.44 325 LEU A C 1
ATOM 2516 O O . LEU A 1 325 ? -21.567 -7.384 6.811 1.00 92.44 325 LEU A O 1
ATOM 2520 N N . ILE A 1 326 ? -22.113 -6.214 4.964 1.00 94.00 326 ILE A N 1
ATOM 2521 C CA . ILE A 1 326 ? -23.104 -5.340 5.620 1.00 94.00 326 ILE A CA 1
ATOM 2522 C C . ILE A 1 326 ? -24.278 -6.140 6.221 1.00 94.00 326 ILE A C 1
ATOM 2524 O O . ILE A 1 326 ? -24.598 -5.937 7.393 1.00 94.00 326 ILE A O 1
ATOM 2528 N N . PRO A 1 327 ? -24.923 -7.082 5.501 1.00 94.31 327 PRO A N 1
ATOM 2529 C CA . PRO A 1 327 ? -26.009 -7.865 6.091 1.00 94.31 327 PRO A CA 1
ATOM 2530 C C . PRO A 1 327 ? -25.535 -8.738 7.258 1.00 94.31 327 PRO A C 1
ATOM 2532 O O . PRO A 1 327 ? -26.223 -8.839 8.274 1.00 94.31 327 PRO A O 1
ATOM 2535 N N . THR A 1 328 ? -24.344 -9.336 7.144 1.00 93.12 328 THR A N 1
ATOM 2536 C CA . THR A 1 328 ? -23.780 -10.181 8.207 1.00 93.12 328 THR A CA 1
ATOM 2537 C C . THR A 1 328 ? -23.452 -9.362 9.453 1.00 93.12 328 THR A C 1
ATOM 2539 O O . THR A 1 328 ? -23.754 -9.803 10.562 1.00 93.12 328 THR A O 1
ATOM 2542 N N . SER A 1 329 ? -22.889 -8.157 9.302 1.00 94.38 329 SER A N 1
ATOM 2543 C CA . SER A 1 329 ? -22.600 -7.283 10.443 1.00 94.38 329 SER A CA 1
ATOM 2544 C C . SER A 1 329 ? -23.876 -6.789 11.124 1.00 94.38 329 SER A C 1
ATOM 2546 O O . SER A 1 329 ? -23.930 -6.800 12.349 1.00 94.38 329 SER A O 1
ATOM 2548 N N . LEU A 1 330 ? -24.933 -6.455 10.375 1.00 94.94 330 LEU A N 1
ATOM 2549 C CA . LEU A 1 330 ? -26.236 -6.090 10.948 1.00 94.94 330 LEU A CA 1
ATOM 2550 C C . LEU A 1 330 ? -26.838 -7.222 11.788 1.00 94.94 330 LEU A C 1
ATOM 2552 O O . LEU A 1 330 ? -27.237 -7.000 12.931 1.00 94.94 330 LEU A O 1
ATOM 2556 N N . VAL A 1 331 ? -26.865 -8.447 11.253 1.00 94.44 331 VAL A N 1
ATOM 2557 C CA . VAL A 1 331 ? -27.341 -9.626 11.997 1.00 94.44 331 VAL A CA 1
ATOM 2558 C C . VAL A 1 331 ? -26.506 -9.833 13.260 1.00 94.44 331 VAL A C 1
ATOM 2560 O O . VAL A 1 331 ? -27.048 -10.089 14.335 1.00 94.44 331 VAL A O 1
ATOM 2563 N N . TRP A 1 332 ? -25.188 -9.673 13.154 1.00 94.81 332 TRP A N 1
ATOM 2564 C CA . TRP A 1 332 ? -24.289 -9.824 14.288 1.00 94.81 332 TRP A CA 1
ATOM 2565 C C . TRP A 1 332 ? -24.497 -8.751 15.366 1.00 94.81 332 TRP A C 1
ATOM 2567 O O . TRP A 1 332 ? -24.539 -9.087 16.549 1.00 94.81 332 TRP A O 1
ATOM 2577 N N . VAL A 1 333 ? -24.728 -7.490 14.988 1.00 94.94 333 VAL A N 1
ATOM 2578 C CA . VAL A 1 333 ? -25.094 -6.412 15.925 1.00 94.94 333 VAL A CA 1
ATOM 2579 C C . VAL A 1 333 ? -26.351 -6.770 16.711 1.00 94.94 333 VAL A C 1
ATOM 2581 O O . VAL A 1 333 ? -26.357 -6.628 17.934 1.00 94.94 333 VAL A O 1
ATOM 2584 N N . MET A 1 334 ? -27.383 -7.301 16.050 1.00 94.12 334 MET A N 1
ATOM 2585 C CA . MET A 1 334 ? -28.616 -7.722 16.726 1.00 94.12 334 MET A CA 1
ATOM 2586 C C . MET A 1 334 ? -28.373 -8.857 17.728 1.00 94.12 334 MET A C 1
ATOM 2588 O O . MET A 1 334 ? -28.931 -8.847 18.828 1.00 94.12 334 MET A O 1
ATOM 2592 N N . ILE A 1 335 ? -27.509 -9.815 17.387 1.00 92.75 335 ILE A N 1
ATOM 2593 C CA . ILE A 1 335 ? -27.140 -10.924 18.278 1.00 92.75 335 ILE A CA 1
ATOM 2594 C C . ILE A 1 335 ? -26.369 -10.411 19.495 1.00 92.75 335 ILE A C 1
ATOM 2596 O O . ILE A 1 335 ? -26.692 -10.784 20.621 1.00 92.75 335 ILE A O 1
ATOM 2600 N N . VAL A 1 336 ? -25.389 -9.527 19.293 1.00 92.81 336 VAL A N 1
ATOM 2601 C CA . VAL A 1 336 ? -24.605 -8.930 20.386 1.00 92.81 336 VAL A CA 1
ATOM 2602 C C . VAL A 1 336 ? -25.497 -8.087 21.298 1.00 92.81 336 VAL A C 1
ATOM 2604 O O . VAL A 1 336 ? -25.400 -8.206 22.519 1.00 92.81 336 VAL A O 1
ATOM 2607 N N . ALA A 1 337 ? -26.406 -7.290 20.730 1.00 93.19 337 ALA A N 1
ATOM 2608 C CA . ALA A 1 337 ? -27.382 -6.519 21.496 1.00 93.19 337 ALA A CA 1
ATOM 2609 C C . ALA A 1 337 ? -28.276 -7.435 22.346 1.00 93.19 337 ALA A C 1
ATOM 2611 O O . ALA A 1 337 ? -28.439 -7.204 23.541 1.00 93.19 337 ALA A O 1
ATOM 2612 N N . THR A 1 338 ? -28.782 -8.523 21.760 1.00 91.25 338 THR A N 1
ATOM 2613 C CA . THR A 1 338 ? -29.601 -9.514 22.477 1.00 91.25 338 THR A CA 1
ATOM 2614 C C . THR A 1 338 ? -28.808 -10.177 23.605 1.00 91.25 338 THR A C 1
ATOM 2616 O O . THR A 1 338 ? -29.276 -10.236 24.739 1.00 91.25 338 THR A O 1
ATOM 2619 N N . ALA A 1 339 ? -27.574 -10.612 23.336 1.00 89.81 339 ALA A N 1
ATOM 2620 C CA . ALA A 1 339 ? -26.699 -11.204 24.346 1.00 89.81 339 ALA A CA 1
ATOM 2621 C C . ALA A 1 339 ? -26.391 -10.227 25.494 1.00 89.81 339 ALA A C 1
ATOM 2623 O O . ALA A 1 339 ? -26.252 -10.649 26.641 1.00 89.81 339 ALA A O 1
ATOM 2624 N N . ARG A 1 340 ? -26.312 -8.921 25.203 1.00 89.00 340 ARG A N 1
ATOM 2625 C CA . ARG A 1 340 ? -26.133 -7.878 26.217 1.00 89.00 340 ARG A CA 1
ATOM 2626 C C . ARG A 1 340 ? -27.383 -7.671 27.071 1.00 89.00 340 ARG A C 1
ATOM 2628 O O . ARG A 1 340 ? -27.242 -7.475 28.271 1.00 89.00 340 ARG A O 1
ATOM 2635 N N . VAL A 1 341 ? -28.579 -7.740 26.491 1.00 90.62 341 VAL A N 1
ATOM 2636 C CA . VAL A 1 341 ? -29.839 -7.656 27.251 1.00 90.62 341 VAL A CA 1
ATOM 2637 C C . VAL A 1 341 ? -29.996 -8.856 28.188 1.00 90.62 341 VAL A C 1
ATOM 2639 O O . VAL A 1 341 ? -30.266 -8.660 29.367 1.00 90.62 341 VAL A O 1
ATOM 2642 N N . LEU A 1 342 ? -29.723 -10.076 27.714 1.00 89.19 342 LEU A N 1
ATOM 2643 C CA . LEU A 1 342 ? -29.781 -11.290 28.548 1.00 89.19 342 LEU A CA 1
ATOM 2644 C C . LEU A 1 342 ? -28.819 -11.229 29.750 1.00 89.19 342 LEU A C 1
ATOM 2646 O O . LEU A 1 342 ? -29.139 -11.705 30.836 1.00 89.19 342 LEU A O 1
ATOM 2650 N N . ASP A 1 343 ? -27.650 -10.614 29.558 1.00 86.12 343 ASP A N 1
ATOM 2651 C CA . ASP A 1 343 ? -26.661 -10.361 30.614 1.00 86.12 343 ASP A CA 1
ATOM 2652 C C . ASP A 1 343 ? -27.180 -9.355 31.656 1.00 86.12 343 ASP A C 1
ATOM 2654 O O . ASP A 1 343 ? -26.959 -9.538 32.850 1.00 86.12 343 ASP A O 1
ATOM 2658 N N . ILE A 1 344 ? -27.913 -8.321 31.221 1.00 86.62 344 ILE A N 1
ATOM 2659 C CA . ILE A 1 344 ? -28.561 -7.341 32.110 1.00 86.62 344 ILE A CA 1
ATOM 2660 C C . ILE A 1 344 ? -29.701 -7.991 32.909 1.00 86.62 344 ILE A C 1
ATOM 2662 O O . ILE A 1 344 ? -29.866 -7.689 34.088 1.00 86.62 344 ILE A O 1
ATOM 2666 N N . GLU A 1 345 ? -30.449 -8.914 32.301 1.00 89.19 345 GLU A N 1
ATOM 2667 C CA . GLU A 1 345 ? -31.502 -9.699 32.967 1.00 89.19 345 GLU A CA 1
ATOM 2668 C C . GLU A 1 345 ? -30.953 -10.789 33.910 1.00 89.19 345 GLU A C 1
ATOM 2670 O O . GLU A 1 345 ? -31.717 -11.461 34.602 1.00 89.19 345 GLU A O 1
ATOM 2675 N N . GLY A 1 346 ? -29.627 -10.952 33.983 1.00 84.81 346 GLY A N 1
ATOM 2676 C CA . GLY A 1 346 ? -28.963 -11.856 34.921 1.00 84.81 346 GLY A CA 1
ATOM 2677 C C . GLY A 1 346 ? -28.892 -13.314 34.464 1.00 84.81 346 GLY A C 1
ATOM 2678 O O . GLY A 1 346 ? -28.597 -14.183 35.284 1.00 84.81 346 GLY A O 1
ATOM 2679 N N . ILE A 1 347 ? -29.133 -13.606 33.179 1.00 82.44 347 ILE A N 1
ATOM 2680 C CA . ILE A 1 347 ? -28.983 -14.954 32.618 1.00 82.44 347 ILE A CA 1
ATOM 2681 C C . ILE A 1 347 ? -27.492 -15.200 32.315 1.00 82.44 347 ILE A C 1
ATOM 2683 O O . ILE A 1 347 ? -26.937 -14.590 31.394 1.00 82.44 347 ILE A O 1
ATOM 2687 N N . PRO A 1 348 ? -26.806 -16.098 33.051 1.00 77.56 348 PRO A N 1
ATOM 2688 C CA . PRO A 1 348 ? -25.398 -16.376 32.808 1.00 77.56 348 PRO A CA 1
ATOM 2689 C C . PRO A 1 348 ? -25.234 -17.141 31.490 1.00 77.56 348 PRO A C 1
ATOM 2691 O O . PRO A 1 348 ? -25.941 -18.110 31.224 1.00 77.56 348 PRO A O 1
ATOM 2694 N N . GLY A 1 349 ? -24.275 -16.728 30.659 1.00 79.06 349 GLY A N 1
ATOM 2695 C CA . GLY A 1 349 ? -24.004 -17.404 29.382 1.00 79.06 349 GLY A CA 1
ATOM 2696 C C . GLY A 1 349 ? -23.607 -16.497 28.222 1.00 79.06 349 GLY A C 1
ATOM 2697 O O . GLY A 1 349 ? -23.258 -17.017 27.165 1.00 79.06 349 GLY A O 1
ATOM 2698 N N . LYS A 1 350 ? -23.586 -15.167 28.407 1.00 82.94 350 LYS A N 1
ATOM 2699 C CA . LYS A 1 350 ? -23.207 -14.189 27.369 1.00 82.94 350 LYS A CA 1
ATOM 2700 C C . LYS A 1 350 ? -21.960 -14.601 26.583 1.00 82.94 350 LYS A C 1
ATOM 2702 O O . LYS A 1 350 ? -22.013 -14.693 25.362 1.00 82.94 350 LYS A O 1
ATOM 2707 N N . ASN A 1 351 ? -20.850 -14.891 27.266 1.00 83.50 351 ASN A N 1
ATOM 2708 C CA . ASN A 1 351 ? -19.587 -15.213 26.594 1.00 83.50 351 ASN A CA 1
ATOM 2709 C C . ASN A 1 351 ? -19.683 -16.508 25.770 1.00 83.50 351 ASN A C 1
ATOM 2711 O O . ASN A 1 351 ? -19.152 -16.563 24.667 1.00 83.50 351 ASN A O 1
ATOM 2715 N N . ALA A 1 352 ? -20.388 -17.528 26.268 1.00 84.69 352 ALA A N 1
ATOM 2716 C CA . ALA A 1 352 ? -20.575 -18.786 25.547 1.00 84.69 352 ALA A CA 1
ATOM 2717 C C . ALA A 1 352 ? -21.473 -18.610 24.312 1.00 84.69 352 ALA A C 1
ATOM 2719 O O . ALA A 1 352 ? -21.169 -19.156 23.254 1.00 84.69 352 ALA A O 1
ATOM 2720 N N . ILE A 1 353 ? -22.535 -17.804 24.426 1.00 85.44 353 ILE A N 1
ATOM 2721 C CA . ILE A 1 353 ? -23.419 -17.449 23.308 1.00 85.44 353 ILE A CA 1
ATOM 2722 C C . ILE A 1 353 ? -22.635 -16.680 22.242 1.00 85.44 353 ILE A C 1
ATOM 2724 O O . ILE A 1 353 ? -22.669 -17.055 21.073 1.00 85.44 353 ILE A O 1
ATOM 2728 N N . LEU A 1 354 ? -21.889 -15.645 22.639 1.00 86.31 354 LEU A N 1
ATOM 2729 C CA . LEU A 1 354 ? -21.085 -14.836 21.722 1.00 86.31 354 LEU A CA 1
ATOM 2730 C C . LEU A 1 354 ? -20.026 -15.678 21.000 1.00 86.31 354 LEU A C 1
ATOM 2732 O O . LEU A 1 354 ? -19.927 -15.623 19.779 1.00 86.31 354 LEU A O 1
ATOM 2736 N N . VAL A 1 355 ? -19.285 -16.522 21.718 1.00 87.62 355 VAL A N 1
ATOM 2737 C CA . VAL A 1 355 ? -18.270 -17.389 21.101 1.00 87.62 355 VAL A CA 1
ATOM 2738 C C . VAL A 1 355 ? -18.916 -18.442 20.195 1.00 87.62 355 VAL A C 1
ATOM 2740 O O . VAL A 1 355 ? -18.483 -18.617 19.059 1.00 87.62 355 VAL A O 1
ATOM 2743 N N . GLY A 1 356 ? -19.965 -19.129 20.658 1.00 88.81 356 GLY A N 1
ATOM 2744 C CA . GLY A 1 356 ? -20.608 -20.214 19.913 1.00 88.81 356 GLY A CA 1
ATOM 2745 C C . GLY A 1 356 ? -21.316 -19.733 18.646 1.00 88.81 356 GLY A C 1
ATOM 2746 O O . GLY A 1 356 ? -21.061 -20.244 17.554 1.00 88.81 356 GLY A O 1
ATOM 2747 N N . VAL A 1 357 ? -22.168 -18.711 18.771 1.00 88.75 357 VAL A N 1
ATOM 2748 C CA . VAL A 1 357 ? -22.881 -18.125 17.626 1.00 88.75 357 VAL A CA 1
ATOM 2749 C C . VAL A 1 357 ? -21.905 -17.388 16.708 1.00 88.75 357 VAL A C 1
ATOM 2751 O O . VAL A 1 357 ? -22.013 -17.493 15.486 1.00 88.75 357 VAL A O 1
ATOM 2754 N N . GLY A 1 358 ? -20.902 -16.709 17.274 1.00 87.19 358 GLY A N 1
ATOM 2755 C CA . GLY A 1 358 ? -19.852 -16.044 16.507 1.00 87.19 358 GLY A CA 1
ATOM 2756 C C . GLY A 1 358 ? -19.037 -17.017 15.659 1.00 87.19 358 GLY A C 1
ATOM 2757 O O . GLY A 1 358 ? -18.797 -16.753 14.479 1.00 87.19 358 GLY A O 1
ATOM 2758 N N . LEU A 1 359 ? -18.673 -18.179 16.207 1.00 89.88 359 LEU A N 1
ATOM 2759 C CA . LEU A 1 359 ? -17.995 -19.234 15.456 1.00 89.88 359 LEU A CA 1
ATOM 2760 C C . LEU A 1 359 ? -18.887 -19.783 14.335 1.00 89.88 359 LEU A C 1
ATOM 2762 O O . LEU A 1 359 ? -18.422 -19.921 13.207 1.00 89.88 359 LEU A O 1
ATOM 2766 N N . ALA A 1 360 ? -20.168 -20.042 14.611 1.00 90.75 360 ALA A N 1
ATOM 2767 C CA . ALA A 1 360 ? -21.108 -20.546 13.608 1.00 90.75 360 ALA A CA 1
ATOM 2768 C C . ALA A 1 360 ? -21.274 -19.576 12.424 1.00 90.75 360 ALA A C 1
ATOM 2770 O O . ALA A 1 360 ? -21.190 -19.995 11.268 1.00 90.75 360 ALA A O 1
ATOM 2771 N N . ILE A 1 361 ? -21.436 -18.277 12.699 1.00 90.19 361 ILE A N 1
ATOM 2772 C CA . ILE A 1 361 ? -21.523 -17.235 11.662 1.00 90.19 361 ILE A CA 1
ATOM 2773 C C . ILE A 1 361 ? -20.213 -17.129 10.888 1.00 90.19 361 ILE A C 1
ATOM 2775 O O . ILE A 1 361 ? -20.229 -17.035 9.663 1.00 90.19 361 ILE A O 1
ATOM 2779 N N . THR A 1 362 ? -19.077 -17.201 11.580 1.00 87.56 362 THR A N 1
ATOM 2780 C CA . THR A 1 362 ? -17.758 -17.169 10.941 1.00 87.56 362 THR A CA 1
ATOM 2781 C C . THR A 1 362 ? -17.574 -18.346 9.983 1.00 87.56 362 THR A C 1
ATOM 2783 O O . THR A 1 362 ? -17.166 -18.156 8.839 1.00 87.56 362 THR A O 1
ATOM 2786 N N . VAL A 1 363 ? -17.930 -19.561 10.409 1.00 88.75 363 VAL A N 1
ATOM 2787 C CA . VAL A 1 363 ? -17.868 -20.765 9.569 1.00 88.75 363 VAL A CA 1
ATOM 2788 C C . VAL A 1 363 ? -18.815 -20.645 8.375 1.00 88.75 363 VAL A C 1
ATOM 2790 O O . VAL A 1 363 ? -18.415 -20.958 7.255 1.00 88.75 363 VAL A O 1
ATOM 2793 N N . ALA A 1 364 ? -20.037 -20.144 8.579 1.00 88.62 364 ALA A N 1
ATOM 2794 C CA . ALA A 1 364 ? -20.986 -19.906 7.494 1.00 88.62 364 ALA A CA 1
ATOM 2795 C C . ALA A 1 364 ? -20.445 -18.889 6.474 1.00 88.62 364 ALA A C 1
ATOM 2797 O O . ALA A 1 364 ? -20.508 -19.134 5.269 1.00 88.62 364 ALA A O 1
ATOM 2798 N N . MET A 1 365 ? -19.848 -17.792 6.944 1.00 86.31 365 MET A N 1
ATOM 2799 C CA . MET A 1 365 ? -19.240 -16.762 6.101 1.00 86.31 365 MET A CA 1
ATOM 2800 C C . MET A 1 365 ? -18.065 -17.318 5.282 1.00 86.31 365 MET A C 1
ATOM 2802 O O . MET A 1 365 ? -18.006 -17.104 4.071 1.00 86.31 365 MET A O 1
ATOM 2806 N N . ILE A 1 366 ? -17.166 -18.089 5.907 1.00 83.88 366 ILE A N 1
ATOM 2807 C CA . ILE A 1 366 ? -16.042 -18.744 5.217 1.00 83.88 366 ILE A CA 1
ATOM 2808 C C . ILE A 1 366 ? -16.559 -19.759 4.189 1.00 83.88 366 ILE A C 1
ATOM 2810 O O . ILE A 1 366 ? -16.082 -19.786 3.055 1.00 83.88 366 ILE A O 1
ATOM 2814 N N . ALA A 1 367 ? -17.568 -20.563 4.536 1.00 83.75 367 ALA A N 1
ATOM 2815 C CA . ALA A 1 367 ? -18.163 -21.532 3.619 1.00 83.75 367 ALA A CA 1
ATOM 2816 C C . ALA A 1 367 ? -18.822 -20.852 2.406 1.00 83.75 367 ALA A C 1
ATOM 2818 O O . ALA A 1 367 ? -18.666 -21.319 1.276 1.00 83.75 367 ALA A O 1
ATOM 2819 N N . MET A 1 368 ? -19.516 -19.729 2.618 1.00 81.00 368 MET A N 1
ATOM 2820 C CA . MET A 1 368 ? -20.070 -18.915 1.534 1.00 81.00 368 MET A CA 1
ATOM 2821 C C . MET A 1 368 ? -18.971 -18.353 0.629 1.00 81.00 368 MET A C 1
ATOM 2823 O O . MET A 1 368 ? -19.107 -18.421 -0.592 1.00 81.00 368 MET A O 1
ATOM 2827 N N . PHE A 1 369 ? -17.873 -17.857 1.206 1.00 75.81 369 PHE A N 1
ATOM 2828 C CA . PHE A 1 369 ? -16.735 -17.337 0.448 1.00 75.81 369 PHE A CA 1
ATOM 2829 C C . PHE A 1 369 ? -16.069 -18.422 -0.412 1.00 75.81 369 PHE A C 1
ATOM 2831 O O . PHE A 1 369 ? -15.893 -18.241 -1.617 1.00 75.81 369 PHE A O 1
ATOM 2838 N N . LEU A 1 370 ? -15.785 -19.593 0.167 1.00 75.50 370 LEU A N 1
ATOM 2839 C CA . LEU A 1 370 ? -15.211 -20.731 -0.561 1.00 75.50 370 LEU A CA 1
ATOM 2840 C C . LEU A 1 370 ? -16.149 -21.242 -1.665 1.00 75.50 370 LEU A C 1
ATOM 2842 O O . LEU A 1 370 ? -15.695 -21.616 -2.746 1.00 75.50 370 LEU A O 1
ATOM 2846 N N . ARG A 1 371 ? -17.467 -21.231 -1.429 1.00 75.88 371 ARG A N 1
ATOM 2847 C CA . ARG A 1 371 ? -18.462 -21.593 -2.447 1.00 75.88 371 ARG A CA 1
ATOM 2848 C C . ARG A 1 371 ? -18.503 -20.581 -3.592 1.00 75.88 371 ARG A C 1
ATOM 2850 O O . ARG A 1 371 ? -18.633 -20.994 -4.739 1.00 75.88 371 ARG A O 1
ATOM 2857 N N . ALA A 1 372 ? -18.383 -19.287 -3.295 1.00 69.56 372 ALA A N 1
ATOM 2858 C CA . ALA A 1 372 ? -18.338 -18.238 -4.310 1.00 69.56 372 ALA A CA 1
ATOM 2859 C C . ALA A 1 372 ? -17.080 -18.347 -5.186 1.00 69.56 372 ALA A C 1
ATOM 2861 O O . ALA A 1 372 ? -17.189 -18.250 -6.404 1.00 69.56 372 ALA A O 1
ATOM 2862 N N . GLY A 1 373 ? -15.917 -18.643 -4.593 1.00 63.69 373 GLY A N 1
ATOM 2863 C CA . GLY A 1 373 ? -14.673 -18.885 -5.338 1.00 63.69 373 GLY A CA 1
ATOM 2864 C C . GLY A 1 373 ? -14.712 -20.121 -6.248 1.00 63.69 373 GLY A C 1
ATOM 2865 O O . GLY A 1 373 ? -13.954 -20.200 -7.207 1.00 63.69 373 GLY A O 1
ATOM 2866 N N . ARG A 1 374 ? -15.622 -21.067 -5.982 1.00 63.22 374 ARG A N 1
ATOM 2867 C CA . ARG A 1 374 ? -15.875 -22.253 -6.819 1.00 63.22 374 ARG A CA 1
ATOM 2868 C C . ARG A 1 374 ? -16.926 -22.047 -7.905 1.00 63.22 374 ARG A C 1
ATOM 2870 O O . ARG A 1 374 ? -17.139 -22.961 -8.701 1.00 63.22 374 ARG A O 1
ATOM 2877 N N . ALA A 1 375 ? -17.639 -20.921 -7.921 1.00 59.41 375 ALA A N 1
ATOM 2878 C CA . ALA A 1 375 ? -18.621 -20.674 -8.967 1.00 59.41 375 ALA A CA 1
ATOM 2879 C C . ALA A 1 375 ? -17.882 -20.654 -10.312 1.00 59.41 375 ALA A C 1
ATOM 2881 O O . ALA A 1 375 ? -17.068 -19.763 -10.548 1.00 59.41 375 ALA A O 1
ATOM 2882 N N . LYS A 1 376 ? -18.118 -21.676 -11.152 1.00 50.91 376 LYS A N 1
ATOM 2883 C CA . LYS A 1 376 ? -17.473 -21.811 -12.463 1.00 50.91 376 LYS A CA 1
ATOM 2884 C C . LYS A 1 376 ? -17.613 -20.482 -13.202 1.00 50.91 376 LYS A C 1
ATOM 2886 O O . LYS A 1 376 ? -18.730 -19.986 -13.371 1.00 50.91 376 LYS A O 1
ATOM 2891 N N . GLY A 1 377 ? -16.475 -19.910 -13.605 1.00 52.47 377 GLY A N 1
ATOM 2892 C CA . GLY A 1 377 ? -16.461 -18.812 -14.566 1.00 52.47 377 GLY A CA 1
ATOM 2893 C C . GLY A 1 377 ? -17.302 -19.205 -15.778 1.00 52.47 377 GLY A C 1
ATOM 2894 O O . GLY A 1 377 ? -17.479 -20.400 -16.040 1.00 52.47 377 GLY A O 1
ATOM 2895 N N . LEU A 1 378 ? -17.868 -18.214 -16.477 1.00 47.34 378 LEU A N 1
ATOM 2896 C CA . LEU A 1 378 ? -18.630 -18.489 -17.693 1.00 47.34 378 LEU A CA 1
ATOM 2897 C C . LEU A 1 378 ? -17.842 -19.490 -18.554 1.00 47.34 378 LEU A C 1
ATOM 2899 O O . LEU A 1 378 ? -16.632 -19.294 -18.713 1.00 47.34 378 LEU A O 1
ATOM 2903 N N . PRO A 1 379 ? -18.493 -20.545 -19.082 1.00 52.25 379 PRO A N 1
ATOM 2904 C CA . PRO A 1 379 ? -17.851 -21.414 -20.052 1.00 52.25 379 PRO A CA 1
ATOM 2905 C C . PRO A 1 379 ? -17.198 -20.527 -21.113 1.00 52.25 379 PRO A C 1
ATOM 2907 O O . PRO A 1 379 ? -17.829 -19.534 -21.504 1.00 52.25 379 PRO A O 1
ATOM 2910 N N . PRO A 1 380 ? -15.959 -20.826 -21.546 1.00 54.53 380 PRO A N 1
ATOM 2911 C CA . PRO A 1 380 ? -15.365 -20.090 -22.647 1.00 54.53 380 PRO A CA 1
ATOM 2912 C C . PRO A 1 380 ? -16.396 -20.036 -23.772 1.00 54.53 380 PRO A C 1
ATOM 2914 O O . PRO A 1 380 ? -17.043 -21.047 -24.073 1.00 54.53 380 PRO A O 1
ATOM 2917 N N . LEU A 1 381 ? -16.613 -18.834 -24.317 1.00 55.41 381 LEU A N 1
ATOM 2918 C CA . LEU A 1 381 ? -17.447 -18.685 -25.503 1.00 55.41 381 LEU A CA 1
ATOM 2919 C C . LEU A 1 381 ? -16.956 -19.723 -26.520 1.00 55.41 381 LEU A C 1
ATOM 2921 O O . LEU A 1 381 ? -15.737 -19.901 -26.613 1.00 55.41 381 LEU A O 1
ATOM 2925 N N . PRO A 1 382 ? -17.859 -20.436 -27.217 1.00 59.38 382 PRO A N 1
ATOM 2926 C CA . PRO A 1 382 ? -17.447 -21.415 -28.209 1.00 59.38 382 PRO A CA 1
ATOM 2927 C C . PRO A 1 382 ? -16.423 -20.746 -29.121 1.00 59.38 382 PRO A C 1
ATOM 2929 O O . PRO A 1 382 ? -16.742 -19.715 -29.716 1.00 59.38 382 PRO A O 1
ATOM 2932 N N . GLU A 1 383 ? -15.193 -21.269 -29.155 1.00 52.22 383 GLU A N 1
ATOM 2933 C CA . GLU A 1 383 ? -14.182 -20.786 -30.090 1.00 52.22 383 GLU A CA 1
ATOM 2934 C C . GLU A 1 383 ? -14.825 -20.834 -31.473 1.00 52.22 383 GLU A C 1
ATOM 2936 O O . GLU A 1 383 ? -15.219 -21.905 -31.947 1.00 52.22 383 GLU A O 1
ATOM 2941 N N . GLU A 1 384 ? -14.998 -19.669 -32.104 1.00 48.09 384 GLU A N 1
ATOM 2942 C CA . GLU A 1 384 ? -15.325 -19.662 -33.518 1.00 48.09 384 GLU A CA 1
ATOM 2943 C C . GLU A 1 384 ? -14.214 -20.454 -34.207 1.00 48.09 384 GLU A C 1
ATOM 2945 O O . GLU A 1 384 ? -13.036 -20.150 -33.987 1.00 48.09 384 GLU A O 1
ATOM 2950 N N . PRO A 1 385 ? -14.544 -21.493 -34.994 1.00 50.53 385 PRO A N 1
ATOM 2951 C CA . PRO A 1 385 ? -13.532 -22.266 -35.682 1.00 50.53 385 PRO A CA 1
ATOM 2952 C C . PRO A 1 385 ? -12.738 -21.290 -36.539 1.00 50.53 385 PRO A C 1
ATOM 2954 O O . PRO A 1 385 ? -13.276 -20.710 -37.487 1.00 50.53 385 PRO A O 1
ATOM 2957 N N . THR A 1 386 ? -11.475 -21.078 -36.168 1.00 47.44 386 THR A N 1
ATOM 2958 C CA . THR A 1 386 ? -10.534 -20.227 -36.887 1.00 47.44 386 THR A CA 1
ATOM 2959 C C . THR A 1 386 ? -10.449 -20.767 -38.304 1.00 47.44 386 THR A C 1
ATOM 2961 O O . THR A 1 386 ? -9.797 -21.769 -38.598 1.00 47.44 386 THR A O 1
ATOM 2964 N N . LYS A 1 387 ? -11.201 -20.142 -39.210 1.00 48.06 387 LYS A N 1
ATOM 2965 C CA . LYS A 1 387 ? -11.117 -20.450 -40.626 1.00 48.06 387 LYS A CA 1
ATOM 2966 C C . LYS A 1 387 ? -9.727 -20.022 -41.074 1.00 48.06 387 LYS A C 1
ATOM 2968 O O . LYS A 1 387 ? -9.419 -18.837 -41.101 1.00 48.06 387 LYS A O 1
ATOM 2973 N N . SER A 1 388 ? -8.959 -21.031 -41.470 1.00 49.47 388 SER A N 1
ATOM 2974 C CA . SER A 1 388 ? -7.638 -21.026 -42.103 1.00 49.47 388 SER A CA 1
ATOM 2975 C C . SER A 1 388 ? -6.421 -21.087 -41.156 1.00 49.47 388 SER A C 1
ATOM 2977 O O . SER A 1 388 ? -6.148 -20.139 -40.427 1.00 49.47 388 SER A O 1
ATOM 2979 N N . PRO A 1 389 ? -5.606 -22.161 -41.237 1.00 49.22 389 PRO A N 1
ATOM 2980 C CA . PRO A 1 389 ? -4.265 -22.216 -40.645 1.00 49.22 389 PRO A CA 1
ATOM 2981 C C . PRO A 1 389 ? -3.231 -21.428 -41.477 1.00 49.22 389 PRO A C 1
ATOM 2983 O O . PRO A 1 389 ? -2.033 -21.681 -41.397 1.00 49.22 389 PRO A O 1
ATOM 2986 N N . VAL A 1 390 ? -3.690 -20.509 -42.331 1.00 49.34 390 VAL A N 1
ATOM 2987 C CA . VAL A 1 390 ? -2.887 -19.870 -43.374 1.00 49.34 390 VAL A CA 1
ATOM 2988 C C . VAL A 1 390 ? -2.944 -18.363 -43.174 1.00 49.34 390 VAL A C 1
ATOM 2990 O O . VAL A 1 390 ? -3.678 -17.648 -43.850 1.00 49.34 390 VAL A O 1
ATOM 2993 N N . PHE A 1 391 ? -2.145 -17.866 -42.236 1.00 47.22 391 PHE A N 1
ATOM 2994 C CA . PHE A 1 391 ? -1.793 -16.454 -42.229 1.00 47.22 391 PHE A CA 1
ATOM 2995 C C . PHE A 1 391 ? -0.730 -16.253 -43.322 1.00 47.22 391 PHE A C 1
ATOM 2997 O O . PHE A 1 391 ? 0.388 -16.747 -43.201 1.00 47.22 391 PHE A O 1
ATOM 3004 N N . LEU A 1 392 ? -1.091 -15.598 -44.432 1.00 51.00 392 LEU A N 1
ATOM 3005 C CA . LEU A 1 392 ? -0.163 -15.209 -45.513 1.00 51.00 392 LEU A CA 1
ATOM 3006 C C . LEU A 1 392 ? 0.614 -16.353 -46.212 1.00 51.00 392 LEU A C 1
ATOM 3008 O O . LEU A 1 392 ? 1.714 -16.137 -46.711 1.00 51.00 392 LEU A O 1
ATOM 3012 N N . GLY A 1 393 ? 0.069 -17.570 -46.296 1.00 56.38 393 GLY A N 1
ATOM 3013 C CA . GLY A 1 393 ? 0.685 -18.655 -47.081 1.00 56.38 393 GLY A CA 1
ATOM 3014 C C . GLY A 1 393 ? 1.851 -19.386 -46.403 1.00 56.38 393 GLY A C 1
ATOM 3015 O O . GLY A 1 393 ? 2.369 -20.339 -46.980 1.00 56.38 393 GLY A O 1
ATOM 3016 N N . PHE A 1 394 ? 2.236 -19.001 -45.181 1.00 44.75 394 PHE A N 1
ATOM 3017 C CA . PHE A 1 394 ? 3.211 -19.747 -44.382 1.00 44.75 394 PHE A CA 1
ATOM 3018 C C . PHE A 1 394 ? 2.511 -20.817 -43.526 1.00 44.75 394 PHE A C 1
ATOM 3020 O O . PHE A 1 394 ? 1.514 -20.509 -42.869 1.00 44.75 394 PHE A O 1
ATOM 3027 N N . PRO A 1 395 ? 3.003 -22.073 -43.505 1.00 59.28 395 PRO A N 1
ATOM 3028 C CA . PRO A 1 395 ? 2.449 -23.112 -42.648 1.00 59.28 395 PRO A CA 1
ATOM 3029 C C . PRO A 1 395 ? 2.769 -22.789 -41.186 1.00 59.28 395 PRO A C 1
ATOM 3031 O O . PRO A 1 395 ? 3.913 -22.901 -40.747 1.00 59.28 395 PRO A O 1
ATOM 3034 N N . VAL A 1 396 ? 1.754 -22.385 -40.424 1.00 53.31 396 VAL A N 1
ATOM 3035 C CA . VAL A 1 396 ? 1.879 -22.228 -38.974 1.00 53.31 396 VAL A CA 1
ATOM 3036 C C . VAL A 1 396 ? 1.699 -23.616 -38.350 1.00 53.31 396 VAL A C 1
ATOM 3038 O O . VAL A 1 396 ? 0.701 -24.278 -38.653 1.00 53.31 396 VAL A O 1
ATOM 3041 N N . PRO A 1 397 ? 2.641 -24.109 -37.524 1.00 63.00 397 PRO A N 1
ATOM 3042 C CA . PRO A 1 397 ? 2.464 -25.393 -36.861 1.00 63.00 397 PRO A CA 1
ATOM 3043 C C . PRO A 1 397 ? 1.180 -25.362 -36.017 1.00 63.00 397 PRO A C 1
ATOM 3045 O O . PRO A 1 397 ? 0.929 -24.362 -35.335 1.00 63.00 397 PRO A O 1
ATOM 3048 N N . PRO A 1 398 ? 0.347 -26.421 -36.066 1.00 65.38 398 PRO A N 1
ATOM 3049 C CA . PRO A 1 398 ? -0.861 -26.479 -35.259 1.00 65.38 398 PRO A CA 1
ATOM 3050 C C . PRO A 1 398 ? -0.472 -26.354 -33.788 1.00 65.38 398 PRO A C 1
ATOM 3052 O O . PRO A 1 398 ? 0.476 -27.002 -33.334 1.00 65.38 398 PRO A O 1
ATOM 3055 N N . MET A 1 399 ? -1.198 -25.514 -33.046 1.00 54.75 399 MET A N 1
ATOM 3056 C CA . MET A 1 399 ? -1.027 -25.461 -31.600 1.00 54.75 399 MET A CA 1
ATOM 3057 C C . MET A 1 399 ? -1.230 -26.877 -31.042 1.00 54.75 399 MET A C 1
ATOM 3059 O O . MET A 1 399 ? -2.182 -27.552 -31.451 1.00 54.75 399 MET A O 1
ATOM 3063 N N . PRO A 1 400 ? -0.341 -27.360 -30.155 1.00 66.75 400 PRO A N 1
ATOM 3064 C CA . PRO A 1 400 ? -0.535 -28.654 -29.524 1.00 66.75 400 PRO A CA 1
ATOM 3065 C C . PRO A 1 400 ? -1.908 -28.666 -28.852 1.00 66.75 400 PRO A C 1
ATOM 3067 O O . PRO A 1 400 ? -2.286 -27.703 -28.180 1.00 66.75 400 PRO A O 1
ATOM 3070 N N . ALA A 1 401 ? -2.673 -29.737 -29.075 1.00 61.44 401 ALA A N 1
ATOM 3071 C CA . ALA A 1 401 ? -3.968 -29.904 -28.433 1.00 61.44 401 ALA A CA 1
ATOM 3072 C C . ALA A 1 401 ? -3.778 -29.773 -26.917 1.00 61.44 401 ALA A C 1
ATOM 3074 O O . ALA A 1 401 ? -2.920 -30.442 -26.344 1.00 61.44 401 ALA A O 1
ATOM 3075 N N . ARG A 1 402 ? -4.554 -28.892 -26.277 1.00 54.81 402 ARG A N 1
ATOM 3076 C CA . ARG A 1 402 ? -4.588 -28.751 -24.816 1.00 54.81 402 ARG A CA 1
ATOM 3077 C C . ARG A 1 402 ? -5.034 -30.099 -24.236 1.00 54.81 402 ARG A C 1
ATOM 3079 O O . ARG A 1 402 ? -6.214 -30.428 -24.292 1.00 54.81 402 ARG A O 1
ATOM 3086 N N . THR A 1 403 ? -4.095 -30.912 -23.758 1.00 54.94 403 THR A N 1
ATOM 3087 C CA . THR A 1 403 ? -4.371 -32.269 -23.251 1.00 54.94 403 THR A CA 1
ATOM 3088 C C . THR A 1 403 ? -4.854 -32.298 -21.810 1.00 54.94 403 THR A C 1
ATOM 3090 O O . THR A 1 403 ? -5.269 -33.351 -21.328 1.00 54.94 403 THR A O 1
ATOM 3093 N N . ASP A 1 404 ? -4.857 -31.162 -21.124 1.00 48.41 404 ASP A N 1
ATOM 3094 C CA . ASP A 1 404 ? -4.992 -31.162 -19.680 1.00 48.41 404 ASP A CA 1
ATOM 3095 C C . ASP A 1 404 ? -6.322 -30.496 -19.330 1.00 48.41 404 ASP A C 1
ATOM 3097 O O . ASP A 1 404 ? -6.476 -29.276 -19.409 1.00 48.41 404 ASP A O 1
ATOM 3101 N N . ALA A 1 405 ? -7.313 -31.316 -18.971 1.00 54.91 405 ALA A N 1
ATOM 3102 C CA . ALA A 1 405 ? -8.435 -30.831 -18.183 1.00 54.91 405 ALA A CA 1
ATOM 3103 C C . ALA A 1 405 ? -7.836 -30.236 -16.905 1.00 54.91 405 ALA A C 1
ATOM 3105 O O . ALA A 1 405 ? -7.239 -30.965 -16.110 1.00 54.91 405 ALA A O 1
ATOM 3106 N N . GLU A 1 406 ? -7.925 -28.914 -16.754 1.00 54.84 406 GLU A N 1
ATOM 3107 C CA . GLU A 1 406 ? -7.430 -28.228 -15.564 1.00 54.84 406 GLU A CA 1
ATOM 3108 C C . GLU A 1 406 ? -8.022 -28.923 -14.324 1.00 54.84 406 GLU A C 1
ATOM 3110 O O . GLU A 1 406 ? -9.239 -29.145 -14.278 1.00 54.84 406 GLU A O 1
ATOM 3115 N N . PRO A 1 407 ? -7.189 -29.350 -13.354 1.00 57.19 407 PRO A N 1
ATOM 3116 C CA . PRO A 1 407 ? -7.682 -30.048 -12.177 1.00 57.19 407 PRO A CA 1
ATOM 3117 C C . PRO A 1 407 ? -8.720 -29.174 -11.468 1.00 57.19 407 PRO A C 1
ATOM 3119 O O . PRO A 1 407 ? -8.496 -27.982 -11.257 1.00 57.19 407 PRO A O 1
ATOM 3122 N N . GLU A 1 408 ? -9.873 -29.763 -11.125 1.00 59.84 408 GLU A N 1
ATOM 3123 C CA . GLU A 1 408 ? -10.923 -29.062 -10.379 1.00 59.84 408 GLU A CA 1
ATOM 3124 C C . GLU A 1 408 ? -10.306 -28.473 -9.096 1.00 59.84 408 GLU A C 1
ATOM 3126 O O . GLU A 1 408 ? -9.658 -29.212 -8.344 1.00 59.84 408 GLU A O 1
ATOM 3131 N N . PRO A 1 409 ? -10.485 -27.166 -8.832 1.00 59.56 409 PRO A N 1
ATOM 3132 C CA . PRO A 1 409 ? -9.801 -26.507 -7.734 1.00 59.56 409 PRO A CA 1
ATOM 3133 C C . PRO A 1 409 ? -10.182 -27.140 -6.388 1.00 59.56 409 PRO A C 1
ATOM 3135 O O . PRO A 1 409 ? -11.360 -27.259 -6.018 1.00 59.56 409 PRO A O 1
ATOM 3138 N N . GLY A 1 410 ? -9.162 -27.544 -5.635 1.00 62.75 410 GLY A N 1
ATOM 3139 C CA . GLY A 1 410 ? -9.263 -28.083 -4.289 1.00 62.75 410 GLY A CA 1
ATOM 3140 C C . GLY A 1 410 ? -9.924 -27.104 -3.313 1.00 62.75 410 GLY A C 1
ATOM 3141 O O . GLY A 1 410 ? -9.988 -25.894 -3.522 1.00 62.75 410 GLY A O 1
ATOM 3142 N N . LEU A 1 411 ? -10.450 -27.622 -2.194 1.00 58.56 411 LEU A N 1
ATOM 3143 C CA . LEU A 1 411 ? -11.126 -26.805 -1.165 1.00 58.56 411 LEU A CA 1
ATOM 3144 C C . LEU A 1 411 ? -10.220 -25.722 -0.557 1.00 58.56 411 LEU A C 1
ATOM 3146 O O . LEU A 1 411 ? -10.715 -24.690 -0.113 1.00 58.56 411 LEU A O 1
ATOM 3150 N N . PHE A 1 412 ? -8.912 -25.963 -0.552 1.00 65.81 412 PHE A N 1
ATOM 3151 C CA . PHE A 1 412 ? -7.913 -25.077 0.035 1.00 65.81 412 PHE A CA 1
ATOM 3152 C C . PHE A 1 412 ? -7.084 -24.324 -1.010 1.00 65.81 412 PHE A C 1
ATOM 3154 O O . PHE A 1 412 ? -6.192 -23.578 -0.624 1.00 65.81 412 PHE A O 1
ATOM 3161 N N . ASP A 1 413 ? -7.385 -24.445 -2.305 1.00 66.81 413 ASP A N 1
ATOM 3162 C CA . ASP A 1 413 ? -6.622 -23.779 -3.370 1.00 66.81 413 ASP A CA 1
ATOM 3163 C C . ASP A 1 413 ? -6.601 -22.243 -3.241 1.00 66.81 413 ASP A C 1
ATOM 3165 O O . ASP A 1 413 ? -5.530 -21.658 -3.407 1.00 66.81 413 ASP A O 1
ATOM 3169 N N . PRO A 1 414 ? -7.690 -21.561 -2.820 1.00 63.53 414 PRO A N 1
ATOM 3170 C CA . PRO A 1 414 ? -7.637 -20.125 -2.524 1.00 63.53 414 PRO A CA 1
ATOM 3171 C C . PRO A 1 414 ? -6.689 -19.762 -1.367 1.00 63.53 414 PRO A C 1
ATOM 3173 O O . PRO A 1 414 ? -6.192 -18.640 -1.295 1.00 63.53 414 PRO A O 1
ATOM 3176 N N . LEU A 1 415 ? -6.432 -20.705 -0.455 1.00 70.19 415 LEU A N 1
ATOM 3177 C CA . LEU A 1 415 ? -5.501 -20.552 0.667 1.00 70.19 415 LEU A CA 1
ATOM 3178 C C . LEU A 1 415 ? -4.090 -21.064 0.335 1.00 70.19 415 LEU A C 1
ATOM 3180 O O . LEU A 1 415 ? -3.134 -20.708 1.025 1.00 70.19 415 LEU A O 1
ATOM 3184 N N . ALA A 1 416 ? -3.933 -21.849 -0.734 1.00 72.94 416 ALA A N 1
ATOM 3185 C CA . ALA A 1 416 ? -2.648 -22.390 -1.164 1.00 72.94 416 ALA A CA 1
ATOM 3186 C C . ALA A 1 416 ? -1.660 -21.272 -1.523 1.00 72.94 416 ALA A C 1
ATOM 3188 O O . ALA A 1 416 ? -0.481 -21.379 -1.190 1.00 72.94 416 ALA A O 1
ATOM 3189 N N . GLY A 1 417 ? -2.144 -20.160 -2.092 1.00 75.94 417 GLY A N 1
ATOM 3190 C CA . GLY A 1 417 ? -1.329 -18.968 -2.338 1.00 75.94 417 GLY A CA 1
ATOM 3191 C C . GLY A 1 417 ? -0.639 -18.453 -1.071 1.00 75.94 417 GLY A C 1
ATOM 3192 O O . GLY A 1 417 ? 0.565 -18.211 -1.092 1.00 75.94 417 GLY A O 1
ATOM 3193 N N . PHE A 1 418 ? -1.361 -18.366 0.054 1.00 82.50 418 PHE A N 1
ATOM 3194 C CA . PHE A 1 418 ? -0.802 -17.903 1.333 1.00 82.50 418 PHE A CA 1
ATOM 3195 C C . PHE A 1 418 ? 0.260 -18.855 1.879 1.00 82.50 418 PHE A C 1
ATOM 3197 O O . PHE A 1 418 ? 1.275 -18.411 2.415 1.00 82.50 418 PHE A O 1
ATOM 3204 N N . ALA A 1 419 ? 0.050 -20.164 1.729 1.00 82.62 419 ALA A N 1
ATOM 3205 C CA . ALA A 1 419 ? 1.030 -21.163 2.141 1.00 82.62 419 ALA A CA 1
ATOM 3206 C C . ALA A 1 419 ? 2.305 -21.085 1.287 1.00 82.62 419 ALA A C 1
ATOM 3208 O O . ALA A 1 419 ? 3.413 -21.157 1.821 1.00 82.62 419 ALA A O 1
ATOM 3209 N N . VAL A 1 420 ? 2.158 -20.892 -0.028 1.00 82.75 420 VAL A N 1
ATOM 3210 C CA . VAL A 1 420 ? 3.287 -20.735 -0.950 1.00 82.75 420 VAL A CA 1
ATOM 3211 C C . VAL A 1 420 ? 4.076 -19.471 -0.621 1.00 82.75 420 VAL A C 1
ATOM 3213 O O . VAL A 1 420 ? 5.286 -19.573 -0.438 1.00 82.75 420 VAL A O 1
ATOM 3216 N N . THR A 1 421 ? 3.424 -18.312 -0.475 1.00 83.06 421 THR A N 1
ATOM 3217 C CA . THR A 1 421 ? 4.119 -17.043 -0.190 1.00 83.06 421 THR A CA 1
ATOM 3218 C C . THR A 1 421 ? 4.795 -17.034 1.180 1.00 83.06 421 THR A C 1
ATOM 3220 O O . THR A 1 421 ? 5.901 -16.509 1.317 1.00 83.06 421 THR A O 1
ATOM 3223 N N . ALA A 1 422 ? 4.187 -17.665 2.190 1.00 84.56 422 ALA A N 1
ATOM 3224 C CA . ALA A 1 422 ? 4.816 -17.844 3.496 1.00 84.56 422 ALA A CA 1
ATOM 3225 C C . ALA A 1 422 ? 6.046 -18.762 3.418 1.00 84.56 422 ALA A C 1
ATOM 3227 O O . ALA A 1 422 ? 7.084 -18.460 4.004 1.00 84.56 422 ALA A O 1
ATOM 3228 N N . ALA A 1 423 ? 5.961 -19.866 2.669 1.00 84.12 423 ALA A N 1
ATOM 3229 C CA . ALA A 1 423 ? 7.073 -20.796 2.513 1.00 84.12 423 ALA A CA 1
ATOM 3230 C C . ALA A 1 423 ? 8.226 -20.207 1.685 1.00 84.12 423 ALA A C 1
ATOM 3232 O O . ALA A 1 423 ? 9.388 -20.487 1.979 1.00 84.12 423 ALA A O 1
ATOM 3233 N N . THR A 1 424 ? 7.938 -19.411 0.650 1.00 83.81 424 THR A N 1
ATOM 3234 C CA . THR A 1 424 ? 8.972 -18.786 -0.190 1.00 83.81 424 THR A CA 1
ATOM 3235 C C . THR A 1 424 ? 9.708 -17.665 0.527 1.00 83.81 424 THR A C 1
ATOM 3237 O O . THR A 1 424 ? 10.909 -17.529 0.319 1.00 83.81 424 THR A O 1
ATOM 3240 N N . MET A 1 425 ? 9.051 -16.940 1.437 1.00 82.50 425 MET A N 1
ATOM 3241 C CA . MET A 1 425 ? 9.664 -15.837 2.189 1.00 82.50 425 MET A CA 1
ATOM 3242 C C . MET A 1 425 ? 10.947 -16.232 2.939 1.00 82.50 425 MET A C 1
ATOM 3244 O O . MET A 1 425 ? 11.859 -15.419 3.071 1.00 82.50 425 MET A O 1
ATOM 3248 N N . PHE A 1 426 ? 11.032 -17.475 3.417 1.00 85.12 426 PHE A N 1
ATOM 3249 C CA . PHE A 1 426 ? 12.192 -17.984 4.158 1.00 85.12 426 PHE A CA 1
ATOM 3250 C C . PHE A 1 426 ? 13.182 -18.769 3.289 1.00 85.12 426 PHE A C 1
ATOM 3252 O O . PHE A 1 426 ? 14.213 -19.227 3.786 1.00 85.12 426 PHE A O 1
ATOM 3259 N N . LYS A 1 427 ? 12.893 -18.952 1.995 1.00 84.50 427 LYS A N 1
ATOM 3260 C CA . LYS A 1 427 ? 13.815 -19.614 1.070 1.00 84.50 427 LYS A CA 1
ATOM 3261 C C . LYS A 1 427 ? 14.898 -18.643 0.619 1.00 84.50 427 LYS A C 1
ATOM 3263 O O . LYS A 1 427 ? 14.691 -17.438 0.499 1.00 84.50 427 LYS A O 1
ATOM 3268 N N . LYS A 1 428 ? 16.077 -19.191 0.320 1.00 78.94 428 LYS A N 1
ATOM 3269 C CA . LYS A 1 428 ? 17.152 -18.415 -0.297 1.00 78.94 428 LYS A CA 1
ATOM 3270 C C . LYS A 1 428 ? 16.683 -17.938 -1.684 1.00 78.94 428 LYS A C 1
ATOM 3272 O O . LYS A 1 428 ? 16.259 -18.790 -2.467 1.00 78.94 428 LYS A O 1
ATOM 3277 N N . PRO A 1 429 ? 16.757 -16.630 -1.997 1.00 76.25 429 PRO A N 1
ATOM 3278 C CA . PRO A 1 429 ? 16.382 -16.113 -3.309 1.00 76.25 429 PRO A CA 1
ATOM 3279 C C . PRO A 1 429 ? 17.133 -16.848 -4.421 1.00 76.25 429 PRO A C 1
ATOM 3281 O O . PRO A 1 429 ? 18.344 -17.045 -4.321 1.00 76.25 429 PRO A O 1
ATOM 3284 N N . ASN A 1 430 ? 16.407 -17.244 -5.467 1.00 69.75 430 ASN A N 1
ATOM 3285 C CA . ASN A 1 430 ? 16.974 -17.914 -6.643 1.00 69.75 430 ASN A CA 1
ATOM 3286 C C . ASN A 1 430 ? 17.392 -16.910 -7.732 1.00 69.75 430 ASN A C 1
ATOM 3288 O O . ASN A 1 430 ? 17.816 -17.305 -8.811 1.00 69.75 430 ASN A O 1
ATOM 3292 N N . THR A 1 431 ? 17.192 -15.614 -7.473 1.00 66.50 431 THR A N 1
ATOM 3293 C CA . THR A 1 431 ? 17.366 -14.550 -8.464 1.00 66.50 431 THR A CA 1
ATOM 3294 C C . THR A 1 431 ? 18.838 -14.312 -8.777 1.00 66.50 431 THR A C 1
ATOM 3296 O O . THR A 1 431 ? 19.687 -14.309 -7.886 1.00 66.50 431 THR A O 1
ATOM 3299 N N . GLU A 1 432 ? 19.097 -14.089 -10.060 1.00 64.31 432 GLU A N 1
ATOM 3300 C CA . GLU A 1 432 ? 20.392 -13.758 -10.642 1.00 64.31 432 GLU A CA 1
ATOM 3301 C C . GLU A 1 432 ? 20.944 -12.456 -10.036 1.00 64.31 432 GLU A C 1
ATOM 3303 O O . GLU A 1 432 ? 20.232 -11.457 -9.921 1.00 64.31 432 GLU A O 1
ATOM 3308 N N . PHE A 1 433 ? 22.219 -12.447 -9.640 1.00 69.69 433 PHE A N 1
ATOM 3309 C CA . PHE A 1 433 ? 22.881 -11.271 -9.063 1.00 69.69 433 PHE A CA 1
ATOM 3310 C C . PHE A 1 433 ? 23.341 -10.283 -10.149 1.00 69.69 433 PHE A C 1
ATOM 3312 O O . PHE A 1 433 ? 24.486 -9.844 -10.140 1.00 69.69 433 PHE A O 1
ATOM 3319 N N . TYR A 1 434 ? 22.479 -9.940 -11.106 1.00 66.50 434 TYR A N 1
ATOM 3320 C CA . TYR A 1 434 ? 22.760 -8.870 -12.066 1.00 66.50 434 TYR A CA 1
ATOM 3321 C C . TYR A 1 434 ? 22.666 -7.504 -11.353 1.00 66.50 434 TYR A C 1
ATOM 3323 O O . TYR A 1 434 ? 21.700 -7.290 -10.611 1.00 66.50 434 TYR A O 1
ATOM 3331 N N . PRO A 1 435 ? 23.620 -6.564 -11.532 1.00 68.94 435 PRO A N 1
ATOM 3332 C CA . PRO A 1 435 ? 24.715 -6.532 -12.514 1.00 68.94 435 PRO A CA 1
ATOM 3333 C C . PRO A 1 435 ? 26.066 -7.141 -12.077 1.00 68.94 435 PRO A C 1
ATOM 3335 O O . PRO A 1 435 ? 26.989 -7.182 -12.885 1.00 68.94 435 PRO A O 1
ATOM 3338 N N . GLU A 1 436 ? 26.231 -7.614 -10.835 1.00 78.19 436 GLU A N 1
ATOM 3339 C CA . GLU A 1 436 ? 27.523 -8.151 -10.352 1.00 78.19 436 GLU A CA 1
ATOM 3340 C C . GLU A 1 436 ? 27.945 -9.459 -11.034 1.00 78.19 436 GLU A C 1
ATOM 3342 O O . GLU A 1 436 ? 29.132 -9.707 -11.239 1.00 78.19 436 GLU A O 1
ATOM 3347 N N . GLN A 1 437 ? 26.977 -10.321 -11.335 1.00 79.38 437 GLN A N 1
ATOM 3348 C CA . GLN A 1 437 ? 27.174 -11.606 -11.990 1.00 79.38 437 GLN A CA 1
ATOM 3349 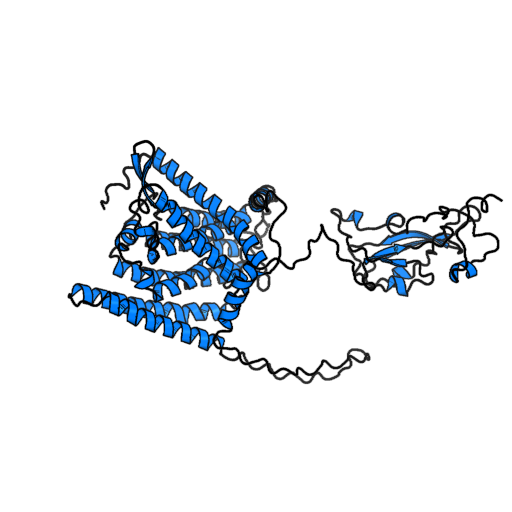C C . GLN A 1 437 ? 26.453 -11.573 -13.333 1.00 79.38 437 GLN A C 1
ATOM 3351 O O . GLN A 1 437 ? 25.229 -11.684 -13.397 1.00 79.38 437 GLN A O 1
ATOM 3356 N N . LYS A 1 438 ? 27.228 -11.403 -14.407 1.00 77.56 438 LYS A N 1
ATOM 3357 C CA . LYS A 1 438 ? 26.722 -11.463 -15.780 1.00 77.56 438 LYS A CA 1
ATOM 3358 C C . LYS A 1 438 ? 26.500 -12.916 -16.179 1.00 77.56 438 LYS A C 1
ATOM 3360 O O . LYS A 1 438 ? 27.373 -13.760 -15.975 1.00 77.56 438 LYS A O 1
ATOM 3365 N N . VAL A 1 439 ? 25.339 -13.205 -16.753 1.00 75.25 439 VAL A N 1
ATOM 3366 C CA . VAL A 1 439 ? 25.017 -14.541 -17.258 1.00 75.25 439 VAL A CA 1
ATOM 3367 C C . VAL A 1 439 ? 25.518 -14.636 -18.699 1.00 75.25 439 VAL A C 1
ATOM 3369 O O . VAL A 1 439 ? 25.263 -13.721 -19.486 1.00 75.25 439 VAL A O 1
ATOM 3372 N N . PRO A 1 440 ? 26.225 -15.715 -19.082 1.00 82.25 440 PRO A N 1
ATOM 3373 C CA . PRO A 1 440 ? 26.566 -15.924 -20.480 1.00 82.25 440 PRO A CA 1
ATOM 3374 C C . PRO A 1 440 ? 25.274 -16.063 -21.292 1.00 82.25 440 PRO A C 1
ATOM 3376 O O . PRO A 1 440 ? 24.456 -16.950 -21.042 1.00 82.25 440 PRO A O 1
ATOM 3379 N N . THR A 1 441 ? 25.073 -15.169 -22.256 1.00 85.69 441 THR A N 1
ATOM 3380 C CA . THR A 1 441 ? 23.914 -15.223 -23.150 1.00 85.69 441 THR A CA 1
ATOM 3381 C C . THR A 1 441 ? 24.009 -16.440 -24.074 1.00 85.69 441 THR A C 1
ATOM 3383 O O . THR A 1 441 ? 25.090 -16.963 -24.351 1.00 85.69 441 THR A O 1
ATOM 3386 N N . ALA A 1 442 ? 22.863 -16.927 -24.559 1.00 86.81 442 ALA A N 1
ATOM 3387 C CA . ALA A 1 442 ? 22.845 -18.042 -25.503 1.00 86.81 442 ALA A CA 1
ATOM 3388 C C . ALA A 1 442 ? 23.615 -17.680 -26.794 1.00 86.81 442 ALA A C 1
ATOM 3390 O O . ALA A 1 442 ? 23.532 -16.533 -27.229 1.00 86.81 442 ALA A O 1
ATOM 3391 N N . PRO A 1 443 ? 24.273 -18.628 -27.490 1.00 84.69 443 PRO A N 1
ATOM 3392 C CA . PRO A 1 443 ? 25.049 -18.326 -28.705 1.00 84.69 443 PRO A CA 1
ATOM 3393 C C . PRO A 1 443 ? 24.266 -17.647 -29.843 1.00 84.69 443 PRO A C 1
ATOM 3395 O O . PRO A 1 443 ? 24.854 -17.022 -30.712 1.00 84.69 443 PRO A O 1
ATOM 3398 N N . ARG A 1 444 ? 22.934 -17.774 -29.843 1.00 84.75 444 ARG A N 1
ATOM 3399 C CA . ARG A 1 444 ? 22.012 -17.151 -30.811 1.00 84.75 444 ARG A CA 1
ATOM 3400 C C . ARG A 1 444 ? 21.467 -15.786 -30.371 1.00 84.75 444 ARG A C 1
ATOM 3402 O O . ARG A 1 444 ? 20.529 -15.285 -30.978 1.00 84.75 444 ARG A O 1
ATOM 3409 N N . TYR A 1 445 ? 21.942 -15.250 -29.252 1.00 88.56 445 TYR A N 1
ATOM 3410 C CA . TYR A 1 445 ? 21.485 -13.964 -28.745 1.00 88.56 445 TYR A CA 1
ATOM 3411 C C . TYR A 1 44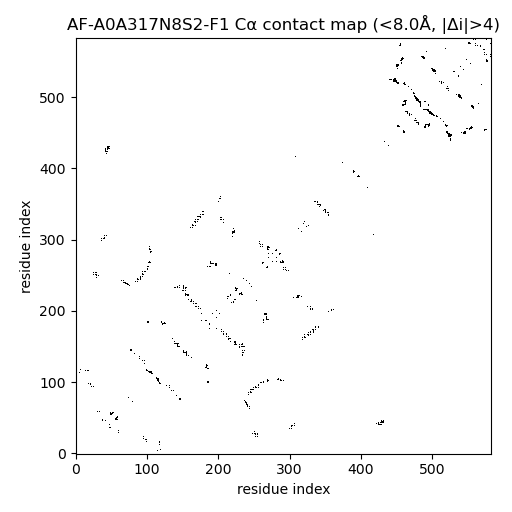5 ? 21.946 -12.837 -29.672 1.00 88.56 445 TYR A C 1
ATOM 3413 O O . TYR A 1 445 ? 23.105 -12.794 -30.075 1.00 88.56 445 TYR A O 1
ATOM 3421 N N . HIS A 1 446 ? 21.038 -11.926 -30.006 1.00 91.31 446 HIS A N 1
ATOM 3422 C CA . HIS A 1 446 ? 21.348 -10.752 -30.814 1.00 91.31 446 HIS A CA 1
ATOM 3423 C C . HIS A 1 446 ? 21.673 -9.575 -29.889 1.00 91.31 446 HIS A C 1
ATOM 3425 O O . HIS A 1 446 ? 20.770 -8.888 -29.416 1.00 91.31 446 HIS A O 1
ATOM 3431 N N . GLY A 1 447 ? 22.956 -9.385 -29.590 1.00 89.75 447 GLY A N 1
ATOM 3432 C CA . GLY A 1 447 ? 23.443 -8.291 -28.753 1.00 89.75 447 GLY A CA 1
ATOM 3433 C C . GLY A 1 447 ? 23.975 -7.106 -29.553 1.00 89.75 447 GLY A C 1
ATOM 3434 O O . GLY A 1 447 ? 23.423 -6.710 -30.576 1.00 89.75 447 GLY A O 1
ATOM 3435 N N . ARG A 1 448 ? 25.062 -6.503 -29.079 1.00 92.38 448 ARG A N 1
ATOM 3436 C CA . ARG A 1 448 ? 25.729 -5.379 -29.739 1.00 92.38 448 ARG A CA 1
ATOM 3437 C C . ARG A 1 448 ? 26.253 -5.788 -31.116 1.00 92.38 448 ARG A C 1
ATOM 3439 O O . ARG A 1 448 ? 26.920 -6.813 -31.251 1.00 92.38 448 ARG A O 1
ATOM 3446 N N . HIS A 1 449 ? 26.017 -4.957 -32.122 1.00 94.38 449 HIS A N 1
ATOM 3447 C CA . HIS A 1 449 ? 26.599 -5.125 -33.449 1.00 94.38 449 HIS A CA 1
ATOM 3448 C C . HIS A 1 449 ? 28.101 -4.835 -33.427 1.00 94.38 449 HIS A C 1
ATOM 3450 O O . HIS A 1 449 ? 28.548 -3.883 -32.787 1.00 94.38 449 HIS A O 1
ATOM 3456 N N . GLN A 1 450 ? 28.854 -5.609 -34.199 1.00 94.38 450 GLN A N 1
ATOM 3457 C CA . GLN A 1 450 ? 30.283 -5.434 -34.412 1.00 94.38 450 GLN A CA 1
ATOM 3458 C C . GLN A 1 450 ? 30.604 -5.511 -35.908 1.00 94.38 450 GLN A C 1
ATOM 3460 O O . GLN A 1 450 ? 30.159 -6.430 -36.600 1.00 94.38 450 GLN A O 1
ATOM 3465 N N . LEU A 1 451 ? 31.387 -4.548 -36.390 1.00 94.69 451 LEU A N 1
ATOM 3466 C CA . LEU A 1 451 ? 32.007 -4.530 -37.708 1.00 94.69 451 LEU A CA 1
ATOM 3467 C C . LEU A 1 451 ? 33.360 -5.239 -37.636 1.00 94.69 451 LEU A C 1
ATOM 3469 O O . LEU A 1 451 ? 34.281 -4.794 -36.959 1.00 94.69 451 LEU A O 1
ATOM 3473 N N . ASN A 1 452 ? 33.489 -6.349 -38.342 1.00 93.06 452 ASN A N 1
ATOM 3474 C CA . ASN A 1 452 ? 34.659 -7.209 -38.295 1.00 93.06 452 ASN A CA 1
ATOM 3475 C C . ASN A 1 452 ? 35.783 -6.733 -39.222 1.00 93.06 452 ASN A C 1
ATOM 3477 O O . ASN A 1 452 ? 35.557 -6.065 -40.235 1.00 93.06 452 ASN A O 1
ATOM 3481 N N . ARG A 1 453 ? 36.999 -7.164 -38.883 1.00 91.12 453 ARG A N 1
ATOM 3482 C CA . ARG A 1 453 ? 38.225 -6.981 -39.667 1.00 91.12 453 ARG A CA 1
ATOM 3483 C C . ARG A 1 453 ? 38.679 -8.299 -40.295 1.00 91.12 453 ARG A C 1
ATOM 3485 O O . ARG A 1 453 ? 38.265 -9.376 -39.854 1.00 91.12 453 ARG A O 1
ATOM 3492 N N . TYR A 1 454 ? 39.488 -8.210 -41.341 1.00 89.81 454 TYR A N 1
ATOM 3493 C CA . TYR A 1 454 ? 40.265 -9.322 -41.882 1.00 89.81 454 TYR A CA 1
ATOM 3494 C C . TYR A 1 454 ? 41.512 -9.588 -41.023 1.00 89.81 454 TYR A C 1
ATOM 3496 O O . TYR A 1 454 ? 41.782 -8.861 -40.069 1.00 89.81 454 TYR A O 1
ATOM 3504 N N . ALA A 1 455 ? 42.231 -10.675 -41.318 1.00 86.44 455 ALA A N 1
ATOM 3505 C CA . ALA A 1 455 ? 43.365 -11.139 -40.513 1.00 86.44 455 ALA A CA 1
ATOM 3506 C C . ALA A 1 455 ? 44.566 -10.177 -40.516 1.00 86.44 455 ALA A C 1
ATOM 3508 O O . ALA A 1 455 ? 45.340 -10.178 -39.567 1.00 86.44 455 ALA A O 1
ATOM 3509 N N . ASP A 1 456 ? 44.699 -9.358 -41.556 1.00 86.50 456 ASP A N 1
ATOM 3510 C CA . ASP A 1 456 ? 45.730 -8.330 -41.735 1.00 86.50 456 ASP A CA 1
ATOM 3511 C C . ASP A 1 456 ? 45.379 -6.985 -41.071 1.00 86.50 456 ASP A C 1
ATOM 3513 O O . ASP A 1 456 ? 46.258 -6.149 -40.876 1.00 86.50 456 ASP A O 1
ATOM 3517 N N . GLY A 1 457 ? 44.115 -6.797 -40.670 1.00 87.88 457 GLY A N 1
ATOM 3518 C CA . GLY A 1 457 ? 43.608 -5.598 -39.998 1.00 87.88 457 GLY A CA 1
ATOM 3519 C C . GLY A 1 457 ? 42.692 -4.708 -40.848 1.00 87.88 457 GLY A C 1
ATOM 3520 O O . GLY A 1 457 ? 41.997 -3.854 -40.273 1.00 87.88 457 GLY A O 1
ATOM 3521 N N . LEU A 1 458 ? 42.594 -4.951 -42.165 1.00 91.56 458 LEU A N 1
ATOM 3522 C CA . LEU A 1 458 ? 41.661 -4.243 -43.052 1.00 91.56 458 LEU A CA 1
ATOM 3523 C C . LEU A 1 458 ? 40.205 -4.489 -42.647 1.00 91.56 458 LEU A C 1
ATOM 3525 O O . LEU A 1 458 ? 39.824 -5.543 -42.133 1.00 91.56 458 LEU A O 1
ATOM 3529 N N . GLU A 1 459 ? 39.348 -3.507 -42.892 1.00 92.50 459 GLU A N 1
ATOM 3530 C CA . GLU A 1 459 ? 37.929 -3.587 -42.568 1.00 92.50 459 GLU A CA 1
ATOM 3531 C C . GLU A 1 459 ? 37.177 -4.474 -43.568 1.00 92.50 459 GLU A C 1
ATOM 3533 O O . GLU A 1 459 ? 37.370 -4.383 -44.781 1.00 92.50 459 GLU A O 1
ATOM 3538 N N . LYS A 1 460 ? 36.237 -5.297 -43.082 1.00 92.00 460 LYS A N 1
ATOM 3539 C CA . LYS A 1 460 ? 35.369 -6.091 -43.971 1.00 92.00 460 LYS A CA 1
ATOM 3540 C C . LYS A 1 460 ? 34.266 -5.271 -44.641 1.00 92.00 460 LYS A C 1
ATOM 3542 O O . LYS A 1 460 ? 33.649 -5.732 -45.606 1.00 92.00 460 LYS A O 1
ATOM 3547 N N . CYS A 1 461 ? 33.937 -4.105 -44.089 1.00 92.56 461 CYS A N 1
ATOM 3548 C CA . CYS A 1 461 ? 32.837 -3.279 -44.571 1.00 92.56 461 CYS A CA 1
ATOM 3549 C C . CYS A 1 461 ? 33.246 -2.516 -45.835 1.00 92.56 461 CYS A C 1
ATOM 3551 O O . CYS A 1 461 ? 34.084 -1.622 -45.782 1.00 92.56 461 CYS A O 1
ATOM 3553 N N . ILE A 1 462 ? 32.587 -2.820 -46.952 1.00 92.00 462 ILE A N 1
ATOM 3554 C CA . ILE A 1 462 ? 32.834 -2.164 -48.247 1.00 92.00 462 ILE A CA 1
ATOM 3555 C C . ILE A 1 462 ? 31.946 -0.932 -48.501 1.00 92.00 462 ILE A C 1
ATOM 3557 O O . ILE A 1 462 ? 31.924 -0.399 -49.602 1.00 92.00 462 ILE A O 1
ATOM 3561 N N . GLY A 1 463 ? 31.141 -0.503 -47.521 1.00 92.12 463 GLY A N 1
ATOM 3562 C CA . GLY A 1 463 ? 30.291 0.687 -47.671 1.00 92.12 463 GLY A CA 1
ATOM 3563 C C . GLY A 1 463 ? 29.168 0.570 -48.717 1.00 92.12 463 GLY A C 1
ATOM 3564 O O . GLY A 1 463 ? 28.749 1.581 -49.259 1.00 92.12 463 GLY A O 1
ATOM 3565 N N . CYS A 1 464 ? 28.664 -0.638 -49.007 1.00 92.44 464 CYS A N 1
ATOM 3566 C CA . CYS A 1 464 ? 27.616 -0.876 -50.021 1.00 92.44 464 CYS A CA 1
ATOM 3567 C C . CYS A 1 464 ? 26.179 -0.502 -49.601 1.00 92.44 464 CYS A C 1
ATOM 3569 O O . CYS A 1 464 ? 25.253 -0.695 -50.382 1.00 92.44 464 CYS A O 1
ATOM 3571 N N . GLU A 1 465 ? 25.973 -0.050 -48.358 1.00 94.06 465 GLU A N 1
ATOM 3572 C CA . GLU A 1 465 ? 24.684 0.428 -47.813 1.00 94.06 465 GLU A CA 1
ATOM 3573 C C . GLU A 1 465 ? 23.533 -0.603 -47.728 1.00 94.06 465 GLU A C 1
ATOM 3575 O O . GLU A 1 465 ? 22.490 -0.311 -47.146 1.00 94.06 465 GLU A O 1
ATOM 3580 N N . LEU A 1 466 ? 23.714 -1.848 -48.185 1.00 94.62 466 LEU A N 1
ATOM 3581 C CA . LEU A 1 466 ? 22.672 -2.893 -48.153 1.00 94.62 466 LEU A CA 1
ATOM 3582 C C . LEU A 1 466 ? 22.104 -3.168 -46.750 1.00 94.62 466 LEU A C 1
ATOM 3584 O O . LEU A 1 466 ? 20.913 -3.425 -46.593 1.00 94.62 466 LEU A O 1
ATOM 3588 N N . CYS A 1 467 ? 22.942 -3.085 -45.716 1.00 94.69 467 CYS A N 1
ATOM 3589 C CA . CYS A 1 467 ? 22.515 -3.261 -44.327 1.00 94.69 467 CYS A CA 1
ATOM 3590 C C . CYS A 1 467 ? 21.593 -2.134 -43.825 1.00 94.69 467 CYS A C 1
ATOM 3592 O O . CYS A 1 467 ? 20.722 -2.408 -43.000 1.00 94.69 467 CYS A O 1
ATOM 3594 N N . ALA A 1 468 ? 21.749 -0.906 -44.335 1.00 95.25 468 ALA A N 1
ATOM 3595 C CA . ALA A 1 468 ? 20.851 0.208 -44.041 1.00 95.25 468 ALA A CA 1
ATOM 3596 C C . ALA A 1 468 ? 19.494 -0.004 -44.717 1.00 95.25 468 ALA A C 1
ATOM 3598 O O . ALA A 1 468 ? 18.462 0.055 -44.052 1.00 95.25 468 ALA A O 1
ATOM 3599 N N . TRP A 1 469 ? 19.504 -0.391 -45.995 1.00 94.25 469 TRP A N 1
ATOM 3600 C CA . TRP A 1 469 ? 18.291 -0.726 -46.749 1.00 94.25 469 TRP A CA 1
ATOM 3601 C C . TRP A 1 469 ? 17.503 -1.899 -46.159 1.00 94.25 469 TRP A C 1
ATOM 3603 O O . TRP A 1 469 ? 16.275 -1.879 -46.150 1.00 94.25 469 TRP A O 1
ATOM 3613 N N . ALA A 1 470 ? 18.193 -2.918 -45.645 1.00 95.44 470 ALA A N 1
ATOM 3614 C CA . ALA A 1 470 ? 17.558 -4.075 -45.019 1.00 95.44 470 ALA A CA 1
ATOM 3615 C C . ALA A 1 470 ? 17.011 -3.791 -43.608 1.00 95.44 470 ALA A C 1
ATOM 3617 O O . ALA A 1 470 ? 16.339 -4.650 -43.037 1.00 95.44 470 ALA A O 1
ATOM 3618 N N . CYS A 1 471 ? 17.310 -2.633 -43.008 1.00 95.44 471 CYS A N 1
ATOM 3619 C CA . CYS A 1 471 ? 16.915 -2.324 -41.639 1.00 95.44 471 CYS A CA 1
ATOM 3620 C C . CYS A 1 471 ? 15.438 -1.884 -41.572 1.00 95.44 471 CYS A C 1
ATOM 3622 O O . CYS A 1 471 ? 15.128 -0.752 -41.940 1.00 95.44 471 CYS A O 1
ATOM 3624 N N . PRO A 1 472 ? 14.513 -2.693 -41.016 1.00 94.62 472 PRO A N 1
ATOM 3625 C CA . PRO A 1 472 ? 13.091 -2.331 -40.974 1.00 94.62 472 PRO A CA 1
ATOM 3626 C C . PRO A 1 472 ? 12.800 -1.152 -40.037 1.00 94.62 472 PRO A C 1
ATOM 3628 O O . PRO A 1 472 ? 11.795 -0.466 -40.188 1.00 94.62 472 PRO A O 1
ATOM 3631 N N . ALA A 1 473 ? 13.673 -0.928 -39.051 1.00 93.69 473 ALA A N 1
ATOM 3632 C CA . ALA A 1 473 ? 13.564 0.173 -38.103 1.00 93.69 473 ALA A CA 1
ATOM 3633 C C . ALA A 1 473 ? 14.266 1.451 -38.589 1.00 93.69 473 ALA A C 1
ATOM 3635 O O . ALA A 1 473 ? 14.181 2.471 -37.899 1.00 93.69 473 ALA A O 1
ATOM 3636 N N . ASP A 1 474 ? 14.961 1.394 -39.737 1.00 94.44 474 ASP A N 1
ATOM 3637 C CA . ASP A 1 474 ? 15.765 2.494 -40.281 1.00 94.44 474 ASP A CA 1
ATOM 3638 C C . ASP A 1 474 ? 16.742 3.049 -39.214 1.00 94.44 474 ASP A C 1
ATOM 3640 O O . ASP A 1 474 ? 16.832 4.234 -38.902 1.00 94.44 474 ASP A O 1
ATOM 3644 N N . ALA A 1 475 ? 17.427 2.118 -38.544 1.00 95.44 475 ALA A N 1
ATOM 3645 C CA . ALA A 1 475 ? 18.337 2.397 -37.436 1.00 95.44 475 ALA A CA 1
ATOM 3646 C C . ALA A 1 475 ? 19.800 2.551 -37.878 1.00 95.44 475 ALA A C 1
ATOM 3648 O O . ALA A 1 475 ? 20.631 2.922 -37.054 1.00 95.44 475 ALA A O 1
ATOM 3649 N N . ILE A 1 476 ? 20.130 2.230 -39.130 1.00 96.38 476 ILE A N 1
ATOM 3650 C CA . ILE A 1 476 ? 21.505 2.171 -39.630 1.00 96.38 476 ILE A CA 1
ATOM 3651 C C . ILE A 1 476 ? 21.689 3.253 -40.693 1.00 96.38 476 ILE A C 1
ATOM 3653 O O . ILE A 1 476 ? 20.911 3.319 -41.639 1.00 96.38 476 ILE A O 1
ATOM 3657 N N . PHE A 1 477 ? 22.743 4.052 -40.558 1.00 96.06 477 PHE A N 1
ATOM 3658 C CA . PHE A 1 477 ? 23.180 5.016 -41.562 1.00 96.06 477 PHE A CA 1
ATOM 3659 C C . PHE A 1 477 ? 24.585 4.641 -42.038 1.00 96.06 477 PHE A C 1
ATOM 3661 O O . PHE A 1 477 ? 25.478 4.401 -41.223 1.00 96.06 477 PHE A O 1
ATOM 3668 N N . VAL A 1 478 ? 24.778 4.556 -43.354 1.00 95.50 478 VAL A N 1
ATOM 3669 C CA . VAL A 1 478 ? 26.059 4.192 -43.968 1.00 95.50 478 VAL A CA 1
ATOM 3670 C C . VAL A 1 478 ? 26.345 5.158 -45.102 1.00 95.50 478 VAL A C 1
ATOM 3672 O O . VAL A 1 478 ? 25.461 5.443 -45.900 1.00 95.50 478 VAL A O 1
ATOM 3675 N N . GLU A 1 479 ? 27.589 5.613 -45.182 1.00 95.31 479 GLU A N 1
ATOM 3676 C CA . GLU A 1 479 ? 28.098 6.385 -46.308 1.00 95.31 479 GLU A CA 1
ATOM 3677 C C . GLU A 1 479 ? 29.425 5.770 -46.765 1.00 95.31 479 GLU A C 1
ATOM 3679 O O . GLU A 1 479 ? 30.392 5.716 -45.996 1.00 95.31 479 GLU A O 1
ATOM 3684 N N . GLY A 1 480 ? 29.469 5.257 -47.995 1.00 91.88 480 GLY A N 1
ATOM 3685 C CA . GLY A 1 480 ? 30.678 4.667 -48.577 1.00 91.88 480 GLY A CA 1
ATOM 3686 C C . GLY A 1 480 ? 31.587 5.697 -49.258 1.00 91.88 480 GLY A C 1
ATOM 3687 O O . GLY A 1 480 ? 31.093 6.616 -49.907 1.00 91.88 480 GLY A O 1
ATOM 3688 N N . ALA A 1 481 ? 32.905 5.510 -49.189 1.00 93.38 481 ALA A N 1
ATOM 3689 C CA . ALA A 1 481 ? 33.897 6.262 -49.966 1.00 93.38 481 ALA A CA 1
ATOM 3690 C C . ALA A 1 481 ? 34.855 5.310 -50.695 1.00 93.38 481 ALA A C 1
ATOM 3692 O O . ALA A 1 481 ? 34.918 4.124 -50.366 1.00 93.38 481 ALA A O 1
ATOM 3693 N N . ASP A 1 482 ? 35.570 5.823 -51.689 1.00 92.12 482 ASP A N 1
ATOM 3694 C CA . ASP A 1 482 ? 36.466 5.027 -52.529 1.00 92.12 482 ASP A CA 1
ATOM 3695 C C . ASP A 1 482 ? 37.855 4.923 -51.874 1.00 92.12 482 ASP A C 1
ATOM 3697 O O . ASP A 1 482 ? 38.342 5.890 -51.284 1.00 92.12 482 ASP A O 1
ATOM 3701 N N . ASN A 1 483 ? 38.482 3.746 -51.946 1.00 88.75 483 ASN A N 1
ATOM 3702 C CA . ASN A 1 483 ? 39.874 3.569 -51.526 1.00 88.75 483 ASN A CA 1
ATOM 3703 C C . ASN A 1 483 ? 40.813 4.188 -52.575 1.00 88.75 483 ASN A C 1
ATOM 3705 O O . ASN A 1 483 ? 40.543 4.125 -53.775 1.00 88.75 483 ASN A O 1
ATOM 3709 N N . THR A 1 484 ? 41.947 4.731 -52.138 1.00 86.62 484 THR A N 1
ATOM 3710 C CA . THR A 1 484 ? 43.017 5.198 -53.037 1.00 86.62 484 THR A CA 1
ATOM 3711 C C . THR A 1 484 ? 44.201 4.224 -53.016 1.00 86.62 484 THR A C 1
ATOM 3713 O O . THR A 1 484 ? 44.212 3.259 -52.248 1.00 86.62 484 THR A O 1
ATOM 3716 N N . GLU A 1 485 ? 45.190 4.422 -53.896 1.00 76.25 485 GLU A N 1
ATOM 3717 C CA . GLU A 1 485 ? 46.416 3.603 -53.890 1.00 76.25 485 GLU A CA 1
ATOM 3718 C C . GLU A 1 485 ? 47.218 3.785 -52.588 1.00 76.25 485 GLU A C 1
ATOM 3720 O O . GLU A 1 485 ? 47.772 2.811 -52.082 1.00 76.25 485 GLU A O 1
ATOM 3725 N N . ASP A 1 486 ? 47.195 4.993 -52.013 1.00 76.56 486 ASP A N 1
ATOM 3726 C CA . ASP A 1 486 ? 47.928 5.348 -50.792 1.00 76.56 486 ASP A CA 1
ATOM 3727 C C . ASP A 1 486 ? 47.109 5.137 -49.499 1.00 76.56 486 ASP A C 1
ATOM 3729 O O . ASP A 1 486 ? 47.674 4.841 -48.446 1.00 76.56 486 ASP A O 1
ATOM 3733 N N . GLU A 1 487 ? 45.775 5.264 -49.549 1.00 84.19 487 GLU A N 1
ATOM 3734 C CA . GLU A 1 487 ? 44.883 5.173 -48.383 1.00 84.19 487 GLU A CA 1
ATOM 3735 C C . GLU A 1 487 ? 43.787 4.113 -48.590 1.00 84.19 487 GLU A C 1
ATOM 3737 O O . GLU A 1 487 ? 42.699 4.388 -49.107 1.00 84.19 487 GLU A O 1
ATOM 3742 N N . ARG A 1 488 ? 44.070 2.878 -48.154 1.00 88.44 488 ARG A N 1
ATOM 3743 C CA . ARG A 1 488 ? 43.157 1.729 -48.264 1.00 88.44 488 ARG A CA 1
ATOM 3744 C C . ARG A 1 488 ? 42.685 1.229 -46.900 1.00 88.44 488 ARG A C 1
ATOM 3746 O O . ARG A 1 488 ? 43.488 0.793 -46.080 1.00 88.44 488 ARG A O 1
ATOM 3753 N N . PHE A 1 489 ? 41.370 1.246 -46.679 1.00 89.75 489 PHE A N 1
ATOM 3754 C CA . PHE A 1 489 ? 40.730 0.825 -45.423 1.00 89.75 489 PHE A CA 1
ATOM 3755 C C . PHE A 1 489 ? 40.030 -0.533 -45.518 1.00 89.75 489 PHE A C 1
ATOM 3757 O O . PHE A 1 489 ? 39.858 -1.210 -44.504 1.00 89.75 489 PHE A O 1
ATOM 3764 N N . SER A 1 490 ? 39.646 -0.946 -46.725 1.00 90.50 490 SER A N 1
ATOM 3765 C CA . SER A 1 490 ? 39.054 -2.251 -47.033 1.00 90.50 490 SER A CA 1
ATOM 3766 C C . SER A 1 490 ? 39.717 -2.845 -48.290 1.00 90.50 490 SER A C 1
ATOM 3768 O O . SER A 1 490 ? 40.311 -2.102 -49.072 1.00 90.50 490 SER A O 1
ATOM 3770 N N . PRO A 1 491 ? 39.623 -4.164 -48.533 1.00 85.12 491 PRO A N 1
ATOM 3771 C CA . PRO A 1 491 ? 40.227 -4.773 -49.722 1.00 85.12 491 PRO A CA 1
ATOM 3772 C C . PRO A 1 491 ? 39.584 -4.332 -51.041 1.00 85.12 491 PRO A C 1
ATOM 3774 O O . PRO A 1 491 ? 40.288 -4.205 -52.034 1.00 85.12 491 PRO A O 1
ATOM 3777 N N . GLY A 1 492 ? 38.271 -4.072 -51.044 1.00 82.31 492 GLY A N 1
ATOM 3778 C CA . GLY A 1 492 ? 37.523 -3.711 -52.253 1.00 82.31 492 GLY A CA 1
ATOM 3779 C C . GLY A 1 492 ? 37.781 -2.287 -52.759 1.00 82.31 492 GLY A C 1
ATOM 3780 O O . GLY A 1 492 ? 38.545 -1.522 -52.176 1.00 82.31 492 GLY A O 1
ATOM 3781 N N . GLU A 1 493 ? 37.069 -1.888 -53.812 1.00 84.44 493 GLU A N 1
ATOM 3782 C CA . GLU A 1 493 ? 37.124 -0.521 -54.362 1.00 84.44 493 GLU A CA 1
ATOM 3783 C C . GLU A 1 493 ? 36.643 0.553 -53.368 1.00 84.44 493 GLU A C 1
ATOM 3785 O O . GLU A 1 493 ? 37.107 1.691 -53.405 1.00 84.44 493 GLU A O 1
ATOM 3790 N N . ARG A 1 494 ? 35.726 0.195 -52.459 1.00 89.75 494 ARG A N 1
ATOM 3791 C CA . ARG A 1 494 ? 35.066 1.117 -51.522 1.00 89.75 494 ARG A CA 1
ATOM 3792 C C . ARG A 1 494 ? 35.136 0.630 -50.081 1.00 89.75 494 ARG A C 1
ATOM 3794 O O . ARG A 1 494 ? 35.195 -0.573 -49.813 1.00 89.75 494 ARG A O 1
ATOM 3801 N N . TYR A 1 495 ? 35.048 1.562 -49.141 1.00 92.06 495 TYR A N 1
ATOM 3802 C CA . TYR A 1 495 ? 34.964 1.313 -47.704 1.00 92.06 495 TYR A CA 1
ATOM 3803 C C . TYR A 1 495 ? 33.830 2.131 -47.073 1.00 92.06 495 TYR A C 1
ATOM 3805 O O . TYR A 1 495 ? 33.378 3.135 -47.621 1.00 92.06 495 TYR A O 1
ATOM 3813 N N . GLY A 1 496 ? 33.337 1.711 -45.905 1.00 91.75 496 GLY A N 1
ATOM 3814 C CA . GLY A 1 496 ? 32.353 2.503 -45.158 1.00 91.75 496 GLY A CA 1
ATOM 3815 C C . GLY A 1 496 ? 33.024 3.697 -44.481 1.00 91.75 496 GLY A C 1
ATOM 3816 O O . GLY A 1 496 ? 33.631 3.519 -43.428 1.00 91.75 496 GLY A O 1
ATOM 3817 N N . ARG A 1 497 ? 32.930 4.904 -45.048 1.00 91.75 497 ARG A N 1
ATOM 3818 C CA . ARG A 1 497 ? 33.493 6.129 -44.451 1.00 91.75 497 ARG A CA 1
ATOM 3819 C C . ARG A 1 497 ? 32.760 6.500 -43.171 1.00 91.75 497 ARG A C 1
ATOM 3821 O O . ARG A 1 497 ? 33.394 6.712 -42.142 1.00 91.75 497 ARG A O 1
ATOM 3828 N N . VAL A 1 498 ? 31.433 6.523 -43.238 1.00 94.00 498 VAL A N 1
ATOM 3829 C CA . VAL A 1 498 ? 30.554 6.730 -42.085 1.00 94.00 498 VAL A CA 1
ATOM 3830 C C . VAL A 1 498 ? 29.730 5.470 -41.892 1.00 94.00 498 VAL A C 1
ATOM 3832 O O . VAL A 1 498 ? 29.163 4.931 -42.842 1.00 94.00 498 VAL A O 1
ATOM 3835 N N . TYR A 1 499 ? 29.677 4.985 -40.658 1.00 95.50 499 TYR A N 1
ATOM 3836 C CA . TYR A 1 499 ? 28.807 3.882 -40.282 1.00 95.50 499 TYR A CA 1
ATOM 3837 C C . TYR A 1 499 ? 28.246 4.175 -38.899 1.00 95.50 499 TYR A C 1
ATOM 3839 O O . TYR A 1 499 ? 29.009 4.311 -37.947 1.00 95.50 499 TYR A O 1
ATOM 3847 N N . GLN A 1 500 ? 26.927 4.288 -38.792 1.00 95.56 500 GLN A N 1
ATOM 3848 C CA . GLN A 1 500 ? 26.244 4.601 -37.545 1.00 95.56 500 GLN A CA 1
ATOM 3849 C C . GLN A 1 500 ? 25.082 3.640 -37.317 1.00 95.56 500 GLN A C 1
ATOM 3851 O O . GLN A 1 500 ? 24.332 3.325 -38.242 1.00 95.56 500 GLN A O 1
ATOM 3856 N N . ILE A 1 501 ? 24.908 3.202 -36.071 1.00 95.94 501 ILE A N 1
ATOM 3857 C CA . ILE A 1 501 ? 23.730 2.453 -35.631 1.00 95.94 501 ILE A CA 1
ATOM 3858 C C . ILE A 1 501 ? 23.097 3.178 -34.448 1.00 95.94 501 ILE A C 1
ATOM 3860 O O . ILE A 1 501 ? 23.721 3.372 -33.407 1.00 95.94 501 ILE A O 1
ATOM 3864 N N . ASN A 1 502 ? 21.826 3.532 -34.597 1.00 94.94 502 ASN A N 1
ATOM 3865 C CA . ASN A 1 502 ? 21.011 4.114 -33.547 1.00 94.94 502 ASN A CA 1
ATOM 3866 C C . ASN A 1 502 ? 20.343 3.010 -32.710 1.00 94.94 502 ASN A C 1
ATOM 3868 O O . ASN A 1 502 ? 19.321 2.435 -33.103 1.00 94.94 502 ASN A O 1
ATOM 3872 N N . TYR A 1 503 ? 20.891 2.743 -31.524 1.00 93.75 503 TYR A N 1
ATOM 3873 C CA . TYR A 1 503 ? 20.382 1.704 -30.626 1.00 93.75 503 TYR A CA 1
ATOM 3874 C C . TYR A 1 503 ? 19.044 2.048 -29.961 1.00 93.75 503 TYR A C 1
ATOM 3876 O O . TYR A 1 503 ? 18.376 1.144 -29.473 1.00 93.75 503 TYR A O 1
ATOM 3884 N N . LEU A 1 504 ? 18.583 3.303 -30.022 1.00 91.31 504 LEU A N 1
ATOM 3885 C CA . LEU A 1 504 ? 17.225 3.667 -29.590 1.00 91.31 504 LEU A CA 1
ATOM 3886 C C . LEU A 1 504 ? 16.147 3.202 -30.574 1.00 91.31 504 LEU A C 1
ATOM 3888 O O . LEU A 1 504 ? 14.983 3.091 -30.198 1.00 91.31 504 LEU A O 1
ATOM 3892 N N . ARG A 1 505 ? 16.515 2.984 -31.844 1.00 92.69 505 ARG A N 1
ATOM 3893 C CA . ARG A 1 505 ? 15.604 2.501 -32.896 1.00 92.69 505 ARG A CA 1
ATOM 3894 C C . ARG A 1 505 ? 15.774 1.012 -33.172 1.00 92.69 505 ARG A C 1
ATOM 3896 O O . ARG A 1 505 ? 14.840 0.365 -33.633 1.00 92.69 505 ARG A O 1
ATOM 3903 N N . CYS A 1 506 ? 16.969 0.476 -32.946 1.00 92.50 506 CYS A N 1
ATOM 3904 C CA . CYS A 1 506 ? 17.289 -0.908 -33.257 1.00 92.50 506 CYS A CA 1
ATOM 3905 C C . CYS A 1 506 ? 16.404 -1.898 -32.480 1.00 92.50 506 CYS A C 1
ATOM 3907 O O . CYS A 1 506 ? 16.316 -1.839 -31.259 1.00 92.50 506 CYS A O 1
ATOM 3909 N N . ILE A 1 507 ? 15.811 -2.859 -33.193 1.00 92.88 507 ILE A N 1
ATOM 3910 C CA . ILE A 1 507 ? 14.968 -3.919 -32.610 1.00 92.88 507 ILE A CA 1
ATOM 3911 C C . ILE A 1 507 ? 15.683 -5.277 -32.489 1.00 92.88 507 ILE A C 1
ATOM 3913 O O . ILE A 1 507 ? 15.047 -6.279 -32.183 1.00 92.88 507 ILE A O 1
ATOM 3917 N N . GLY A 1 508 ? 16.985 -5.348 -32.796 1.00 91.62 508 GLY A N 1
ATOM 3918 C CA . GLY A 1 508 ? 17.778 -6.577 -32.642 1.00 91.62 508 GLY A CA 1
ATOM 3919 C C . GLY A 1 508 ? 17.357 -7.749 -33.543 1.00 91.62 508 GLY A C 1
ATOM 3920 O O . GLY A 1 508 ? 17.591 -8.902 -33.200 1.00 91.62 508 GLY A O 1
ATOM 3921 N N . CYS A 1 509 ? 16.724 -7.495 -34.695 1.00 91.94 509 CYS A N 1
ATOM 3922 C CA . CYS A 1 509 ? 16.179 -8.566 -35.547 1.00 91.94 509 CYS A CA 1
ATOM 3923 C C . CYS A 1 509 ? 17.234 -9.384 -36.319 1.00 91.94 509 CYS A C 1
ATOM 3925 O O . CYS A 1 509 ? 16.963 -10.528 -36.661 1.00 91.94 509 CYS A O 1
ATOM 3927 N N . GLY A 1 510 ? 18.420 -8.825 -36.593 1.00 91.50 510 GLY A N 1
ATOM 3928 C CA . GLY A 1 510 ? 19.512 -9.512 -37.305 1.00 91.50 510 GLY A CA 1
ATOM 3929 C C . GLY A 1 510 ? 19.474 -9.446 -38.842 1.00 91.50 510 GLY A C 1
ATOM 3930 O O . GLY A 1 510 ? 20.437 -9.864 -39.477 1.00 91.50 510 GLY A O 1
ATOM 3931 N N . LEU A 1 511 ? 18.442 -8.855 -39.460 1.00 94.19 511 LEU A N 1
ATOM 3932 C CA . LEU A 1 511 ? 18.306 -8.777 -40.930 1.00 94.19 511 LEU A CA 1
ATOM 3933 C C . LEU A 1 511 ? 19.480 -8.066 -41.630 1.00 94.19 511 LEU A C 1
ATOM 3935 O O . LEU A 1 511 ? 19.870 -8.429 -42.737 1.00 94.19 511 LEU A O 1
ATOM 3939 N N . CYS A 1 512 ? 20.084 -7.077 -40.969 1.00 93.94 512 CYS A N 1
ATOM 3940 C CA . CYS A 1 512 ? 21.256 -6.356 -41.471 1.00 93.94 512 CYS A CA 1
ATOM 3941 C C . CYS A 1 512 ? 22.496 -7.254 -41.654 1.00 93.94 512 CYS A C 1
ATOM 3943 O O . CYS A 1 512 ? 23.341 -6.951 -42.495 1.00 93.94 512 CYS A O 1
ATOM 3945 N N . ILE A 1 513 ? 22.603 -8.348 -40.891 1.00 93.25 513 ILE A N 1
ATOM 3946 C CA . ILE A 1 513 ? 23.683 -9.339 -41.010 1.00 93.25 513 ILE A CA 1
ATOM 3947 C C . ILE A 1 513 ? 23.440 -10.229 -42.215 1.00 93.25 513 ILE A C 1
ATOM 3949 O O . ILE A 1 513 ? 24.353 -10.441 -43.007 1.00 93.25 513 ILE A O 1
ATOM 3953 N N . GLU A 1 514 ? 22.216 -10.737 -42.358 1.00 92.31 514 GLU A N 1
ATOM 3954 C CA . GLU A 1 514 ? 21.845 -11.606 -43.477 1.00 92.31 514 GLU A CA 1
ATOM 3955 C C . GLU A 1 514 ? 21.998 -10.881 -44.818 1.00 92.31 514 GLU A C 1
ATOM 3957 O O . GLU A 1 514 ? 22.456 -11.470 -45.794 1.00 92.31 514 GLU A O 1
ATOM 3962 N N . ALA A 1 515 ? 21.694 -9.581 -44.842 1.00 94.12 515 ALA A N 1
ATOM 3963 C CA . ALA A 1 515 ? 21.871 -8.730 -46.011 1.00 94.12 515 ALA A CA 1
ATOM 3964 C C . ALA A 1 515 ? 23.338 -8.361 -46.309 1.00 94.12 515 ALA A C 1
ATOM 3966 O O . ALA A 1 515 ? 23.618 -7.820 -47.378 1.00 94.12 515 ALA A O 1
ATOM 3967 N N . CYS A 1 516 ? 24.282 -8.594 -45.389 1.00 92.81 516 CYS A N 1
ATOM 3968 C CA . CYS A 1 516 ? 25.670 -8.168 -45.555 1.00 92.81 516 CYS A CA 1
ATOM 3969 C C . CYS A 1 516 ? 26.451 -9.143 -46.462 1.00 92.81 516 CYS A C 1
ATOM 3971 O O . CYS A 1 516 ? 26.773 -10.252 -46.023 1.00 92.81 516 CYS A O 1
ATOM 3973 N N . PRO A 1 517 ? 26.856 -8.741 -47.685 1.00 89.69 517 PRO A N 1
ATOM 3974 C CA . PRO A 1 517 ? 27.489 -9.655 -48.641 1.00 89.69 517 PRO A CA 1
ATOM 3975 C C . PRO A 1 517 ? 28.873 -10.128 -48.182 1.00 89.69 517 PRO A C 1
ATOM 3977 O O . PRO A 1 517 ? 29.272 -11.256 -48.453 1.00 89.69 517 PRO A O 1
ATOM 3980 N N . THR A 1 518 ? 29.597 -9.282 -47.445 1.00 87.94 518 THR A N 1
ATOM 3981 C CA . THR A 1 518 ? 30.966 -9.556 -46.981 1.00 87.94 518 THR A CA 1
ATOM 3982 C C . THR A 1 518 ? 31.006 -10.150 -45.571 1.00 87.94 518 THR A C 1
ATOM 3984 O O . THR A 1 518 ? 32.083 -10.395 -45.026 1.00 87.94 518 THR A O 1
ATOM 3987 N N . ARG A 1 519 ? 29.833 -10.348 -44.943 1.00 88.75 519 ARG A N 1
ATOM 3988 C CA . ARG A 1 519 ? 29.691 -10.700 -43.518 1.00 88.75 519 ARG A CA 1
ATOM 3989 C C . ARG A 1 519 ? 30.536 -9.799 -42.604 1.00 88.75 519 ARG A C 1
ATOM 3991 O O . ARG A 1 519 ? 31.114 -10.248 -41.612 1.00 88.75 519 ARG A O 1
ATOM 3998 N N . ALA A 1 520 ? 30.620 -8.515 -42.956 1.00 91.44 520 ALA A N 1
ATOM 3999 C CA . ALA A 1 520 ? 31.302 -7.511 -42.152 1.00 91.44 520 ALA A CA 1
ATOM 4000 C C . ALA A 1 520 ? 30.605 -7.275 -40.818 1.00 91.44 520 ALA A C 1
ATOM 4002 O O . ALA A 1 520 ? 31.277 -7.005 -39.836 1.00 91.44 520 ALA A O 1
ATOM 4003 N N . LEU A 1 521 ? 29.280 -7.380 -40.774 1.00 92.62 521 LEU A N 1
ATOM 4004 C CA . LEU A 1 521 ? 28.492 -7.124 -39.578 1.00 92.62 521 LEU A CA 1
ATOM 4005 C C . LEU A 1 521 ? 28.153 -8.441 -38.874 1.00 92.62 521 LEU A C 1
ATOM 4007 O O . LEU A 1 521 ? 27.675 -9.375 -39.512 1.00 92.62 521 LEU A O 1
ATOM 4011 N N . THR A 1 522 ? 28.358 -8.506 -37.562 1.00 92.69 522 THR A N 1
ATOM 4012 C CA . THR A 1 522 ? 27.925 -9.622 -36.703 1.00 92.69 522 THR A CA 1
ATOM 4013 C C . THR A 1 522 ? 27.305 -9.101 -35.415 1.00 92.69 522 THR A C 1
ATOM 4015 O O . THR A 1 522 ? 27.649 -8.013 -34.963 1.00 92.69 522 THR A O 1
ATOM 4018 N N . MET A 1 523 ? 26.415 -9.879 -34.802 1.00 91.31 523 MET A N 1
ATOM 4019 C CA . MET A 1 523 ? 25.874 -9.586 -33.477 1.00 91.31 523 MET A CA 1
ATOM 4020 C C . MET A 1 523 ? 26.726 -10.323 -32.460 1.00 91.31 523 MET A C 1
ATOM 4022 O O . MET A 1 523 ? 26.990 -11.515 -32.604 1.00 91.31 523 MET A O 1
ATOM 4026 N N . THR A 1 524 ? 27.168 -9.595 -31.452 1.00 91.00 524 THR A N 1
ATOM 4027 C CA . THR A 1 524 ? 27.871 -10.157 -30.308 1.00 91.00 524 THR A CA 1
ATOM 4028 C C . THR A 1 524 ? 26.871 -10.594 -29.245 1.00 91.00 524 THR A C 1
ATOM 4030 O O . THR A 1 524 ? 25.669 -10.346 -29.329 1.00 91.00 524 THR A O 1
ATOM 4033 N N . ASN A 1 525 ? 27.395 -11.224 -28.206 1.00 89.56 525 ASN A N 1
ATOM 4034 C CA . ASN A 1 525 ? 26.646 -11.641 -27.032 1.00 89.56 525 ASN A CA 1
ATOM 4035 C C . ASN A 1 525 ? 26.561 -10.546 -25.951 1.00 89.56 525 ASN A C 1
ATOM 4037 O O . ASN A 1 525 ? 25.985 -10.792 -24.889 1.00 89.56 525 ASN A O 1
ATOM 4041 N N . ASP A 1 526 ? 27.123 -9.363 -26.224 1.00 87.62 526 ASP A N 1
ATOM 4042 C CA . ASP A 1 526 ? 27.101 -8.203 -25.337 1.00 87.62 526 ASP A CA 1
ATOM 4043 C C . ASP A 1 526 ? 25.710 -7.559 -25.332 1.00 87.62 526 ASP A C 1
ATOM 4045 O O . ASP A 1 526 ? 25.165 -7.214 -26.380 1.00 87.62 526 ASP A O 1
ATOM 4049 N N . TYR A 1 527 ? 25.113 -7.436 -24.153 1.00 86.69 527 TYR A N 1
ATOM 4050 C CA . TYR A 1 527 ? 23.746 -6.951 -23.963 1.00 86.69 527 TYR A CA 1
ATOM 4051 C C . TYR A 1 527 ? 23.679 -5.640 -23.169 1.00 86.69 527 TYR A C 1
ATOM 4053 O O . TYR A 1 527 ? 22.591 -5.096 -22.980 1.00 86.69 527 TYR A O 1
ATOM 4061 N N . GLU A 1 528 ? 24.815 -5.113 -22.708 1.00 85.44 528 GLU A N 1
ATOM 4062 C CA . GLU A 1 528 ? 24.871 -3.897 -21.896 1.00 85.44 528 GLU A CA 1
ATOM 4063 C C . GLU A 1 528 ? 25.028 -2.658 -22.780 1.00 85.44 528 GLU A C 1
ATOM 4065 O O . GLU A 1 528 ? 26.115 -2.129 -22.981 1.00 85.44 528 GLU A O 1
ATOM 4070 N N . LEU A 1 529 ? 23.901 -2.197 -23.320 1.00 85.56 529 LEU A N 1
ATOM 4071 C CA . LEU A 1 529 ? 23.828 -1.055 -24.239 1.00 85.56 529 LEU A CA 1
ATOM 4072 C C . LEU A 1 529 ? 23.229 0.202 -23.587 1.00 85.56 529 LEU A C 1
ATOM 4074 O O . LEU A 1 529 ? 22.779 1.101 -24.287 1.00 85.56 529 LEU A O 1
ATOM 4078 N N . THR A 1 530 ? 23.144 0.250 -22.256 1.00 83.50 530 THR A N 1
ATOM 4079 C CA . THR A 1 530 ? 22.514 1.359 -21.527 1.00 83.50 530 THR A CA 1
ATOM 4080 C C . THR A 1 530 ? 23.454 2.546 -21.379 1.00 83.50 530 THR A C 1
ATOM 4082 O O . THR A 1 530 ? 24.591 2.365 -20.950 1.00 83.50 530 THR A O 1
ATOM 4085 N N . ASP A 1 531 ? 22.935 3.745 -21.626 1.00 86.50 531 ASP A N 1
ATOM 4086 C CA . ASP A 1 531 ? 23.640 5.011 -21.435 1.00 86.50 531 ASP A CA 1
ATOM 4087 C C . ASP A 1 531 ? 22.694 6.053 -20.807 1.00 86.50 531 ASP A C 1
ATOM 4089 O O . ASP A 1 531 ? 21.472 5.861 -20.800 1.00 86.50 531 ASP A O 1
ATOM 4093 N N . ASP A 1 532 ? 23.238 7.132 -20.245 1.00 86.25 532 ASP A N 1
ATOM 4094 C CA . ASP A 1 532 ? 22.459 8.199 -19.598 1.00 86.25 532 ASP A CA 1
ATOM 4095 C C . ASP A 1 532 ? 22.070 9.337 -20.557 1.00 86.25 532 ASP A C 1
ATOM 4097 O O . ASP A 1 532 ? 21.222 10.177 -20.231 1.00 86.25 532 ASP A O 1
ATOM 4101 N N . ASN A 1 533 ? 22.615 9.316 -21.773 1.00 89.00 533 ASN A N 1
ATOM 4102 C CA . ASN A 1 533 ? 22.375 10.307 -22.805 1.00 89.00 533 ASN A CA 1
ATOM 4103 C C . ASN A 1 533 ? 21.964 9.659 -24.134 1.00 89.00 533 ASN A C 1
ATOM 4105 O O . ASN A 1 533 ? 22.479 8.637 -24.582 1.00 89.00 533 ASN A O 1
ATOM 4109 N N . ARG A 1 534 ? 21.017 10.312 -24.812 1.00 87.44 534 ARG A N 1
ATOM 4110 C CA . ARG A 1 534 ? 20.500 9.896 -26.116 1.00 87.44 534 ARG A CA 1
ATOM 4111 C C . ARG A 1 534 ? 21.593 9.851 -27.189 1.00 87.44 534 ARG A C 1
ATOM 4113 O O . ARG A 1 534 ? 21.537 8.987 -28.059 1.00 87.44 534 ARG A O 1
ATOM 4120 N N . ALA A 1 535 ? 22.523 10.807 -27.163 1.00 89.44 535 ALA A N 1
ATOM 4121 C CA . ALA A 1 535 ? 23.572 10.922 -28.175 1.00 89.44 535 ALA A CA 1
ATOM 4122 C C . ALA A 1 535 ? 24.532 9.725 -28.136 1.00 89.44 535 ALA A C 1
ATOM 4124 O O . ALA A 1 535 ? 24.897 9.202 -29.184 1.00 89.44 535 ALA A O 1
ATOM 4125 N N . ASP A 1 536 ? 24.850 9.233 -26.939 1.00 89.62 536 ASP A N 1
ATOM 4126 C CA . ASP A 1 536 ? 25.796 8.135 -26.738 1.00 89.62 536 ASP A CA 1
ATOM 4127 C C . ASP A 1 536 ? 25.258 6.763 -27.187 1.00 89.62 536 ASP A C 1
ATOM 4129 O O . ASP A 1 536 ? 26.026 5.823 -27.397 1.00 89.62 536 ASP A O 1
ATOM 4133 N N . LEU A 1 537 ? 23.945 6.663 -27.432 1.00 91.94 537 LEU A N 1
ATOM 4134 C CA . LEU A 1 537 ? 23.277 5.486 -28.004 1.00 91.94 537 LEU A CA 1
ATOM 4135 C C . LEU A 1 537 ? 23.307 5.449 -29.541 1.00 91.94 537 LEU A C 1
ATOM 4137 O O . LEU A 1 537 ? 22.767 4.521 -30.154 1.00 91.94 537 LEU A O 1
ATOM 4141 N N . ILE A 1 538 ? 23.929 6.440 -30.180 1.00 94.38 538 ILE A N 1
ATOM 4142 C CA . ILE A 1 538 ? 24.250 6.424 -31.607 1.00 94.38 538 ILE A CA 1
ATOM 4143 C C . ILE A 1 538 ? 25.697 5.961 -31.724 1.00 94.38 538 ILE A C 1
ATOM 4145 O O . ILE A 1 538 ? 26.631 6.726 -31.506 1.00 94.38 538 ILE A O 1
ATOM 4149 N N . TYR A 1 539 ? 25.891 4.680 -32.020 1.00 94.50 539 TYR A N 1
ATOM 4150 C CA . TYR A 1 539 ? 27.238 4.134 -32.117 1.00 94.50 539 TYR A CA 1
ATOM 4151 C C . TYR A 1 539 ? 27.777 4.420 -33.502 1.00 94.50 539 TYR A C 1
ATOM 4153 O O . TYR A 1 539 ? 27.202 3.970 -34.494 1.00 94.50 539 TYR A O 1
ATOM 4161 N N . GLU A 1 540 ? 28.885 5.143 -33.551 1.00 94.56 540 GLU A N 1
ATOM 4162 C CA . GLU A 1 540 ? 29.622 5.383 -34.778 1.00 94.56 540 GLU A CA 1
ATOM 4163 C C . GLU A 1 540 ? 30.619 4.251 -35.060 1.00 94.56 540 GLU A C 1
ATOM 4165 O O . GLU A 1 540 ? 30.740 3.264 -34.324 1.00 94.56 540 GLU A O 1
ATOM 4170 N N . LYS A 1 541 ? 31.314 4.373 -36.189 1.00 92.62 541 LYS A N 1
ATOM 4171 C CA . LYS A 1 541 ? 32.178 3.335 -36.745 1.00 92.62 541 LYS A CA 1
ATOM 4172 C C . LYS A 1 541 ? 33.294 2.928 -35.779 1.00 92.62 541 LYS A C 1
ATOM 4174 O O . LYS A 1 541 ? 33.614 1.747 -35.697 1.00 92.62 541 LYS A O 1
ATOM 4179 N N . ASP A 1 542 ? 33.846 3.871 -35.026 1.00 89.50 542 ASP A N 1
ATOM 4180 C CA . ASP A 1 542 ? 34.879 3.653 -34.008 1.00 89.50 542 ASP A CA 1
ATOM 4181 C C . ASP A 1 542 ? 34.410 2.712 -32.885 1.00 89.50 542 ASP A C 1
ATOM 4183 O O . ASP A 1 542 ? 35.141 1.801 -32.498 1.00 89.50 542 ASP A O 1
ATOM 4187 N N . ARG A 1 543 ? 33.166 2.869 -32.413 1.00 90.31 543 ARG A N 1
ATOM 4188 C CA . ARG A 1 543 ? 32.553 1.985 -31.412 1.00 90.31 543 ARG A CA 1
ATOM 4189 C C . ARG A 1 543 ? 32.074 0.666 -32.010 1.00 90.31 543 ARG A C 1
ATOM 4191 O O . ARG A 1 543 ? 31.890 -0.295 -31.269 1.00 90.31 543 ARG A O 1
ATOM 4198 N N . LEU A 1 544 ? 31.819 0.591 -33.312 1.00 93.56 544 LEU A N 1
ATOM 4199 C CA . LEU A 1 544 ? 31.330 -0.633 -33.952 1.00 93.56 544 LEU A CA 1
ATOM 4200 C C . LEU A 1 544 ? 32.461 -1.534 -34.449 1.00 93.56 544 LEU A C 1
ATOM 4202 O O . LEU A 1 544 ? 32.280 -2.748 -34.498 1.00 93.56 544 LEU A O 1
ATOM 4206 N N . LEU A 1 545 ? 33.608 -0.974 -34.828 1.00 93.25 545 LEU A N 1
ATOM 4207 C CA . LEU A 1 545 ? 34.744 -1.735 -35.336 1.00 93.25 545 LEU A CA 1
ATOM 4208 C C . LEU A 1 545 ? 35.328 -2.670 -34.276 1.00 93.25 545 LEU A C 1
ATOM 4210 O O . LEU A 1 545 ? 35.582 -2.286 -33.136 1.00 93.25 545 LEU A O 1
ATOM 4214 N N . ALA A 1 546 ? 35.608 -3.900 -34.695 1.00 91.75 546 ALA A N 1
ATOM 4215 C CA . ALA A 1 546 ? 36.356 -4.856 -33.903 1.00 91.75 546 ALA A CA 1
ATOM 4216 C C . ALA A 1 546 ? 37.749 -4.283 -33.564 1.00 91.75 546 ALA A C 1
ATOM 4218 O O . ALA A 1 546 ? 38.380 -3.652 -34.428 1.00 91.75 546 ALA A O 1
ATOM 4219 N N . PRO A 1 547 ? 38.249 -4.498 -32.334 1.00 90.00 547 PRO A N 1
ATOM 4220 C CA . PRO A 1 547 ? 39.597 -4.089 -31.959 1.00 90.00 547 PRO A CA 1
ATOM 4221 C C . PRO A 1 547 ? 40.646 -4.843 -32.793 1.00 90.00 547 PRO A C 1
ATOM 4223 O O . PRO A 1 547 ? 40.402 -5.961 -33.250 1.00 90.00 547 PRO A O 1
ATOM 4226 N N . LEU A 1 548 ? 41.817 -4.232 -32.991 1.00 88.19 548 LEU A N 1
ATOM 4227 C CA . LEU A 1 548 ? 42.949 -4.876 -33.665 1.00 88.19 548 LEU A CA 1
ATOM 4228 C C . LEU A 1 548 ? 43.523 -5.981 -32.768 1.00 88.19 548 LEU A C 1
ATOM 4230 O O . LEU A 1 548 ? 43.820 -5.738 -31.598 1.00 88.19 548 LEU A O 1
ATOM 4234 N N . ALA A 1 549 ? 43.664 -7.188 -33.313 1.00 85.19 549 ALA A N 1
ATOM 4235 C CA . ALA A 1 549 ? 44.312 -8.304 -32.633 1.00 85.19 549 ALA A CA 1
ATOM 4236 C C . ALA A 1 549 ? 45.844 -8.230 -32.773 1.00 85.19 549 ALA A C 1
ATOM 4238 O O . ALA A 1 549 ? 46.378 -7.491 -33.601 1.00 85.19 549 ALA A O 1
ATOM 4239 N N . GLU A 1 550 ? 46.557 -9.016 -31.967 1.00 81.12 550 GLU A N 1
ATOM 4240 C CA . GLU A 1 550 ? 48.015 -9.138 -32.050 1.00 81.12 550 GLU A CA 1
ATOM 4241 C C . GLU A 1 550 ? 48.434 -9.644 -33.444 1.00 81.12 550 GLU A C 1
ATOM 4243 O O . GLU A 1 550 ? 47.944 -10.674 -33.905 1.00 81.12 550 GLU A O 1
ATOM 4248 N N . GLY A 1 551 ? 49.303 -8.893 -34.129 1.00 78.88 551 GLY A N 1
ATOM 4249 C CA . GLY A 1 551 ? 49.725 -9.180 -35.507 1.00 78.88 551 GLY A CA 1
ATOM 4250 C C . GLY A 1 551 ? 48.876 -8.533 -36.610 1.00 78.88 551 GLY A C 1
ATOM 4251 O O . GLY A 1 551 ? 49.168 -8.751 -37.778 1.00 78.88 551 GLY A O 1
ATOM 4252 N N . MET A 1 552 ? 47.856 -7.732 -36.275 1.00 86.06 552 MET A N 1
ATOM 4253 C CA . MET A 1 552 ? 47.135 -6.910 -37.257 1.00 86.06 552 MET A CA 1
ATOM 4254 C C . MET A 1 552 ? 47.782 -5.534 -37.428 1.00 86.06 552 MET A C 1
ATOM 4256 O O . MET A 1 552 ? 48.177 -4.889 -36.454 1.00 86.06 552 MET A O 1
ATOM 4260 N N . THR A 1 553 ? 47.798 -5.044 -38.664 1.00 85.75 553 THR A N 1
ATOM 4261 C CA . THR A 1 553 ? 48.207 -3.679 -39.009 1.00 85.75 553 THR A CA 1
ATOM 4262 C C . THR A 1 553 ? 46.991 -2.742 -39.009 1.00 85.75 553 THR A C 1
ATOM 4264 O O . THR A 1 553 ? 45.945 -3.089 -39.557 1.00 85.75 553 THR A O 1
ATOM 4267 N N . PRO A 1 554 ? 47.058 -1.553 -38.381 1.00 86.81 554 PRO A N 1
ATOM 4268 C CA . PRO A 1 554 ? 45.962 -0.591 -38.455 1.00 86.81 554 PRO A CA 1
ATOM 4269 C C . PRO A 1 554 ? 45.821 -0.056 -39.892 1.00 86.81 554 PRO A C 1
ATOM 4271 O O . PRO A 1 554 ? 46.830 0.345 -40.473 1.00 86.81 554 PRO A O 1
ATOM 4274 N N . PRO A 1 555 ? 44.607 0.004 -40.471 1.00 87.19 555 PRO A N 1
ATOM 4275 C CA . PRO A 1 555 ? 44.400 0.704 -41.733 1.00 87.19 555 PRO A CA 1
ATOM 4276 C C . PRO A 1 555 ? 44.629 2.221 -41.561 1.00 87.19 555 PRO A C 1
ATOM 4278 O O . PRO A 1 555 ? 44.338 2.756 -40.484 1.00 87.19 555 PRO A O 1
ATOM 4281 N N . PRO A 1 556 ? 45.088 2.929 -42.608 1.00 89.12 556 PRO A N 1
ATOM 4282 C CA . PRO A 1 556 ? 45.212 2.444 -43.983 1.00 89.12 556 PRO A CA 1
ATOM 4283 C C . PRO A 1 556 ? 46.509 1.664 -44.270 1.00 89.12 556 PRO A C 1
ATOM 4285 O O . PRO A 1 556 ? 47.583 2.060 -43.825 1.00 89.12 556 PRO A O 1
ATOM 4288 N N . HIS A 1 557 ? 46.415 0.574 -45.041 1.00 88.19 557 HIS A N 1
ATOM 4289 C CA . HIS A 1 557 ? 47.574 -0.150 -45.586 1.00 88.19 557 HIS A CA 1
ATOM 4290 C C . HIS A 1 557 ? 47.210 -0.927 -46.865 1.00 88.19 557 HIS A C 1
ATOM 4292 O O . HIS A 1 557 ? 46.039 -1.202 -47.128 1.00 88.19 557 HIS A O 1
ATOM 4298 N N . ALA A 1 558 ? 48.212 -1.289 -47.674 1.00 86.31 558 ALA A N 1
ATOM 4299 C CA . ALA A 1 558 ? 48.008 -2.078 -48.890 1.00 86.31 558 ALA A CA 1
ATOM 4300 C C . ALA A 1 558 ? 47.518 -3.506 -48.580 1.00 86.31 558 ALA A C 1
ATOM 4302 O O . ALA A 1 558 ? 47.713 -4.017 -47.474 1.00 86.31 558 ALA A O 1
ATOM 4303 N N . MET A 1 559 ? 46.897 -4.157 -49.569 1.00 85.19 559 MET A N 1
ATOM 4304 C CA . MET A 1 559 ? 46.529 -5.573 -49.467 1.00 85.19 559 MET A CA 1
ATOM 4305 C C . MET A 1 559 ? 47.766 -6.453 -49.262 1.00 85.19 559 MET A C 1
ATOM 4307 O O . MET A 1 559 ? 48.871 -6.096 -49.678 1.00 85.19 559 MET A O 1
ATOM 4311 N N . ALA A 1 560 ? 47.571 -7.619 -48.649 1.00 83.31 560 ALA A N 1
ATOM 4312 C CA . ALA A 1 560 ? 48.644 -8.572 -48.424 1.00 83.31 560 ALA A CA 1
ATOM 4313 C C . ALA A 1 560 ? 49.334 -8.947 -49.758 1.00 83.31 560 A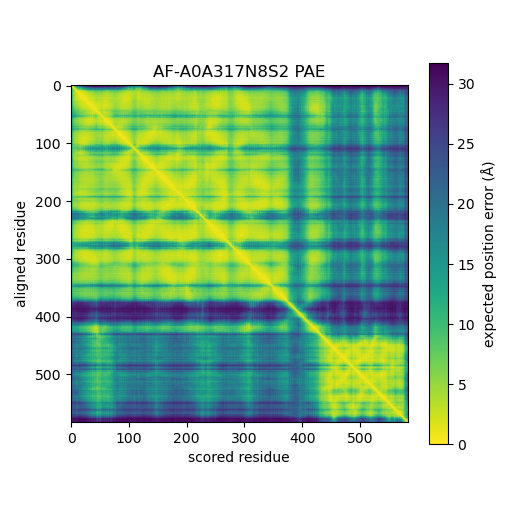LA A C 1
ATOM 4315 O O . ALA A 1 560 ? 48.651 -9.164 -50.768 1.00 83.31 560 ALA A O 1
ATOM 4316 N N . PRO A 1 561 ? 50.676 -9.039 -49.797 1.00 81.19 561 PRO A N 1
ATOM 4317 C CA . PRO A 1 561 ? 51.404 -9.291 -51.035 1.00 81.19 561 PRO A CA 1
ATOM 4318 C C . PRO A 1 561 ? 50.935 -10.569 -51.744 1.00 81.19 561 PRO A C 1
ATOM 4320 O O . PRO A 1 561 ? 50.859 -11.636 -51.140 1.00 81.19 561 PRO A O 1
ATOM 4323 N N . GLY A 1 562 ? 50.640 -10.468 -53.043 1.00 80.56 562 GLY A N 1
ATOM 4324 C CA . GLY A 1 562 ? 50.224 -11.612 -53.863 1.00 80.56 562 GLY A CA 1
ATOM 4325 C C . GLY A 1 562 ? 48.787 -12.093 -53.639 1.00 80.56 562 GLY A C 1
ATOM 4326 O O . GLY A 1 562 ? 48.439 -13.149 -54.163 1.00 80.56 562 GLY A O 1
ATOM 4327 N N . THR A 1 563 ? 47.971 -11.341 -52.895 1.00 83.38 563 THR A N 1
ATOM 4328 C CA . THR A 1 563 ? 46.532 -11.602 -52.732 1.00 83.38 563 THR A CA 1
ATOM 4329 C C . THR A 1 563 ? 45.697 -10.706 -53.643 1.00 83.38 563 THR A C 1
ATOM 4331 O O . THR A 1 563 ? 46.105 -9.593 -53.983 1.00 83.38 563 THR A O 1
ATOM 4334 N N . ASP A 1 564 ? 44.527 -11.196 -54.045 1.00 84.81 564 ASP A N 1
ATOM 4335 C CA . ASP A 1 564 ? 43.500 -10.411 -54.728 1.00 84.81 564 ASP A CA 1
ATOM 4336 C C . ASP A 1 564 ? 42.257 -10.218 -53.839 1.00 84.81 564 ASP A C 1
ATOM 4338 O O . ASP A 1 564 ? 42.149 -10.775 -52.744 1.00 84.81 564 ASP A O 1
ATOM 4342 N N . GLU A 1 565 ? 41.284 -9.423 -54.294 1.00 81.00 565 GLU A N 1
ATOM 4343 C CA . GLU A 1 565 ? 40.041 -9.216 -53.539 1.00 81.00 565 GLU A CA 1
ATOM 4344 C C . GLU A 1 565 ? 39.306 -10.537 -53.250 1.00 81.00 565 GLU A C 1
ATOM 4346 O O . GLU A 1 565 ? 38.707 -10.700 -52.183 1.00 81.00 565 GLU A O 1
ATOM 4351 N N . ALA A 1 566 ? 39.356 -11.501 -54.177 1.00 83.56 566 ALA A N 1
ATOM 4352 C CA . ALA A 1 566 ? 38.682 -12.786 -54.034 1.00 83.56 566 ALA A CA 1
ATOM 4353 C C . ALA A 1 566 ? 39.276 -13.614 -52.885 1.00 83.56 566 ALA A C 1
ATOM 4355 O O . ALA A 1 566 ? 38.525 -14.260 -52.148 1.00 83.56 566 ALA A O 1
ATOM 4356 N N . ASP A 1 567 ? 40.588 -13.549 -52.667 1.00 85.06 567 ASP A N 1
ATOM 4357 C CA . ASP A 1 567 ? 41.253 -14.197 -51.538 1.00 85.06 567 ASP A CA 1
ATOM 4358 C C . ASP A 1 567 ? 40.798 -13.632 -50.184 1.00 85.06 567 ASP A C 1
ATOM 4360 O O . ASP A 1 567 ? 40.626 -14.399 -49.227 1.00 85.06 567 ASP A O 1
ATOM 4364 N N . TYR A 1 568 ? 40.501 -12.329 -50.103 1.00 85.50 568 TYR A N 1
ATOM 4365 C CA . TYR A 1 568 ? 39.877 -11.725 -48.919 1.00 85.50 568 TYR A CA 1
ATOM 4366 C C . TYR A 1 568 ? 38.460 -12.258 -48.694 1.00 85.50 568 TYR A C 1
ATOM 4368 O O . TYR A 1 568 ? 38.140 -12.701 -47.587 1.00 85.50 568 TYR A O 1
ATOM 4376 N N . TYR A 1 569 ? 37.623 -12.297 -49.737 1.00 80.19 569 TYR A N 1
ATOM 4377 C CA . TYR A 1 569 ? 36.259 -12.839 -49.641 1.00 80.19 569 TYR A CA 1
ATOM 4378 C C . TYR A 1 569 ? 36.230 -14.318 -49.235 1.00 80.19 569 TYR A C 1
ATOM 4380 O O . TYR A 1 569 ? 35.346 -14.741 -48.487 1.00 80.19 569 TYR A O 1
ATOM 4388 N N . LEU A 1 570 ? 37.207 -15.105 -49.693 1.00 84.00 570 LEU A N 1
ATOM 4389 C CA . LEU A 1 570 ? 37.355 -16.522 -49.355 1.00 84.00 570 LEU A CA 1
ATOM 4390 C C . LEU A 1 570 ? 38.046 -16.757 -48.001 1.00 84.00 570 LEU A C 1
ATOM 4392 O O . LEU A 1 570 ? 38.119 -17.903 -47.555 1.00 84.00 570 LEU A O 1
ATOM 4396 N N . GLY A 1 571 ? 38.535 -15.703 -47.339 1.00 79.81 571 GLY A N 1
ATOM 4397 C CA . GLY A 1 571 ? 39.199 -15.784 -46.037 1.00 79.81 571 GLY A CA 1
ATOM 4398 C C . GLY A 1 571 ? 40.573 -16.458 -46.079 1.00 79.81 571 GLY A C 1
ATOM 4399 O O . GLY A 1 571 ? 40.961 -17.099 -45.106 1.00 79.81 571 GLY A O 1
ATOM 4400 N N . ARG A 1 572 ? 41.295 -16.350 -47.201 1.00 83.25 572 ARG A N 1
ATOM 4401 C CA . ARG A 1 572 ? 42.615 -16.975 -47.418 1.00 83.25 572 ARG A CA 1
ATOM 4402 C C . ARG A 1 572 ? 43.798 -16.105 -46.983 1.00 83.25 572 ARG A C 1
ATOM 4404 O O . ARG A 1 572 ? 44.941 -16.541 -47.082 1.00 83.25 572 ARG A O 1
ATOM 4411 N N . VAL A 1 573 ? 43.524 -14.899 -46.493 1.00 81.69 573 VAL A N 1
ATOM 4412 C CA . VAL A 1 573 ? 44.531 -13.924 -46.059 1.00 81.69 573 VAL A CA 1
ATOM 4413 C C . VAL A 1 573 ? 45.066 -14.286 -44.676 1.00 81.69 573 VAL A C 1
ATOM 4415 O O . VAL A 1 573 ? 44.295 -14.535 -43.746 1.00 81.69 573 VAL A O 1
ATOM 4418 N N . GLN A 1 574 ? 46.392 -14.322 -44.550 1.00 73.94 574 GLN A N 1
ATOM 4419 C CA . GLN A 1 574 ? 47.095 -14.557 -43.289 1.00 73.94 574 GLN A CA 1
ATOM 4420 C C . GLN A 1 574 ? 47.413 -13.231 -42.579 1.00 73.94 574 GLN A C 1
ATOM 4422 O O . GLN A 1 574 ? 47.488 -12.197 -43.242 1.00 73.94 574 GLN A O 1
ATOM 4427 N N . PRO A 1 575 ? 47.588 -13.236 -41.244 1.00 66.25 575 PRO A N 1
ATOM 4428 C CA . PRO A 1 575 ? 48.046 -12.054 -40.522 1.00 66.25 575 PRO A CA 1
ATOM 4429 C C . PRO A 1 575 ? 49.437 -11.640 -41.012 1.00 66.25 575 PRO A C 1
ATOM 4431 O O . PRO A 1 575 ? 50.358 -12.456 -41.054 1.00 66.25 575 PRO A O 1
ATOM 4434 N N . THR A 1 576 ? 49.581 -10.376 -41.394 1.00 58.06 576 THR A N 1
ATOM 4435 C CA . THR A 1 576 ? 50.835 -9.792 -41.871 1.00 58.06 576 THR A CA 1
ATOM 4436 C C . THR A 1 576 ? 51.796 -9.584 -40.703 1.00 58.06 576 THR A C 1
ATOM 4438 O O . THR A 1 576 ? 51.530 -8.803 -39.792 1.00 58.06 576 THR A O 1
ATOM 4441 N N . THR A 1 577 ? 52.951 -10.254 -40.715 1.00 53.00 577 THR A N 1
ATOM 4442 C CA . THR A 1 577 ? 54.042 -9.903 -39.799 1.00 53.00 577 THR A CA 1
ATOM 4443 C C . THR A 1 577 ? 54.615 -8.547 -40.215 1.00 53.00 577 THR A C 1
ATOM 4445 O O . THR A 1 577 ? 54.792 -8.253 -41.396 1.00 53.00 577 THR A O 1
ATOM 4448 N N . SER A 1 578 ? 54.912 -7.691 -39.238 1.00 47.94 578 SER A N 1
ATOM 4449 C CA . SER A 1 578 ? 55.323 -6.290 -39.430 1.00 47.94 578 SER A CA 1
ATOM 4450 C C . SER A 1 578 ? 56.580 -6.067 -40.294 1.00 47.94 578 SER A C 1
ATOM 4452 O O . SER A 1 578 ? 56.897 -4.924 -40.608 1.00 47.94 578 SER A O 1
ATOM 4454 N N . GLU A 1 579 ? 57.295 -7.124 -40.694 1.00 45.06 579 GLU A N 1
ATOM 4455 C CA . GLU A 1 579 ? 58.441 -7.051 -41.613 1.00 45.06 579 GLU A CA 1
ATOM 4456 C C . GLU A 1 579 ? 58.055 -7.135 -43.104 1.00 45.06 579 GLU A C 1
ATOM 4458 O O . GLU A 1 579 ? 58.833 -6.685 -43.944 1.00 45.06 579 GLU A O 1
ATOM 4463 N N . GLU A 1 580 ? 56.874 -7.656 -43.462 1.00 46.47 580 GLU A N 1
ATOM 4464 C CA . GLU A 1 580 ? 56.488 -7.881 -44.870 1.00 46.47 580 GLU A CA 1
ATOM 4465 C C . GLU A 1 580 ? 55.827 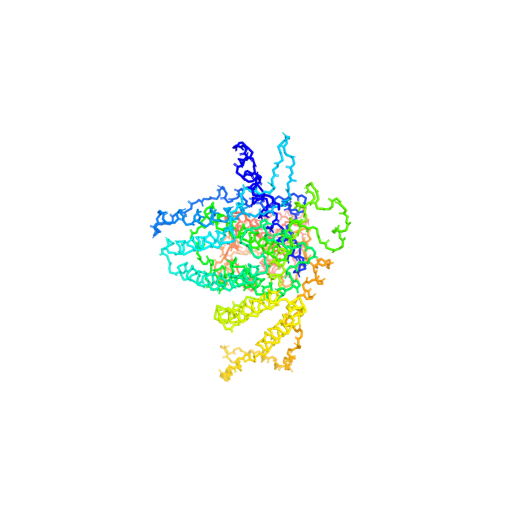-6.667 -45.544 1.00 46.47 580 GLU A C 1
ATOM 4467 O O . GLU A 1 580 ? 55.869 -6.554 -46.764 1.00 46.47 580 GLU A O 1
ATOM 4472 N N . VAL A 1 581 ? 55.279 -5.722 -44.772 1.00 44.72 581 VAL A N 1
ATOM 4473 C CA . VAL A 1 581 ? 54.601 -4.513 -45.297 1.00 44.72 581 VAL A CA 1
ATOM 4474 C C . VAL A 1 581 ? 55.594 -3.390 -45.664 1.00 44.72 581 VAL A C 1
ATOM 4476 O O . VAL A 1 581 ? 55.233 -2.429 -46.334 1.00 44.72 581 VAL A O 1
ATOM 4479 N N . LEU A 1 582 ? 56.864 -3.503 -45.254 1.00 36.38 582 LEU A N 1
ATOM 4480 C CA . LEU A 1 582 ? 57.913 -2.490 -45.467 1.00 36.38 582 LEU A CA 1
ATOM 4481 C C . LEU A 1 582 ? 58.817 -2.757 -46.692 1.00 36.38 582 LEU A C 1
ATOM 4483 O O . LEU A 1 582 ? 59.883 -2.145 -46.797 1.00 36.38 582 LEU A O 1
ATOM 4487 N N . ARG A 1 583 ? 58.432 -3.660 -47.602 1.00 30.86 583 ARG A N 1
ATOM 4488 C CA . ARG A 1 583 ? 59.177 -3.946 -48.841 1.00 30.86 583 ARG A CA 1
ATOM 4489 C C . ARG A 1 583 ? 58.429 -3.568 -50.103 1.00 30.86 583 ARG A C 1
ATOM 4491 O O . ARG A 1 583 ? 57.233 -3.907 -50.196 1.00 30.86 583 ARG A O 1
#

Foldseek 3Di:
DDPPQFPPDDPVVLVVLLVVLVVVLVVQLLVLVQVLQQLLCLLVLHQGQPPDPHSNSCVSVVVLVCLQPWDWDDDPQFPVVLQQCLLVQLQVLLSVLQQQFFLAQFADDPNDTHGSHSHKDQQSQVSNLVSLLSNLVSLCSLLRRLNDPLLNVLSVLLSVQLVLLSLLLVLLVLLLCLQQVTNILVSSLVSCPPHFQCQLSVLSLVSLLLSLCSNLCAPLNVANCPCVPRNRHSLNSGGRVSSVSNSSSSSSSLLSSQSVSCSRGVSALQADPPCNVPPCCRDHCNSSVRNVVSSVVSSVVSSLNRSFDHHDDSVVSSCCSPVPSNVLSVVLSVQSNVLSVCVVVVNPQSRVSSNVVSVVSVVVSLVVVLVVVLPDDDDPDPPPPPPDCDDPNDRDPPDPPPPDPDPRQDSCNSVVSSVSSVVSSPDNRPDDPPPVDDDQFDPPAFAAKAFEAAQQAATLAQQPCQLCVQQPLSFKDWHKDAADPQFGRHQDRIHTPKIKGQQVRDPSPCRSQVRGLSSRMDGDRHHPQDDPDNVSSIDIPVNRYDDDDPLHDHGDAHDQPPDHPVCSSVSVDHRHHPVRRVD

Mean predicted aligned error: 12.25 Å

Nearest PDB structures (foldseek):
  8e9i-assembly1_H  TM=9.329E-01  e=2.725E-40  Mycolicibacterium smegmatis MC2 155
  8bpx-assembly1_H  TM=9.697E-01  e=2.262E-25  Arabidopsis thaliana
  7z80-assembly1_H  TM=9.452E-01  e=1.294E-23  Escherichia coli BL21(DE3)
  7zci-assembly1_H  TM=9.465E-01  e=1.972E-20  Escherichia coli
  8e9h-assembly1_I  TM=9.417E-01  e=1.478E-18  Mycolicibacterium smegmatis MC2 155

Radius of gyration: 34.5 Å; Cα contacts (8 Å, |Δi|>4): 872; chains: 1; bounding box: 91×58×92 Å

Solvent-accessible surface area (backbone atoms only — not comparable to full-atom values): 31402 Å² total; per-residue (Å²): 134,75,87,75,62,64,91,72,66,56,68,72,56,53,52,51,48,53,50,50,51,53,52,49,56,56,48,49,40,46,51,45,56,48,47,41,48,35,53,42,20,23,38,69,33,30,83,38,65,58,74,45,54,85,67,18,70,46,44,50,57,52,52,51,54,48,29,69,72,37,73,72,60,76,69,89,74,35,44,63,71,48,48,64,44,13,32,53,43,23,31,54,30,34,61,55,50,54,40,43,48,57,39,31,53,65,36,72,55,98,88,44,77,37,53,42,43,77,48,82,43,74,52,31,57,59,53,36,53,58,32,54,57,48,24,46,51,14,42,40,39,25,3,58,18,55,60,44,71,57,24,30,54,18,10,53,52,41,40,58,44,25,56,53,21,47,54,41,32,52,44,31,48,53,43,50,33,67,73,43,75,41,44,20,49,67,53,34,29,59,60,25,63,96,55,44,38,44,68,48,39,40,46,39,46,54,49,34,61,54,19,52,39,38,54,48,44,38,49,32,50,30,69,22,61,30,66,92,77,44,59,26,6,42,53,59,74,46,33,23,58,57,35,49,33,45,55,49,19,42,44,32,36,48,50,47,51,25,42,48,50,26,34,71,27,56,24,22,18,46,43,58,87,74,58,51,75,42,86,61,39,67,42,63,70,48,9,40,53,42,27,49,51,49,25,49,50,45,53,48,48,49,45,49,40,46,66,45,47,72,72,60,56,70,70,63,50,54,46,45,41,66,72,47,46,37,55,52,35,52,55,47,34,53,49,50,51,49,40,47,50,42,46,74,73,67,49,88,52,44,68,60,50,34,34,52,55,28,50,52,52,39,52,50,52,52,51,51,50,56,51,58,74,63,56,76,69,80,74,77,73,79,75,72,79,76,84,68,73,54,72,90,80,46,86,58,79,78,76,77,76,86,83,69,81,74,76,78,81,56,96,54,51,87,52,44,42,54,54,50,35,59,57,31,46,77,47,81,56,80,54,78,56,67,86,87,48,79,77,87,61,60,94,83,42,63,34,46,65,33,35,39,56,47,53,40,33,36,35,39,44,46,31,80,44,46,34,30,74,50,30,91,62,66,25,42,49,62,40,53,42,74,47,49,95,84,51,19,47,21,78,54,70,25,20,46,72,41,39,36,39,30,59,88,48,51,81,63,82,58,50,35,37,78,50,30,91,68,57,15,46,46,61,35,68,51,76,88,76,83,71,97,47,79,72,75,37,47,37,40,48,81,76,26,43,56,80,81,56,93,54,36,47,75,58,58,49,79,75,64,89,97,62,53,62,65,38,55,78,70,64,69,59,66,58,47,56,87,76,67,80,80,111

Secondary structure (DSSP, 8-state):
--TTSSS-S-HHHHHHHHHHHHHHHHHHHHHHHHHHHHHHHHHTTS----SSSGGGTTHHHHHHHHHHHS-----TTS-HHHHHHHHHHHHHHHHHGGGG---SSEEEETTEEEESSS---TTHHHHHHHHHHHHHHHHHHHHHHT-SHHHHHHHHHHHHHHHHHHHHHHHHHHHHHHHHS---HHHHHHHTSSS-HHHHSHHHHHHHHHHHHHHTT-TTS-SSS-TTTTSSGGGTT--HHHHHHHHHHHHHHHHHHHHHHHHHHS-TTSPPTTGGGSTTTTSTTHHHHHHHHHHHHHHHHHHHHHHHPPPPPHHHHHHIIIIIIHHHHHHHHHHHHHHHHHHHTT-S-HHHHHHHHHHHHHHHHHHHHHHHHTS---PPPP----S-S-STT--PPPPPP----PPPPPTTHHHHHHHHHHHHHTSPP----TTTSPPPPPTT---SEEE-B-TTS-BS-----HHHHT-TT--EEEEEEE--SS--SSSSSEEEEEEEEETTT-----HHHHT-TT--EEE-S------SSTGGGEE-HHHHBPPPPTTPPPSS-PPPTT--HHHHHTT-PPPPPTTTTT-

InterPro domains:
  IPR001694 NADH:ubiquinone oxidoreductase, subunit 1/F420H2 oxidoreductase subunit H [MF_01350] (10-343)
  IPR001694 NADH:ubiquinone oxidoreductase, subunit 1/F420H2 oxidoreductase subunit H [PF00146] (17-337)
  IPR001694 NADH:ubiquinone oxidoreductase, subunit 1/F420H2 oxidoreductase subunit H [PTHR11432] (7-342)
  IPR010226 NADH-quinone oxidoreductase, chain I [MF_01351] (408-550)
  IPR010226 NADH-quinone oxidoreductase, chain I [TIGR01971] (417-544)
  IPR017896 4Fe-4S ferredoxin-type, iron-sulphur binding domain [PF12838] (460-520)
  IPR017896 4Fe-4S ferredoxin-type, iron-sulphur binding domain [PS51379] (451-481)
  IPR017896 4Fe-4S ferredoxin-type, iron-sulphur binding domain [PS51379] (497-526)
  IPR017900 4Fe-4S ferredoxin, iron-sulphur binding, conserved site [PS00198] (461-472)
  IPR017900 4Fe-4S ferredoxin, iron-sulphur binding, conserved site [PS00198] (506-517)
  IPR018086 NADH:ubiquinone oxidoreductase, subunit 1, conserved site [PS00667] (56-71)
  IPR018086 NADH:ubiquinone oxidoreductase, subunit 1, conserved site [PS00668] (220-233)

Organism: NCBI:txid236511

Sequence (583 aa):
MSESVFGTDPLWLVVLKALGVFVYLMLVPLIAVYAERKVVAWMQMRVGPNRIGPGGMFQSIADGVKMALKEDIIPAIVDKPIFVLAPIISVIPAFMAFAVIPFGPEVSILGHTTALQLTDMPVAVLYILAITSIGVYGIVLAGWSSGSTYPLLGGLRSTAQVISYEIAMALTFATVFLLSGTMATSGIVTAQEGTWYVFLLLPSFLIYCVAMVGETNRAPFDLPEAEGELVGGFHTEYSSLKFAMFMLAEYVNMATVSALATTLFLGGWRAPFPISLWAGANSGWWPLLWFTLKVWTFLFVFVWLRGTLPRLRYDQFMNLGWKLLIPTSLVWVMIVATARVLDIEGIPGKNAILVGVGLAITVAMIAMFLRAGRAKGLPPLPEEPTKSPVFLGFPVPPMPARTDAEPEPGLFDPLAGFAVTAATMFKKPNTEFYPEQKVPTAPRYHGRHQLNRYADGLEKCIGCELCAWACPADAIFVEGADNTEDERFSPGERYGRVYQINYLRCIGCGLCIEACPTRALTMTNDYELTDDNRADLIYEKDRLLAPLAEGMTPPPHAMAPGTDEADYYLGRVQPTTSEEVLR